Protein 1XHN (pdb70)

B-factor: mean 21.0, std 9.59, range [2.0, 65.47]

Solvent-accessible surface area: 28595 Å² total

Secondary structure (DSSP, 8-state):
--PPPTT-HHHHHHHHHHH-SEEEEEEE---GGGTT-EEEEEEE-BS-STT---S--EEEE-TTSHHHHHHHH--EEEE--GGGTTHHHHHT--TTSTTS-B--EEEEEEPPTT--HHHHHHHHH-----S-GGG--EEEEEEEEE-EEB-SSSS-EE--HHHHHH--/-PPPTT-HHHHHHHHHHH-SEEEEEEE--SGGGTTSEEEEEEE-BS-STT---S--EEEE-TTSHHHHHHHH--EEEE--GGGSSHHHHHT--TTSTTS-B--EEEEEEPPTT--HHHHHHHHH-----S-GGG--EEEEEEEEEEEEB-SSSSPEEE-HHHHHH--/-PPPTT-HHHHHHHHHHH-SEEEEEEE---GGGTTSEEEEEEE-BSSSTT---S--EEEE-TTSHHHHHHHH--EEEE--GGGSSHHHHHT--TTSTTS-B--EEEEEE--TT--HHHHHHHHH-----S-GGG--EEEEEEEEEEEEB-SSSSPEEE-HHHHHH--/--PPPTT-HHHHHHHHHHH-SEEEEEEE---GGGTT-EEEEEEE-BSS-TT---SPPEEEE-TTSHHHHHHHH--EEEE--GGGSSHHHHHT--TTSTTS-B--EEEEEEPPTT--HHHH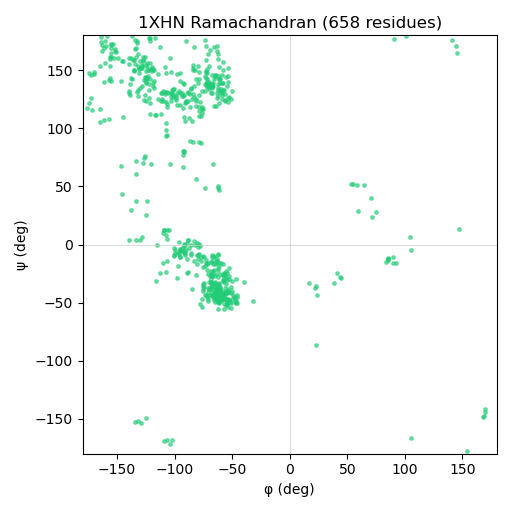HHHTT-----S-GGG--EEEEEEEEEEEEB-STTSPEEE-HHHHHS--

Radius of gyration: 28.52 Å; Cα contacts (8 Å, |Δi|>4): 1529; chains: 4; bounding box: 63×82×71 Å

GO terms:
  GO:0003714 transcription corepressor activity (F, TAS)
  GO:0006357 regulation of transcription by RNA polymerase II (P, TAS)
  GO:0005764 lysosome (C, IDA)
  GO:0005768 endosome (C, IDA)
  GO:0006897 endocytosis (P, IDA)
  GO:0006914 autophagy (P, IDA)
  GO:0007040 lysosome organization (P, IDA)
  GO:0007042 lysosomal lumen acidification (P, IDA)
  GO:0005159 insulin-like growth factor receptor binding (F, IPI)
  GO:0035578 azurophil granule lumen (C, TAS)
  GO:0005576 extracellular region (C, TAS)
  GO:0005576 extracellular region (C, IDA)
  GO:0070062 extracellular exosome (C, HDA)

Organism: Homo sapiens (NCBI:txid9606)

Foldseek 3Di:
DDADDVVLQLSNLLVVQAVAQKWKKWFAFPDPVRGRDIDIDIFGWFQADDPRRQSWTKGKDFCPDRRNVRCVVPQKMDIKFLVVPCVCVVVVHDGPQLQRKMKFIAGKAFDDPVCVRSCNRNCNSPVVVVDDCVRVITMIIGDGQWMWIRNHPDGTDTAGPVSNSVDD/DADDLVLQLSNLLVVQAVAQKWKKWFAFCPPVRHRHIDIDIFGWFQADDPDRQSWTKGKDFCPDRVVVRCVVPQKMDTKFCVVPCVCVVVVHDGPALQRKMKFIAGKAFDDPVCVRSCRRNCNSPVVVVPDVVRPITMMTGPGAWMFIRNHPDGTDTAGVVSNRVDD/DADPPVLQLVNLLVVQAVDQKWKKWFQFCDPVRHRHIDIDIFGWFQADPVDGQSWTKGKDFCVDRVNVRCVVPFKMDIKWLVVPCVCVVVVNDRPALQGKMKFIAGKAFDDPVCVRSCRRNCVSPVVVVPDCVRVITMIIGDGQWMWIRNHPDGTDTDGPCSNSPDD/DDAPDVVLQLSNLLVVQAPDQKWKKWFAFPDPVRHRDIDIDIFGWFQAANVDGQSWTKGKDFCVDRVNVRCVVPFKMDIKFLVVPCVCVVVVNDGPALQRKMKFIAGKDFDDDVPVRRCNRNCNSVVPVVPDVVRVITMMIGPGQWMWIRRHPPDTDTDGPVSNRVDD

Structure (mmCIF, N/CA/C/O backbone):
data_1XHN
#
_entry.id   1XHN
#
_cell.length_a   106.130
_cell.length_b   121.260
_cell.length_c   55.920
_cell.angle_alpha   90.00
_cell.angle_beta   90.00
_cell.angle_gamma   90.00
#
_symmetry.space_group_name_H-M   'P 21 21 2'
#
loop_
_entity.id
_entity.type
_entity.pdbx_description
1 polymer 'Cellular Repressor of E1A-stimulated Genes'
2 water water
#
loop_
_atom_site.group_PDB
_atom_site.id
_atom_site.type_symbol
_atom_site.label_atom_id
_atom_site.label_alt_id
_atom_site.label_comp_id
_atom_site.label_asym_id
_atom_site.label_entity_id
_atom_site.label_seq_id
_atom_site.pdbx_PDB_ins_code
_atom_site.Cartn_x
_atom_site.Cartn_y
_atom_site.Cartn_z
_atom_site.occupancy
_atom_site.B_iso_or_equiv
_atom_site.auth_seq_id
_atom_site.auth_comp_id
_atom_site.auth_asym_id
_atom_site.auth_atom_id
_atom_site.pdbx_PDB_model_num
ATOM 1 N N . GLY A 1 11 ? 54.659 70.314 -2.588 1.00 33.92 11 GLY A N 1
ATOM 2 C CA . GLY A 1 11 ? 54.029 71.524 -1.942 1.00 32.27 11 GLY A CA 1
ATOM 3 C C . GLY A 1 11 ? 52.661 71.846 -2.519 1.00 31.41 11 GLY A C 1
ATOM 4 O O . GLY A 1 11 ? 52.452 72.940 -3.080 1.00 32.68 11 GLY A O 1
ATOM 5 N N . SER A 1 12 ? 51.720 70.908 -2.419 1.00 29.73 12 SER A N 1
ATOM 6 C CA . SER A 1 12 ? 50.382 71.136 -3.003 1.00 27.90 12 SER A CA 1
ATOM 7 C C . SER A 1 12 ? 49.276 71.466 -1.978 1.00 24.80 12 SER A C 1
ATOM 8 O O . SER A 1 12 ? 49.407 71.192 -0.787 1.00 23.13 12 SER A O 1
ATOM 11 N N . LEU A 1 13 ? 48.191 72.065 -2.472 1.00 22.37 13 LEU A N 1
ATOM 12 C CA . LEU A 1 13 ? 47.109 72.532 -1.605 1.00 20.39 13 LEU A CA 1
ATOM 13 C C . LEU A 1 13 ? 46.460 71.359 -0.876 1.00 18.51 13 LEU A C 1
ATOM 14 O O . LEU A 1 13 ? 46.096 70.370 -1.510 1.00 18.09 13 LEU A O 1
ATOM 19 N N . PRO A 1 14 ? 46.307 71.460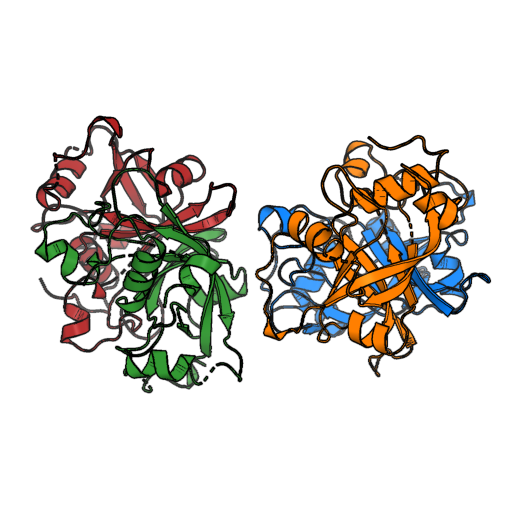 0.440 1.00 17.20 14 PRO A N 1
ATOM 20 C CA . PRO A 1 14 ? 45.607 70.404 1.183 1.00 17.11 14 PRO A CA 1
ATOM 21 C C . PRO A 1 14 ? 44.120 70.296 0.823 1.00 15.27 14 PRO A C 1
ATOM 22 O O . PRO A 1 14 ? 43.595 71.209 0.148 1.00 14.54 14 PRO A O 1
ATOM 26 N N . PRO A 1 15 ? 43.444 69.242 1.284 1.00 14.97 15 PRO A N 1
ATOM 27 C CA . PRO A 1 15 ? 41.986 69.101 1.050 1.00 14.88 15 PRO A CA 1
ATOM 28 C C . PRO A 1 15 ? 41.270 70.314 1.578 1.00 13.94 15 PRO A C 1
ATOM 29 O O . PRO A 1 15 ? 41.508 70.723 2.718 1.00 13.45 15 PRO A O 1
ATOM 33 N N . ARG A 1 16 ? 40.416 70.901 0.745 1.00 13.91 16 ARG A N 1
ATOM 34 C CA . ARG A 1 16 ? 39.750 72.138 1.080 1.00 13.21 16 ARG A CA 1
ATOM 35 C C . ARG A 1 16 ? 38.840 72.013 2.310 1.00 13.50 16 ARG A C 1
ATOM 36 O O . ARG A 1 16 ? 38.684 72.997 3.069 1.00 13.25 16 ARG A O 1
ATOM 44 N N . GLU A 1 17 ? 38.312 70.818 2.560 1.00 11.99 17 GLU A N 1
ATOM 45 C CA . GLU A 1 17 ? 37.504 70.596 3.788 1.00 14.18 17 GLU A CA 1
ATOM 46 C C . GLU A 1 17 ? 38.350 70.777 5.066 1.00 13.82 17 GLU A C 1
ATOM 47 O O . GLU A 1 17 ? 37.814 71.097 6.133 1.00 14.36 17 GLU A O 1
ATOM 58 N N . ASP A 1 18 ? 39.661 70.573 4.958 1.00 13.52 18 ASP A N 1
ATOM 59 C CA . ASP A 1 18 ? 40.517 70.705 6.132 1.00 15.18 18 ASP A CA 1
ATOM 60 C C . ASP A 1 18 ? 40.990 72.141 6.142 1.00 14.29 18 ASP A C 1
ATOM 61 O O . ASP A 1 18 ? 42.081 72.462 5.664 1.00 13.71 18 ASP A O 1
ATOM 66 N N . ALA A 1 19 ? 40.106 73.010 6.622 1.00 13.82 19 ALA A N 1
ATOM 67 C CA . ALA A 1 19 ? 40.374 74.441 6.583 1.00 13.96 19 ALA A CA 1
ATOM 68 C C . ALA A 1 19 ? 41.599 74.767 7.484 1.00 12.84 19 ALA A C 1
ATOM 69 O O . ALA A 1 19 ? 42.348 75.656 7.156 1.00 13.70 19 ALA A O 1
ATOM 71 N N . ALA A 1 20 ? 41.796 74.039 8.590 1.00 12.09 20 ALA A N 1
ATOM 72 C CA . ALA A 1 20 ? 42.985 74.264 9.428 1.00 11.48 20 ALA A CA 1
ATOM 73 C C . ALA A 1 20 ? 44.292 74.017 8.637 1.00 10.79 20 ALA A C 1
ATOM 74 O O . ALA A 1 20 ? 45.228 74.852 8.654 1.00 8.72 20 ALA A O 1
ATOM 76 N N . ARG A 1 21 ? 44.348 72.881 7.947 1.00 11.81 21 ARG A N 1
ATOM 77 C CA . ARG A 1 21 ? 45.532 72.578 7.119 1.00 12.77 21 ARG A CA 1
ATOM 78 C C . ARG A 1 21 ? 45.751 73.603 6.000 1.00 11.61 21 ARG A C 1
ATOM 79 O O . ARG A 1 21 ? 46.897 74.002 5.718 1.00 12.01 21 ARG A O 1
ATOM 87 N N . VAL A 1 22 ? 44.661 73.957 5.310 1.00 10.20 22 VAL A N 1
ATOM 88 C CA . VAL A 1 22 ? 44.703 74.972 4.264 1.00 9.24 22 VAL A CA 1
ATOM 89 C C . VAL A 1 22 ? 45.194 76.312 4.796 1.00 9.79 22 VAL A C 1
ATOM 90 O O . VAL A 1 22 ? 46.042 76.965 4.201 1.00 9.07 22 VAL A O 1
ATOM 94 N N . ALA A 1 23 ? 44.717 76.706 5.977 1.00 9.16 23 ALA A N 1
ATOM 95 C CA . ALA A 1 23 ? 45.168 77.963 6.526 1.00 9.44 23 ALA A CA 1
ATOM 96 C C . ALA A 1 23 ? 46.677 77.920 6.785 1.00 9.68 23 ALA A C 1
ATOM 97 O O . ALA A 1 23 ? 47.403 78.870 6.479 1.00 9.67 23 ALA A O 1
ATOM 99 N N . ARG A 1 24 ? 47.158 76.821 7.356 1.00 10.03 24 ARG A N 1
ATOM 100 C CA . ARG A 1 24 ? 48.572 76.703 7.605 1.00 9.87 24 ARG A CA 1
ATOM 101 C C . ARG A 1 24 ? 49.366 76.687 6.284 1.00 9.93 24 ARG A C 1
ATOM 102 O O . ARG A 1 24 ? 50.471 77.244 6.190 1.00 10.17 24 ARG A O 1
ATOM 110 N N . PHE A 1 25 ? 48.842 75.989 5.282 1.00 7.49 25 PHE A N 1
ATOM 111 C CA . PHE A 1 25 ? 49.485 76.061 3.928 1.00 8.49 25 PHE A CA 1
ATOM 112 C C . PHE A 1 25 ? 49.680 77.495 3.358 1.00 8.74 25 PHE A C 1
ATOM 113 O O . PHE A 1 25 ? 50.798 77.895 2.919 1.00 9.28 25 PHE A O 1
ATOM 121 N N . VAL A 1 26 ? 48.597 78.249 3.309 1.00 9.89 26 VAL A N 1
ATOM 122 C CA . VAL A 1 26 ? 48.632 79.666 2.941 1.00 9.70 26 VAL A CA 1
ATOM 123 C C . VAL A 1 26 ? 49.598 80.498 3.785 1.00 10.97 26 VAL A C 1
ATOM 124 O O . VAL A 1 26 ? 50.378 81.245 3.223 1.00 11.27 26 VAL A O 1
ATOM 128 N N . THR A 1 27 ? 49.515 80.406 5.119 1.00 10.95 27 THR A N 1
ATOM 129 C CA . THR A 1 27 ? 50.459 81.172 5.943 1.00 12.03 27 THR A CA 1
ATOM 130 C C . THR A 1 27 ? 51.915 80.882 5.564 1.00 11.23 27 THR A C 1
ATOM 131 O O . THR A 1 27 ? 52.734 81.805 5.394 1.00 12.20 27 THR A O 1
ATOM 135 N N . HIS A 1 28 ? 52.245 79.613 5.474 1.00 12.07 28 HIS A N 1
ATOM 136 C CA . HIS A 1 28 ? 53.609 79.209 5.130 1.00 12.89 28 HIS A CA 1
ATOM 137 C C . HIS A 1 28 ? 54.054 79.620 3.716 1.00 13.09 28 HIS A C 1
ATOM 138 O O . HIS A 1 28 ? 55.196 80.054 3.554 1.00 13.87 28 HIS A O 1
ATOM 145 N N . VAL A 1 29 ? 53.197 79.514 2.683 1.00 13.47 29 VAL A N 1
ATOM 146 C CA . VAL A 1 29 ? 53.637 79.939 1.318 1.00 13.93 29 VAL A CA 1
ATOM 147 C C . VAL A 1 29 ? 53.695 81.442 1.102 1.00 12.73 29 VAL A C 1
ATOM 148 O O . VAL A 1 29 ? 54.192 81.903 0.074 1.00 13.83 29 VAL A O 1
ATOM 152 N N . SER A 1 30 ? 53.177 82.211 2.042 1.00 11.41 30 SER A N 1
ATOM 153 C CA . SER A 1 30 ? 53.110 83.677 1.916 1.00 11.04 30 SER A CA 1
ATOM 154 C C . SER A 1 30 ? 54.399 84.323 2.409 1.00 11.77 30 SER A C 1
ATOM 155 O O . SER A 1 30 ? 54.842 84.002 3.505 1.00 11.88 30 SER A O 1
ATOM 158 N N . ASP A 1 31 ? 55.004 85.203 1.613 1.00 10.77 31 ASP A N 1
ATOM 159 C CA . ASP A 1 31 ? 56.165 85.984 2.085 1.00 11.50 31 ASP A CA 1
ATOM 160 C C . ASP A 1 31 ? 55.784 87.354 2.621 1.00 11.81 31 ASP A C 1
ATOM 161 O O . ASP A 1 31 ? 56.626 88.057 3.201 1.00 12.13 31 ASP A O 1
ATOM 166 N N . TRP A 1 32 ? 54.523 87.744 2.394 1.00 9.29 32 TRP A N 1
ATOM 167 C CA . TRP A 1 32 ? 54.010 89.017 2.810 1.00 9.07 32 TRP A CA 1
ATOM 168 C C . TRP A 1 32 ? 52.483 88.880 2.951 1.00 9.30 32 TRP A C 1
ATOM 169 O O . TRP A 1 32 ? 51.871 87.854 2.534 1.00 9.24 32 TRP A O 1
ATOM 180 N N . GLY A 1 33 ? 51.886 89.906 3.551 1.00 9.95 33 GLY A N 1
ATOM 181 C CA . GLY A 1 33 ? 50.440 90.013 3.684 1.00 9.62 33 GLY A CA 1
ATOM 182 C C . GLY A 1 33 ? 50.012 91.442 3.912 1.00 9.38 33 GLY A C 1
ATOM 183 O O . GLY A 1 33 ? 50.851 92.365 3.932 1.00 9.15 33 GLY A O 1
ATOM 184 N N . ALA A 1 34 ? 48.694 91.637 4.038 1.00 8.93 34 ALA A N 1
ATOM 185 C CA . ALA A 1 34 ? 48.145 92.939 4.281 1.00 8.94 34 ALA A CA 1
ATOM 186 C C . ALA A 1 34 ? 47.662 92.940 5.738 1.00 9.85 34 ALA A C 1
ATOM 187 O O . ALA A 1 34 ? 46.853 92.095 6.134 1.00 10.56 34 ALA A O 1
ATOM 189 N N . LEU A 1 35 ? 48.177 93.878 6.535 1.00 10.11 35 LEU A N 1
ATOM 190 C CA . LEU A 1 35 ? 47.710 94.024 7.918 1.00 9.75 35 LEU A CA 1
ATOM 191 C C . LEU A 1 35 ? 46.770 95.199 8.064 1.00 9.68 35 LEU A C 1
ATOM 192 O O . LEU A 1 35 ? 47.078 96.291 7.614 1.00 9.70 35 LEU A O 1
ATOM 197 N N . ALA A 1 36 ? 45.623 94.961 8.702 1.00 12.22 36 ALA A N 1
ATOM 198 C CA . ALA A 1 36 ? 44.620 96.010 8.962 1.00 11.33 36 ALA A CA 1
ATOM 199 C C . ALA A 1 36 ? 44.750 96.425 10.431 1.00 11.93 36 ALA A C 1
ATOM 200 O O . ALA A 1 36 ? 44.811 95.555 11.304 1.00 11.99 36 ALA A O 1
ATOM 202 N N . THR A 1 37 ? 44.842 97.740 10.658 1.00 11.43 37 THR A N 1
ATOM 203 C CA . THR A 1 37 ? 44.985 98.361 11.970 1.00 13.04 37 THR A CA 1
ATOM 204 C C . THR A 1 37 ? 43.974 99.511 12.041 1.00 13.61 37 THR A C 1
ATOM 205 O O . THR A 1 37 ? 43.275 99.804 11.044 1.00 13.36 37 THR A O 1
ATOM 209 N N . ILE A 1 38 ? 43.852 100.116 13.218 1.00 14.60 38 ILE A N 1
ATOM 210 C CA . ILE A 1 38 ? 43.052 101.311 13.343 1.00 14.09 38 ILE A CA 1
ATOM 211 C C . ILE A 1 38 ? 43.976 102.508 13.299 1.00 14.45 38 ILE A C 1
ATOM 212 O O . ILE A 1 38 ? 44.942 102.573 14.044 1.00 14.05 38 ILE A O 1
ATOM 217 N N . SER A 1 39 ? 43.686 103.464 12.432 1.00 16.15 39 SER A N 1
ATOM 218 C CA . SER A 1 39 ? 44.592 104.584 12.227 1.00 16.83 39 SER A CA 1
ATOM 219 C C . SER A 1 39 ? 44.582 105.535 13.411 1.00 17.73 39 SER A C 1
ATOM 220 O O . SER A 1 39 ? 43.503 105.895 13.927 1.00 16.36 39 SER A O 1
ATOM 223 N N . THR A 1 40 ? 45.796 105.946 13.797 1.00 18.70 40 THR A N 1
ATOM 224 C CA . THR A 1 40 ? 46.001 106.986 14.808 1.00 19.89 40 THR A CA 1
ATOM 225 C C . THR A 1 40 ? 46.498 108.285 14.168 1.00 20.40 40 THR A C 1
ATOM 226 O O . THR A 1 40 ? 46.886 109.195 14.883 1.00 21.43 40 THR A O 1
ATOM 230 N N . LEU A 1 41 ? 46.517 108.359 12.839 1.00 20.37 41 LEU A N 1
ATOM 231 C CA . LEU A 1 41 ? 46.817 109.615 12.148 1.00 21.38 41 LEU A CA 1
ATOM 232 C C . LEU A 1 41 ? 45.681 110.635 12.370 1.00 21.45 41 LEU A C 1
ATOM 233 O O . LEU A 1 41 ? 44.518 110.319 12.150 1.00 20.28 41 LEU A O 1
ATOM 238 N N . GLU A 1 42 ? 46.037 111.862 12.763 1.00 21.91 42 GLU A N 1
ATOM 239 C CA . GLU A 1 42 ? 45.049 112.930 12.966 1.00 21.32 42 GLU A CA 1
ATOM 240 C C . GLU A 1 42 ? 44.069 113.029 11.802 1.00 20.36 42 GLU A C 1
ATOM 241 O O . GLU A 1 42 ? 42.854 113.106 12.016 1.00 19.58 42 GLU A O 1
ATOM 247 N N . ALA A 1 43 ? 44.593 113.016 10.576 1.00 20.00 43 ALA A N 1
ATOM 248 C CA . ALA A 1 43 ? 43.752 113.202 9.370 1.00 20.39 43 ALA A CA 1
ATOM 249 C C . ALA A 1 43 ? 42.634 112.189 9.232 1.00 19.62 43 ALA A C 1
ATOM 250 O O . ALA A 1 43 ? 41.574 112.490 8.618 1.00 20.22 43 ALA A O 1
ATOM 252 N N . VAL A 1 44 ? 42.885 110.970 9.732 1.00 18.72 44 VAL A N 1
ATOM 253 C CA . VAL A 1 44 ? 41.976 109.839 9.534 1.00 16.60 44 VAL A CA 1
ATOM 254 C C . VAL A 1 44 ? 41.781 108.996 10.789 1.00 17.01 44 VAL A C 1
ATOM 255 O O . VAL A 1 44 ? 41.519 107.807 10.694 1.00 16.45 44 VAL A O 1
ATOM 259 N N . ARG A 1 45 ? 41.888 109.620 11.965 1.00 14.94 45 ARG A N 1
ATOM 260 C CA . ARG A 1 45 ? 41.884 108.861 13.206 1.00 15.99 45 ARG A CA 1
ATOM 261 C C . ARG A 1 45 ? 40.632 108.041 13.360 1.00 14.37 45 ARG A C 1
ATOM 262 O O . ARG A 1 45 ? 39.560 108.532 13.118 1.00 14.50 45 ARG A O 1
ATOM 270 N N . GLY A 1 46 ? 40.803 106.776 13.727 1.00 13.68 46 GLY A N 1
ATOM 271 C CA . GLY A 1 46 ? 39.704 105.849 13.902 1.00 13.13 46 GLY A CA 1
ATOM 272 C C . GLY A 1 46 ? 39.359 105.035 12.657 1.00 13.33 46 GLY A C 1
ATOM 273 O O . GLY A 1 46 ? 38.672 104.025 12.783 1.00 12.89 46 GLY A O 1
ATOM 274 N N . ARG A 1 47 ? 39.843 105.457 11.484 1.00 13.00 47 ARG A N 1
ATOM 275 C CA . ARG A 1 47 ? 39.582 104.719 10.230 1.00 14.62 47 ARG A CA 1
ATOM 276 C C . ARG A 1 47 ? 40.395 103.397 10.130 1.00 13.75 47 ARG A C 1
ATOM 277 O O . ARG A 1 47 ? 41.526 103.314 10.665 1.00 14.03 47 ARG A O 1
ATOM 285 N N . PRO A 1 48 ? 39.806 102.363 9.524 1.00 12.70 48 PRO A N 1
ATOM 286 C CA . PRO A 1 48 ? 40.544 101.112 9.293 1.00 14.06 48 PRO A CA 1
ATOM 287 C C . PRO A 1 48 ? 41.612 101.426 8.279 1.00 13.97 48 PRO A C 1
ATOM 288 O O . PRO A 1 48 ? 41.379 102.240 7.384 1.00 14.86 48 PRO A O 1
ATOM 292 N N . PHE A 1 49 ? 42.811 100.925 8.525 1.00 13.24 49 PHE A N 1
ATOM 293 C CA . PHE A 1 49 ? 43.979 101.229 7.706 1.00 12.87 49 PHE A CA 1
ATOM 294 C C . PHE A 1 49 ? 44.520 99.884 7.267 1.00 13.10 49 PHE A C 1
ATOM 295 O O . PHE A 1 49 ? 44.408 98.929 8.042 1.00 12.06 49 PHE A O 1
ATOM 303 N N . ALA A 1 50 ? 45.048 99.807 6.030 1.00 13.21 50 ALA A N 1
ATOM 304 C CA . ALA A 1 50 ? 45.672 98.598 5.490 1.00 13.25 50 ALA A CA 1
ATOM 305 C C . ALA A 1 50 ? 47.079 98.931 5.053 1.00 13.33 50 ALA A C 1
ATOM 306 O O . ALA A 1 50 ? 47.376 100.039 4.689 1.00 14.97 50 ALA A O 1
ATOM 308 N N . ASP A 1 51 ? 47.950 97.940 5.061 1.00 14.24 51 ASP A N 1
ATOM 309 C CA . ASP A 1 51 ? 49.373 98.145 4.778 1.00 14.83 51 ASP A CA 1
ATOM 310 C C . ASP A 1 51 ? 50.042 96.785 4.494 1.00 13.50 51 ASP A C 1
ATOM 311 O O . ASP A 1 51 ? 49.574 95.736 4.976 1.00 13.72 51 ASP A O 1
ATOM 316 N N . VAL A 1 52 ? 51.126 96.809 3.725 1.00 12.37 52 VAL A N 1
ATOM 317 C CA . VAL A 1 52 ? 51.817 95.624 3.220 1.00 11.82 52 VAL A CA 1
ATOM 318 C C . VAL A 1 52 ? 53.015 95.331 4.121 1.00 13.13 52 VAL A C 1
ATOM 319 O O . VAL A 1 52 ? 53.861 96.211 4.318 1.00 12.90 52 VAL A O 1
ATOM 323 N N . LEU A 1 53 ? 53.043 94.147 4.748 1.00 11.65 53 LEU A N 1
ATOM 324 C CA . LEU A 1 53 ? 54.191 93.730 5.551 1.00 11.45 53 LEU A CA 1
ATOM 325 C C . LEU A 1 53 ? 54.797 92.435 5.046 1.00 11.13 53 LEU A C 1
ATOM 326 O O . LEU A 1 53 ? 54.084 91.520 4.697 1.00 12.21 53 LEU A O 1
ATOM 331 N N . SER A 1 54 ? 56.122 92.329 5.092 1.00 11.39 54 SER A N 1
ATOM 332 C CA . SER A 1 54 ? 56.789 91.037 4.903 1.00 11.15 54 SER A CA 1
ATOM 333 C C . SER A 1 54 ? 56.542 90.167 6.178 1.00 10.52 54 SER A C 1
ATOM 334 O O . SER A 1 54 ? 56.301 90.670 7.249 1.00 10.81 54 SER A O 1
ATOM 337 N N . LEU A 1 55 ? 56.513 88.863 6.014 1.00 9.89 55 LEU A N 1
ATOM 338 C CA . LEU A 1 55 ? 56.311 87.933 7.113 1.00 10.08 55 LEU A CA 1
ATOM 339 C C . LEU A 1 55 ? 56.977 86.601 6.829 1.00 9.31 55 LEU A C 1
ATOM 340 O O . LEU A 1 55 ? 57.364 86.331 5.691 1.00 10.97 55 LEU A O 1
ATOM 345 N N . SER A 1 56 ? 57.090 85.780 7.881 1.00 10.79 56 SER A N 1
ATOM 346 C CA . SER A 1 56 ? 57.536 84.419 7.776 1.00 12.44 56 SER A CA 1
ATOM 347 C C . SER A 1 56 ? 57.046 83.633 8.957 1.00 13.14 56 SER A C 1
ATOM 348 O O . SER A 1 56 ? 57.069 84.125 10.113 1.00 12.14 56 SER A O 1
ATOM 351 N N . ASP A 1 57 ? 56.654 82.390 8.705 1.00 12.63 57 ASP A N 1
ATOM 352 C CA . ASP A 1 57 ? 56.389 81.495 9.829 1.00 12.20 57 ASP A CA 1
ATOM 353 C C . ASP A 1 57 ? 57.464 80.431 10.020 1.00 14.49 57 ASP A C 1
ATOM 354 O O . ASP A 1 57 ? 57.237 79.485 10.743 1.00 15.51 57 ASP A O 1
ATOM 359 N N . GLY A 1 58 ? 58.615 80.557 9.371 1.00 14.81 58 GLY A N 1
ATOM 360 C CA . GLY A 1 58 ? 59.593 79.514 9.481 1.00 18.46 58 GLY A CA 1
ATOM 361 C C . GLY A 1 58 ? 60.363 79.318 8.203 1.00 21.46 58 GLY A C 1
ATOM 362 O O . GLY A 1 58 ? 59.949 79.790 7.127 1.00 20.55 58 GLY A O 1
ATOM 363 N N . PRO A 1 59 ? 61.485 78.603 8.315 1.00 23.77 59 PRO A N 1
ATOM 364 C CA . PRO A 1 59 ? 62.258 78.206 7.137 1.00 26.38 59 PRO A CA 1
ATOM 365 C C . PRO A 1 59 ? 61.561 77.081 6.375 1.00 28.47 59 PRO A C 1
ATOM 366 O O . PRO A 1 59 ? 60.532 76.567 6.840 1.00 28.04 59 PRO A O 1
ATOM 370 N N . PRO A 1 60 ? 62.132 76.681 5.234 1.00 30.73 60 PRO A N 1
ATOM 371 C CA . PRO A 1 60 ? 61.529 75.656 4.347 1.00 31.58 60 PRO A CA 1
ATOM 372 C C . PRO A 1 60 ? 61.415 74.192 4.848 1.00 33.04 60 PRO A C 1
ATOM 373 O O . PRO A 1 60 ? 62.081 73.272 4.305 1.00 35.16 60 PRO A O 1
ATOM 377 N N . GLY A 1 61 ? 60.540 73.964 5.829 1.00 32.45 61 GLY A N 1
ATOM 378 C CA . GLY A 1 61 ? 60.210 72.634 6.305 1.00 30.21 61 GLY A CA 1
ATOM 379 C C . GLY A 1 61 ? 59.914 72.740 7.784 1.00 29.52 61 GLY A C 1
ATOM 380 O O . GLY A 1 61 ? 59.846 71.736 8.520 1.00 29.41 61 GLY A O 1
ATOM 381 N N . ALA A 1 62 ? 59.740 73.982 8.224 1.00 27.10 62 ALA A N 1
ATOM 382 C CA . ALA A 1 62 ? 59.485 74.265 9.617 1.00 24.90 62 ALA A CA 1
ATOM 383 C C . ALA A 1 62 ? 58.543 75.472 9.780 1.00 22.98 62 ALA A C 1
ATOM 384 O O . ALA A 1 62 ? 58.750 76.351 10.659 1.00 20.61 62 ALA A O 1
ATOM 386 N N . GLY A 1 63 ? 57.487 75.507 8.948 1.00 21.35 63 GLY A N 1
ATOM 387 C CA . GLY A 1 63 ? 56.494 76.566 9.089 1.00 17.92 63 GLY A CA 1
ATOM 388 C C . GLY A 1 63 ? 55.612 76.280 10.263 1.00 17.46 63 GLY A C 1
ATOM 389 O O . GLY A 1 63 ? 54.869 75.286 10.256 1.00 17.94 63 GLY A O 1
ATOM 390 N N . SER A 1 64 ? 55.651 77.151 11.259 1.00 16.09 64 SER A N 1
ATOM 391 C CA . SER A 1 64 ? 54.942 76.916 12.503 1.00 15.08 64 SER A CA 1
ATOM 392 C C . SER A 1 64 ? 53.561 77.507 12.446 1.00 13.31 64 SER A C 1
ATOM 393 O O . SER A 1 64 ? 52.800 77.307 13.351 1.00 12.19 64 SER A O 1
ATOM 396 N N . GLY A 1 65 ? 53.234 78.258 11.395 1.00 12.46 65 GLY A N 1
ATOM 397 C CA . GLY A 1 65 ? 51.966 78.957 11.385 1.00 12.00 65 GLY A CA 1
ATOM 398 C C . GLY A 1 65 ? 51.991 80.311 12.079 1.00 11.96 65 GLY A C 1
ATOM 399 O O . GLY A 1 65 ? 51.066 81.077 11.931 1.00 11.28 65 GLY A O 1
ATOM 400 N N . VAL A 1 66 ? 53.051 80.631 12.831 1.00 11.63 66 VAL A N 1
ATOM 401 C CA . VAL A 1 66 ? 53.045 81.876 13.620 1.00 11.86 66 VAL A CA 1
ATOM 402 C C . VAL A 1 66 ? 53.542 82.995 12.716 1.00 11.39 66 VAL A C 1
ATOM 403 O O . VAL A 1 66 ? 54.651 82.871 12.236 1.00 10.68 66 VAL A O 1
ATOM 407 N N . PRO A 1 67 ? 52.752 84.041 12.428 1.00 11.97 67 PRO A N 1
ATOM 408 C CA . PRO A 1 67 ? 53.250 85.082 11.535 1.00 12.23 67 PRO A CA 1
ATOM 409 C C . PRO A 1 67 ? 54.256 85.971 12.304 1.00 11.68 67 PRO A C 1
ATOM 410 O O . PRO A 1 67 ? 53.811 86.668 13.185 1.00 13.16 67 PRO A O 1
ATOM 414 N N . TYR A 1 68 ? 55.539 85.956 11.940 1.00 11.59 68 TYR A N 1
ATOM 415 C CA . TYR A 1 68 ? 56.512 86.877 12.535 1.00 12.06 68 TYR A CA 1
ATOM 416 C C . TYR A 1 68 ? 56.680 88.050 11.596 1.00 11.51 68 TYR A C 1
ATOM 417 O O . TYR A 1 68 ? 56.606 87.865 10.393 1.00 12.32 68 TYR A O 1
ATOM 426 N N . PHE A 1 69 ? 56.921 89.229 12.163 1.00 11.64 69 PHE A N 1
ATOM 427 C CA . PHE A 1 69 ? 57.144 90.447 11.388 1.00 11.88 69 PHE A CA 1
ATOM 428 C C . PHE A 1 69 ? 58.452 91.091 11.880 1.00 12.91 69 PHE A C 1
ATOM 429 O O . PHE A 1 69 ? 58.801 90.954 13.077 1.00 10.73 69 PHE A O 1
ATOM 437 N N . TYR A 1 70 ? 59.099 91.865 11.000 1.00 11.77 70 TYR A N 1
ATOM 438 C CA . TYR A 1 70 ? 60.190 92.743 11.423 1.00 12.53 70 TYR A CA 1
ATOM 439 C C . TYR A 1 70 ? 59.795 94.201 11.181 1.00 12.43 70 TYR A C 1
ATOM 440 O O . TYR A 1 70 ? 59.702 94.645 10.014 1.00 12.93 70 TYR A O 1
ATOM 449 N N . LEU A 1 71 ? 59.596 94.927 12.270 1.00 12.20 71 LEU A N 1
ATOM 450 C CA . LEU A 1 71 ? 58.899 96.196 12.273 1.00 12.92 71 LEU A CA 1
ATOM 451 C C . LEU A 1 71 ? 59.723 97.330 12.863 1.00 14.90 71 LEU A C 1
ATOM 452 O O . LEU A 1 71 ? 60.569 97.095 13.743 1.00 15.75 71 LEU A O 1
ATOM 457 N N . SER A 1 72 ? 59.397 98.565 12.471 1.00 15.45 72 SER A N 1
ATOM 458 C CA . SER A 1 72 ? 60.073 99.749 13.008 1.00 15.62 72 SER A CA 1
ATOM 459 C C . SER A 1 72 ? 59.033 100.702 13.586 1.00 16.26 72 SER A C 1
ATOM 460 O O . SER A 1 72 ? 57.930 100.776 13.032 1.00 14.97 72 SER A O 1
ATOM 463 N N . PRO A 1 73 ? 59.331 101.372 14.714 1.00 17.88 73 PRO A N 1
ATOM 464 C CA . PRO A 1 73 ? 58.442 102.420 15.248 1.00 19.24 73 PRO A CA 1
ATOM 465 C C . PRO A 1 73 ? 58.118 103.522 14.227 1.00 19.84 73 PRO A C 1
ATOM 466 O O . PRO A 1 73 ? 57.091 104.176 14.379 1.00 21.41 73 PRO A O 1
ATOM 470 N N . LEU A 1 74 ? 58.968 103.733 13.222 1.00 19.63 74 LEU A N 1
ATOM 471 C CA . LEU A 1 74 ? 58.674 104.687 12.151 1.00 19.85 74 LEU A CA 1
ATOM 472 C C . LEU A 1 74 ? 57.482 104.293 11.231 1.00 19.85 74 LEU A C 1
ATOM 473 O O . LEU A 1 74 ? 56.940 105.141 10.498 1.00 20.00 74 LEU A O 1
ATOM 478 N N . GLN A 1 75 ? 57.070 103.031 11.252 1.00 17.90 75 GLN A N 1
ATOM 479 C CA . GLN A 1 75 ? 56.003 102.615 10.324 1.00 16.84 75 GLN A CA 1
ATOM 480 C C . GLN A 1 75 ? 54.618 103.034 10.795 1.00 16.57 75 GLN A C 1
ATOM 481 O O . GLN A 1 75 ? 54.317 103.006 12.006 1.00 15.27 75 GLN A O 1
ATOM 487 N N . LEU A 1 76 ? 53.774 103.424 9.837 1.00 15.05 76 LEU A N 1
ATOM 488 C CA . LEU A 1 76 ? 52.367 103.775 10.131 1.00 15.38 76 LEU A CA 1
ATOM 489 C C . LEU A 1 76 ? 51.665 102.630 10.867 1.00 14.75 76 LEU A C 1
ATOM 490 O O . LEU A 1 76 ? 50.898 102.873 11.812 1.00 13.00 76 LEU A O 1
ATOM 495 N N . SER A 1 77 ? 51.911 101.370 10.465 1.00 13.54 77 SER A N 1
ATOM 496 C CA . SER A 1 77 ? 51.202 100.278 11.147 1.00 14.67 77 SER A CA 1
ATOM 497 C C . SER A 1 77 ? 51.579 100.187 12.622 1.00 13.75 77 SER A C 1
ATOM 498 O O . SER A 1 77 ? 50.716 99.893 13.459 1.00 14.19 77 SER A O 1
ATOM 501 N N . VAL A 1 78 ? 52.855 100.437 12.918 1.00 13.76 78 VAL A N 1
ATOM 502 C CA . VAL A 1 78 ? 53.413 100.285 14.280 1.00 14.75 78 VAL A CA 1
ATOM 503 C C . VAL A 1 78 ? 52.908 101.433 15.179 1.00 15.36 78 VAL A C 1
ATOM 504 O O . VAL A 1 78 ? 52.485 101.221 16.335 1.00 15.52 78 VAL A O 1
ATOM 508 N N . SER A 1 79 ? 52.915 102.661 14.655 1.00 16.33 79 SER A N 1
ATOM 509 C CA . SER A 1 79 ? 52.298 103.744 15.419 1.00 16.89 79 SER A CA 1
ATOM 510 C C . SER A 1 79 ? 50.807 103.424 15.761 1.00 16.93 79 SER A C 1
ATOM 511 O O . SER A 1 79 ? 50.359 103.653 16.887 1.00 17.21 79 SER A O 1
ATOM 515 N N . ASN A 1 80 ? 50.087 102.798 14.841 1.00 16.84 80 ASN A N 1
ATOM 516 C CA . ASN A 1 80 ? 48.711 102.343 15.146 1.00 16.53 80 ASN A CA 1
ATOM 517 C C . ASN A 1 80 ? 48.681 101.256 16.257 1.00 15.62 80 ASN A C 1
ATOM 518 O O . ASN A 1 80 ? 47.868 101.307 17.200 1.00 16.64 80 ASN A O 1
ATOM 523 N N . LEU A 1 81 ? 49.584 100.293 16.175 1.00 16.67 81 LEU A N 1
ATOM 524 C CA . LEU A 1 81 ? 49.592 99.167 17.147 1.00 17.65 81 LEU A CA 1
ATOM 525 C C . LEU A 1 81 ? 49.978 99.529 18.563 1.00 19.18 81 LEU A C 1
ATOM 526 O O . LEU A 1 81 ? 49.587 98.836 19.512 1.00 19.40 81 LEU A O 1
ATOM 531 N N . GLN A 1 82 ? 50.704 100.631 18.701 1.00 20.17 82 GLN A N 1
ATOM 532 C CA . GLN A 1 82 ? 51.103 101.152 20.006 1.00 22.07 82 GLN A CA 1
ATOM 533 C C . GLN A 1 82 ? 49.885 101.652 20.761 1.00 22.32 82 GLN A C 1
ATOM 534 O O . GLN A 1 82 ? 49.814 101.493 21.996 1.00 22.48 82 GLN A O 1
ATOM 540 N N . GLU A 1 83 ? 48.926 102.221 20.013 1.00 21.32 83 GLU A N 1
ATOM 541 C CA . GLU A 1 83 ? 47.639 102.666 20.537 1.00 22.45 83 GLU A CA 1
ATOM 542 C C . GLU A 1 83 ? 46.543 101.614 20.636 1.00 21.71 83 GLU A C 1
ATOM 543 O O . GLU A 1 83 ? 45.751 101.676 21.586 1.00 22.32 83 GLU A O 1
ATOM 549 N N . ASN A 1 84 ? 46.458 100.712 19.656 1.00 19.68 84 ASN A N 1
ATOM 550 C CA . ASN A 1 84 ? 45.512 99.587 19.654 1.00 19.08 84 ASN A CA 1
ATOM 551 C C . ASN A 1 84 ? 46.199 98.367 18.974 1.00 18.14 84 ASN A C 1
ATOM 552 O O . ASN A 1 84 ? 46.448 98.406 17.777 1.00 17.40 84 ASN A O 1
ATOM 557 N N . PRO A 1 85 ? 46.531 97.321 19.745 1.00 17.26 85 PRO A N 1
ATOM 558 C CA . PRO A 1 85 ? 47.316 96.202 19.223 1.00 16.92 85 PRO A CA 1
ATOM 559 C C . PRO A 1 85 ? 46.473 95.223 18.424 1.00 16.31 85 PRO A C 1
ATOM 560 O O . PRO A 1 85 ? 47.067 94.299 17.880 1.00 15.33 85 PRO A O 1
ATOM 564 N N . TYR A 1 86 ? 45.161 95.443 18.321 1.00 16.05 86 TYR A N 1
ATOM 565 C CA . TYR A 1 86 ? 44.302 94.561 17.521 1.00 17.59 86 TYR A CA 1
ATOM 566 C C . TYR A 1 86 ? 44.576 94.740 16.034 1.00 16.45 86 TYR A C 1
ATOM 567 O O . TYR A 1 86 ? 44.701 95.848 15.517 1.00 16.25 86 TYR A O 1
ATOM 576 N N . ALA A 1 87 ? 44.651 93.611 15.352 1.00 16.03 87 ALA A N 1
ATOM 577 C CA . ALA A 1 87 ? 44.926 93.630 13.917 1.00 14.20 87 ALA A CA 1
ATOM 578 C C . ALA A 1 87 ? 44.371 92.377 13.272 1.00 13.43 87 ALA A C 1
ATOM 579 O O . ALA A 1 87 ? 44.156 91.374 13.961 1.00 12.33 87 ALA A O 1
ATOM 581 N N . THR A 1 88 ? 44.206 92.443 11.936 1.00 10.91 88 THR A N 1
ATOM 582 C CA . THR A 1 88 ? 43.835 91.289 11.107 1.00 10.64 88 THR A CA 1
ATOM 583 C C . THR A 1 88 ? 44.781 91.263 9.929 1.00 9.87 88 THR A C 1
ATOM 584 O O . THR A 1 88 ? 45.006 92.295 9.283 1.00 10.42 88 THR A O 1
ATOM 588 N N . LEU A 1 89 ? 45.393 90.111 9.716 1.00 9.19 89 LEU A N 1
ATOM 589 C CA . LEU A 1 89 ? 46.290 89.873 8.577 1.00 10.20 89 LEU A CA 1
ATOM 590 C C . LEU A 1 89 ? 45.527 89.059 7.492 1.00 10.12 89 LEU A C 1
ATOM 591 O O . LEU A 1 89 ? 44.870 88.055 7.826 1.00 10.20 89 LEU A O 1
ATOM 596 N N . THR A 1 90 ? 45.600 89.467 6.217 1.00 9.85 90 THR A N 1
ATOM 597 C CA . THR A 1 90 ? 45.059 88.608 5.165 1.00 8.52 90 THR A CA 1
ATOM 598 C C . THR A 1 90 ? 46.111 88.257 4.151 1.00 8.98 90 THR A C 1
ATOM 599 O O . THR A 1 90 ? 46.969 89.081 3.853 1.00 8.35 90 THR A O 1
ATOM 614 N N . THR A 1 92 ? 46.568 85.742 0.383 1.00 10.21 92 THR A N 1
ATOM 615 C CA . THR A 1 92 ? 45.842 85.053 -0.707 1.00 9.47 92 THR A CA 1
ATOM 616 C C . THR A 1 92 ? 46.817 84.252 -1.580 1.00 10.21 92 THR A C 1
ATOM 617 O O . THR A 1 92 ? 47.955 84.669 -1.798 1.00 9.47 92 THR A O 1
ATOM 621 N N . LEU A 1 93 ? 46.358 83.118 -2.120 1.00 9.24 93 LEU A N 1
ATOM 622 C CA . LEU A 1 93 ? 47.190 82.386 -3.047 1.00 9.22 93 LEU A CA 1
ATOM 623 C C . LEU A 1 93 ? 47.406 83.145 -4.381 1.00 9.53 93 LEU A C 1
ATOM 624 O O . LEU A 1 93 ? 48.234 82.720 -5.194 1.00 10.19 93 LEU A O 1
ATOM 629 N N . ALA A 1 94 ? 46.669 84.245 -4.574 1.00 10.31 94 ALA A N 1
ATOM 630 C CA . ALA A 1 94 ? 46.845 85.149 -5.711 1.00 10.39 94 ALA A CA 1
ATOM 631 C C . ALA A 1 94 ? 48.216 85.841 -5.618 1.00 11.35 94 ALA A C 1
ATOM 632 O O . ALA A 1 94 ? 48.692 86.440 -6.559 1.00 12.09 94 ALA A O 1
ATOM 634 N N . GLN A 1 95 ? 48.891 85.703 -4.470 1.00 11.38 95 GLN A N 1
ATOM 635 C CA . GLN A 1 95 ? 50.298 86.111 -4.333 1.00 10.49 95 GLN A CA 1
ATOM 636 C C . GLN A 1 95 ? 51.296 85.193 -5.068 1.00 12.93 95 GLN A C 1
ATOM 637 O O . GLN A 1 95 ? 52.457 85.582 -5.309 1.00 11.40 95 GLN A O 1
ATOM 643 N N . THR A 1 96 ? 50.870 83.955 -5.340 1.00 13.62 96 THR A N 1
ATOM 644 C CA . THR A 1 96 ? 51.601 83.024 -6.209 1.00 15.31 96 THR A CA 1
ATOM 645 C C . THR A 1 96 ? 50.936 82.934 -7.569 1.00 16.11 96 THR A C 1
ATOM 646 O O . THR A 1 96 ? 49.998 83.682 -7.866 1.00 15.40 96 THR A O 1
ATOM 650 N N . ASN A 1 97 ? 51.394 81.998 -8.402 1.00 16.18 97 ASN A N 1
ATOM 651 C CA . ASN A 1 97 ? 50.748 81.815 -9.712 1.00 18.87 97 ASN A CA 1
ATOM 652 C C . ASN A 1 97 ? 49.580 80.817 -9.617 1.00 17.98 97 ASN A C 1
ATOM 653 O O . ASN A 1 97 ? 48.953 80.477 -10.629 1.00 18.62 97 ASN A O 1
ATOM 658 N N . PHE A 1 98 ? 49.294 80.350 -8.404 1.00 16.08 98 PHE A N 1
ATOM 659 C CA . PHE A 1 98 ? 48.252 79.338 -8.237 1.00 16.48 98 PHE A CA 1
ATOM 660 C C . PHE A 1 98 ? 46.906 79.719 -8.879 1.00 14.92 98 PHE A C 1
ATOM 661 O O . PHE A 1 98 ? 46.291 78.891 -9.554 1.00 14.89 98 PHE A O 1
ATOM 669 N N . CYS A 1 99 ? 46.428 80.931 -8.629 1.00 14.35 99 CYS A N 1
ATOM 670 C CA . CYS A 1 99 ? 45.077 81.285 -9.057 1.00 14.61 99 CYS A CA 1
ATOM 671 C C . CYS A 1 99 ? 44.996 81.510 -10.575 1.00 17.41 99 CYS A C 1
ATOM 672 O O . CYS A 1 99 ? 43.986 81.137 -11.233 1.00 18.07 99 CYS A O 1
ATOM 675 N N . LYS A 1 100 ? 46.064 82.098 -11.119 1.00 17.48 100 LYS A N 1
ATOM 676 C CA . LYS A 1 100 ? 46.139 82.329 -12.553 1.00 20.23 100 LYS A CA 1
ATOM 677 C C . LYS A 1 100 ? 46.192 80.986 -13.288 1.00 20.02 100 LYS A C 1
ATOM 678 O O . LYS A 1 100 ? 45.434 80.778 -14.183 1.00 21.45 100 LYS A O 1
ATOM 684 N N . LYS A 1 101 ? 47.045 80.061 -12.858 1.00 20.58 101 LYS A N 1
ATOM 685 C CA . LYS A 1 101 ? 47.218 78.772 -13.538 1.00 20.97 101 LYS A CA 1
ATOM 686 C C . LYS A 1 101 ? 45.944 77.899 -13.569 1.00 21.30 101 LYS A C 1
ATOM 687 O O . LYS A 1 101 ? 45.662 77.195 -14.555 1.00 19.92 101 LYS A O 1
ATOM 698 N N . HIS A 1 102 ? 45.156 77.989 -12.500 1.00 20.03 102 HIS A N 1
ATOM 699 C CA . HIS A 1 102 ? 43.934 77.228 -12.358 1.00 19.62 102 HIS A CA 1
ATOM 700 C C . HIS A 1 102 ? 42.708 77.992 -12.829 1.00 19.08 102 HIS A C 1
ATOM 701 O O . HIS A 1 102 ? 41.616 77.446 -12.848 1.00 19.88 102 HIS A O 1
ATOM 708 N N . GLY A 1 103 ? 42.867 79.256 -13.190 1.00 18.27 103 GLY A N 1
ATOM 709 C CA . GLY A 1 103 ? 41.721 80.010 -13.669 1.00 17.63 103 GLY A CA 1
ATOM 710 C C . GLY A 1 103 ? 40.729 80.311 -12.543 1.00 17.24 103 GLY A C 1
ATOM 711 O O . GLY A 1 103 ? 39.495 80.280 -12.757 1.00 17.42 103 GLY A O 1
ATOM 712 N N . PHE A 1 104 ? 41.260 80.639 -11.359 1.00 14.11 104 PHE A N 1
ATOM 713 C CA . PHE A 1 104 ? 40.395 81.106 -10.275 1.00 13.66 104 PHE A CA 1
ATOM 714 C C . PHE A 1 104 ? 40.603 82.616 -10.120 1.00 13.81 104 PHE A C 1
ATOM 715 O O . PHE A 1 104 ? 41.722 83.068 -9.786 1.00 13.13 104 PHE A O 1
ATOM 723 N N . ASP A 1 105 ? 39.541 83.392 -10.329 1.00 12.99 105 ASP A N 1
ATOM 724 C CA . ASP A 1 105 ? 39.602 84.842 -10.066 1.00 12.94 105 ASP A CA 1
ATOM 725 C C . ASP A 1 105 ? 40.079 85.079 -8.641 1.00 11.97 105 ASP A C 1
ATOM 726 O O . ASP A 1 105 ? 39.739 84.283 -7.737 1.00 10.87 105 ASP A O 1
ATOM 731 N N . PRO A 1 106 ? 40.852 86.147 -8.395 1.00 11.13 106 PRO A N 1
ATOM 732 C CA . PRO A 1 106 ? 41.316 86.408 -7.023 1.00 10.96 106 PRO A CA 1
ATOM 733 C C . PRO A 1 106 ? 40.214 86.456 -5.962 1.00 10.31 106 PRO A C 1
ATOM 734 O O . PRO A 1 106 ? 40.531 86.196 -4.813 1.00 11.50 106 PRO A O 1
ATOM 738 N N . GLN A 1 107 ? 38.980 86.813 -6.316 1.00 9.86 107 GLN A N 1
ATOM 739 C CA . GLN A 1 107 ? 37.868 86.897 -5.359 1.00 8.79 107 GLN A CA 1
ATOM 740 C C . GLN A 1 107 ? 37.005 85.621 -5.322 1.00 9.64 107 GLN A C 1
ATOM 741 O O . GLN A 1 107 ? 36.100 85.474 -4.461 1.00 8.72 107 GLN A O 1
ATOM 747 N N . SER A 1 108 ? 37.275 84.663 -6.210 1.00 9.68 108 SER A N 1
ATOM 748 C CA . SER A 1 108 ? 36.681 83.329 -6.038 1.00 10.83 108 SER A CA 1
ATOM 749 C C . SER A 1 108 ? 37.269 82.643 -4.779 1.00 11.10 108 SER A C 1
ATOM 750 O O . SER A 1 108 ? 38.501 82.653 -4.616 1.00 11.76 108 SER A O 1
ATOM 753 N N . PRO A 1 109 ? 36.430 82.022 -3.940 1.00 10.95 109 PRO A N 1
ATOM 754 C CA . PRO A 1 109 ? 36.952 81.303 -2.752 1.00 10.95 109 PRO A CA 1
ATOM 755 C C . PRO A 1 109 ? 37.869 80.179 -3.180 1.00 10.89 109 PRO A C 1
ATOM 756 O O . PRO A 1 109 ? 38.675 79.711 -2.387 1.00 11.16 109 PRO A O 1
ATOM 760 N N . LEU A 1 110 ? 37.794 79.755 -4.449 1.00 11.04 110 LEU A N 1
ATOM 761 C CA . LEU A 1 110 ? 38.760 78.755 -4.910 1.00 11.01 110 LEU A CA 1
ATOM 762 C C . LEU A 1 110 ? 40.170 79.319 -4.957 1.00 10.91 110 LEU A C 1
ATOM 763 O O . LEU A 1 110 ? 41.131 78.572 -4.839 1.00 10.74 110 LEU A O 1
ATOM 768 N N . CYS A 1 111 ? 40.286 80.641 -5.138 1.00 10.81 111 CYS A N 1
ATOM 769 C CA . CYS A 1 111 ? 41.580 81.301 -4.988 1.00 10.59 111 CYS A CA 1
ATOM 770 C C . CYS A 1 111 ? 41.728 81.565 -3.489 1.00 9.48 111 CYS A C 1
ATOM 771 O O . CYS A 1 111 ? 41.299 82.628 -2.960 1.00 9.75 111 CYS A O 1
ATOM 774 N N . VAL A 1 112 ? 42.284 80.576 -2.797 1.00 8.75 112 VAL A N 1
ATOM 775 C CA . VAL A 1 112 ? 42.215 80.609 -1.337 1.00 8.19 112 VAL A CA 1
ATOM 776 C C . VAL A 1 112 ? 42.728 81.911 -0.725 1.00 8.17 112 VAL A C 1
ATOM 777 O O . VAL A 1 112 ? 43.822 82.400 -1.052 1.00 8.28 112 VAL A O 1
ATOM 781 N N . HIS A 1 113 ? 41.906 82.536 0.117 1.00 9.42 113 HIS A N 1
ATOM 782 C CA . HIS A 1 113 ? 42.439 83.526 0.996 1.00 9.99 113 HIS A CA 1
ATOM 783 C C . HIS A 1 113 ? 41.971 83.293 2.452 1.00 10.12 113 HIS A C 1
ATOM 784 O O . HIS A 1 113 ? 40.904 82.694 2.731 1.00 9.28 113 HIS A O 1
ATOM 797 N N . ILE A 1 114 ? 42.811 83.741 3.368 1.00 9.09 114 ILE A N 1
ATOM 798 C CA . ILE A 1 114 ? 42.519 83.564 4.798 1.00 7.92 114 ILE A CA 1
ATOM 799 C C . ILE A 1 114 ? 42.655 84.907 5.522 1.00 10.45 114 ILE A C 1
ATOM 800 O O . ILE A 1 114 ? 43.357 85.815 5.046 1.00 8.79 114 ILE A O 1
ATOM 813 N N . LEU A 1 116 ? 43.555 86.178 9.536 1.00 11.54 116 LEU A N 1
ATOM 814 C CA . LEU A 1 116 ? 43.982 85.810 10.893 1.00 12.23 116 LEU A CA 1
ATOM 815 C C . LEU A 1 116 ? 43.919 87.055 11.701 1.00 13.35 116 LEU A C 1
ATOM 816 O O . LEU A 1 116 ? 44.603 88.033 11.395 1.00 13.64 116 LEU A O 1
ATOM 821 N N . SER A 1 117 ? 43.058 87.022 12.719 1.00 13.87 117 SER A N 1
ATOM 822 C CA . SER A 1 117 ? 42.791 88.182 13.534 1.00 14.73 117 SER A CA 1
ATOM 823 C C . SER A 1 117 ? 43.282 87.935 14.967 1.00 15.12 117 SER A C 1
ATOM 824 O O . SER A 1 117 ? 43.235 86.794 15.459 1.00 14.37 117 SER A O 1
ATOM 827 N N . GLY A 1 118 ? 43.754 89.002 15.630 1.00 15.42 118 GLY A N 1
ATOM 828 C CA . GLY A 1 118 ? 44.338 88.885 16.959 1.00 15.87 118 GLY A CA 1
ATOM 829 C C . GLY A 1 118 ? 45.024 90.193 17.392 1.00 16.15 118 GLY A C 1
ATOM 830 O O . GLY A 1 118 ? 44.553 91.293 17.000 1.00 16.33 118 GLY A O 1
ATOM 831 N N . THR A 1 119 ? 46.146 90.074 18.114 1.00 14.23 119 THR A N 1
ATOM 832 C CA . THR A 1 119 ? 46.991 91.209 18.435 1.00 14.07 119 THR A CA 1
ATOM 833 C C . THR A 1 119 ? 48.405 91.040 17.931 1.00 14.64 119 THR A C 1
ATOM 834 O O . THR A 1 119 ? 48.946 89.937 17.866 1.00 16.14 119 THR A O 1
ATOM 838 N N . VAL A 1 120 ? 49.034 92.163 17.613 1.00 14.37 120 VAL A N 1
ATOM 839 C CA . VAL A 1 120 ? 50.444 92.118 17.283 1.00 14.58 120 VAL A CA 1
ATOM 840 C C . VAL A 1 120 ? 51.210 92.575 18.513 1.00 15.43 120 VAL A C 1
ATOM 841 O O . VAL A 1 120 ? 50.923 93.652 19.046 1.00 15.53 120 VAL A O 1
ATOM 845 N N . THR A 1 121 ? 52.176 91.774 18.941 1.00 16.71 121 THR A N 1
ATOM 846 C CA . THR A 1 121 ? 53.033 92.159 20.082 1.00 17.89 121 THR A CA 1
ATOM 847 C C . THR A 1 121 ? 54.497 91.953 19.743 1.00 18.22 121 THR A C 1
ATOM 848 O O . THR A 1 121 ? 54.857 91.246 18.773 1.00 18.83 121 THR A O 1
ATOM 852 N N . LYS A 1 122 ? 55.353 92.569 20.556 1.00 19.26 122 LYS A N 1
ATOM 853 C CA . LYS A 1 122 ? 56.793 92.344 20.492 1.00 20.69 122 LYS A CA 1
ATOM 854 C C . LYS A 1 122 ? 57.073 90.927 20.969 1.00 21.22 122 LYS A C 1
ATOM 855 O O . LYS A 1 122 ? 56.453 90.457 21.900 1.00 21.32 122 LYS A O 1
ATOM 861 N N . VAL A 1 123 ? 57.975 90.247 20.282 1.00 21.97 123 VAL A N 1
ATOM 862 C CA . VAL A 1 123 ? 58.336 88.884 20.613 1.00 23.58 123 VAL A CA 1
ATOM 863 C C . VAL A 1 123 ? 59.174 88.860 21.920 1.00 25.89 123 VAL A C 1
ATOM 864 O O . VAL A 1 123 ? 60.016 89.746 22.146 1.00 25.87 123 VAL A O 1
ATOM 868 N N . ASN A 1 124 ? 58.894 87.865 22.769 1.00 27.97 124 ASN A N 1
ATOM 869 C CA . ASN A 1 124 ? 59.723 87.502 23.935 1.00 30.15 124 ASN A CA 1
ATOM 870 C C . ASN A 1 124 ? 61.180 87.232 23.673 1.00 29.99 124 ASN A C 1
ATOM 871 O O . ASN A 1 124 ? 61.533 86.734 22.605 1.00 29.63 124 ASN A O 1
ATOM 876 N N . GLU A 1 125 ? 62.016 87.477 24.697 1.00 30.92 125 GLU A N 1
ATOM 877 C CA . GLU A 1 125 ? 63.428 87.085 24.671 1.00 30.62 125 GLU A CA 1
ATOM 878 C C . GLU A 1 125 ? 63.618 85.652 24.207 1.00 29.63 125 GLU A C 1
ATOM 879 O O . GLU A 1 125 ? 64.420 85.410 23.303 1.00 28.98 125 GLU A O 1
ATOM 885 N N . THR A 1 126 ? 62.873 84.708 24.795 1.00 28.39 126 THR A N 1
ATOM 886 C CA . THR A 1 126 ? 63.045 83.283 24.444 1.00 28.36 126 THR A CA 1
ATOM 887 C C . THR A 1 126 ? 62.641 82.927 22.997 1.00 27.43 126 THR A C 1
ATOM 888 O O . THR A 1 126 ? 63.106 81.920 22.443 1.00 27.17 126 THR A O 1
ATOM 892 N N . GLU A 1 127 ? 61.797 83.760 22.382 1.00 26.86 127 GLU A N 1
ATOM 893 C CA . GLU A 1 127 ? 61.300 83.514 21.017 1.00 24.99 127 GLU A CA 1
ATOM 894 C C . GLU A 1 127 ? 61.954 84.397 19.934 1.00 25.03 127 GLU A C 1
ATOM 895 O O . GLU A 1 127 ? 61.744 84.188 18.728 1.00 21.81 127 GLU A O 1
ATOM 913 N N . ASP A 1 129 ? 64.966 84.400 18.746 1.00 21.42 129 ASP A N 1
ATOM 914 C CA . ASP A 1 129 ? 65.853 83.727 17.827 1.00 20.52 129 ASP A CA 1
ATOM 915 C C . ASP A 1 129 ? 65.078 82.990 16.746 1.00 19.12 129 ASP A C 1
ATOM 916 O O . ASP A 1 129 ? 65.454 83.044 15.582 1.00 18.89 129 ASP A O 1
ATOM 921 N N . ILE A 1 130 ? 64.014 82.294 17.148 1.00 18.76 130 ILE A N 1
ATOM 922 C CA . ILE A 1 130 ? 63.189 81.605 16.168 1.00 18.06 130 ILE A CA 1
ATOM 923 C C . ILE A 1 130 ? 62.537 82.626 15.185 1.00 16.43 130 ILE A C 1
ATOM 924 O O . ILE A 1 130 ? 62.571 82.401 13.988 1.00 16.57 130 ILE A O 1
ATOM 929 N N . ALA A 1 131 ? 62.064 83.766 15.691 1.00 16.36 131 ALA A N 1
ATOM 930 C CA . ALA A 1 131 ? 61.511 84.839 14.827 1.00 16.57 131 ALA A CA 1
ATOM 931 C C . ALA A 1 131 ? 62.558 85.342 13.842 1.00 15.53 131 ALA A C 1
ATOM 932 O O . ALA A 1 131 ? 62.309 85.498 12.622 1.00 15.73 131 ALA A O 1
ATOM 934 N N . LYS A 1 132 ? 63.766 85.560 14.366 1.00 15.26 132 LYS A N 1
ATOM 935 C CA . LYS A 1 132 ? 64.868 86.061 13.573 1.00 14.83 132 LYS A CA 1
ATOM 936 C C . LYS A 1 132 ? 65.262 85.085 12.522 1.00 15.71 132 LYS A C 1
ATOM 937 O O . LYS A 1 132 ? 65.434 85.441 11.333 1.00 14.17 132 LYS A O 1
ATOM 943 N N . HIS A 1 133 ? 65.444 83.838 12.934 1.00 15.01 133 HIS A N 1
ATOM 944 C CA . HIS A 1 133 ? 65.807 82.813 11.976 1.00 16.44 133 HIS A CA 1
ATOM 945 C C . HIS A 1 133 ? 64.686 82.671 10.889 1.00 16.09 133 HIS A C 1
ATOM 946 O O . HIS A 1 133 ? 64.975 82.629 9.692 1.00 17.23 133 HIS A O 1
ATOM 953 N N . SER A 1 134 ? 63.425 82.600 11.325 1.00 15.47 134 SER A N 1
ATOM 954 C CA . SER A 1 134 ? 62.279 82.492 10.407 1.00 15.40 134 SER A CA 1
ATOM 955 C C . SER A 1 134 ? 62.287 83.629 9.368 1.00 15.08 134 SER A C 1
ATOM 956 O O . SER A 1 134 ? 62.249 83.376 8.136 1.00 15.53 134 SER A O 1
ATOM 959 N N . LEU A 1 135 ? 62.414 84.864 9.857 1.00 13.70 135 LEU A N 1
ATOM 960 C CA . LEU A 1 135 ? 62.356 86.065 9.001 1.00 14.06 135 LEU A CA 1
ATOM 961 C C . LEU A 1 135 ? 63.596 86.227 8.092 1.00 14.31 135 LEU A C 1
ATOM 962 O O . LEU A 1 135 ? 63.483 86.377 6.881 1.00 13.52 135 LEU A O 1
ATOM 967 N N . PHE A 1 136 ? 64.791 86.101 8.676 1.00 13.55 136 PHE A N 1
ATOM 968 C CA . PHE A 1 136 ? 66.024 86.422 7.938 1.00 14.16 136 PHE A CA 1
ATOM 969 C C . PHE A 1 136 ? 66.335 85.399 6.838 1.00 13.75 136 PHE A C 1
ATOM 970 O O . PHE A 1 136 ? 66.865 85.717 5.796 1.00 14.54 136 PHE A O 1
ATOM 978 N N . ILE A 1 137 ? 65.972 84.150 7.063 1.00 15.02 137 ILE A N 1
ATOM 979 C CA . ILE A 1 137 ? 66.085 83.133 6.049 1.00 15.81 137 ILE A CA 1
ATOM 980 C C . ILE A 1 137 ? 65.087 83.389 4.884 1.00 15.69 137 ILE A C 1
ATOM 981 O O . ILE A 1 137 ? 65.446 83.278 3.698 1.00 15.14 137 ILE A O 1
ATOM 986 N N . ARG A 1 138 ? 63.856 83.750 5.221 1.00 14.40 138 ARG A N 1
ATOM 987 C CA . ARG A 1 138 ? 62.862 84.027 4.170 1.00 14.72 138 ARG A CA 1
ATOM 988 C C . ARG A 1 138 ? 63.151 85.375 3.511 1.00 14.64 138 ARG A C 1
ATOM 989 O O . ARG A 1 138 ? 62.871 85.541 2.335 1.00 14.80 138 ARG A O 1
ATOM 997 N N . HIS A 1 139 ? 63.670 86.343 4.283 1.00 12.85 139 HIS A N 1
ATOM 998 C CA . HIS A 1 139 ? 63.852 87.690 3.773 1.00 14.70 139 HIS A CA 1
ATOM 999 C C . HIS A 1 139 ? 65.289 88.176 3.965 1.00 15.39 139 HIS A C 1
ATOM 1000 O O . HIS A 1 139 ? 65.518 88.998 4.834 1.00 16.29 139 HIS A O 1
ATOM 1007 N N . PRO A 1 140 ? 66.250 87.681 3.160 1.00 16.33 140 PRO A N 1
ATOM 1008 C CA . PRO A 1 140 ? 67.677 88.044 3.357 1.00 16.63 140 PRO A CA 1
ATOM 1009 C C . PRO A 1 140 ? 68.004 89.548 3.308 1.00 15.72 140 PRO A C 1
ATOM 1010 O O . PRO A 1 140 ? 68.962 89.983 3.939 1.00 15.72 140 PRO A O 1
ATOM 1014 N N . GLU A 1 141 ? 67.183 90.346 2.644 1.00 16.08 141 GLU A N 1
ATOM 1015 C CA . GLU A 1 141 ? 67.412 91.797 2.586 1.00 15.54 141 GLU A CA 1
ATOM 1016 C C . GLU A 1 141 ? 67.345 92.473 3.970 1.00 15.02 141 GLU A C 1
ATOM 1017 O O . GLU A 1 141 ? 67.978 93.523 4.205 1.00 15.13 141 GLU A O 1
ATOM 1031 N N . LYS A 1 143 ? 68.694 91.776 6.769 1.00 17.42 143 LYS A N 1
ATOM 1032 C CA . LYS A 1 143 ? 70.074 91.881 7.326 1.00 19.40 143 LYS A CA 1
ATOM 1033 C C . LYS A 1 143 ? 70.731 93.226 6.974 1.00 18.97 143 LYS A C 1
ATOM 1034 O O . LYS A 1 143 ? 71.522 93.754 7.775 1.00 19.84 143 LYS A O 1
ATOM 1040 N N . THR A 1 144 ? 70.339 93.814 5.835 1.00 18.43 144 THR A N 1
ATOM 1041 C CA . THR A 1 144 ? 70.899 95.103 5.404 1.00 17.71 144 THR A CA 1
ATOM 1042 C C . THR A 1 144 ? 70.085 96.353 5.776 1.00 18.46 144 THR A C 1
ATOM 1043 O O . THR A 1 144 ? 70.522 97.465 5.501 1.00 17.69 144 THR A O 1
ATOM 1047 N N . TRP A 1 145 ? 68.900 96.183 6.366 1.00 18.92 145 TRP A N 1
ATOM 1048 C CA . TRP A 1 145 ? 68.056 97.319 6.726 1.00 18.43 145 TRP A CA 1
ATOM 1049 C C . TRP A 1 145 ? 68.723 98.201 7.785 1.00 18.53 145 TRP A C 1
ATOM 1050 O O . TRP A 1 145 ? 69.362 97.698 8.711 1.00 18.94 145 TRP A O 1
ATOM 1061 N N . PRO A 1 146 ? 68.491 99.511 7.721 1.00 19.02 146 PRO A N 1
ATOM 1062 C CA . PRO A 1 146 ? 69.172 100.469 8.629 1.00 18.29 146 PRO A CA 1
ATOM 1063 C C . PRO A 1 146 ? 68.933 100.319 10.153 1.00 18.62 146 PRO A C 1
ATOM 1064 O O . PRO A 1 146 ? 67.784 100.419 10.588 1.00 17.62 146 PRO A O 1
ATOM 1068 N N . SER A 1 147 ? 69.982 100.120 10.972 1.00 17.51 147 SER A N 1
ATOM 1069 C CA . SER A 1 147 ? 69.788 100.016 12.445 1.00 18.87 147 SER A CA 1
ATOM 1070 C C . SER A 1 147 ? 69.092 101.229 13.082 1.00 17.87 147 SER A C 1
ATOM 1071 O O . SER A 1 147 ? 68.455 101.129 14.147 1.00 19.39 147 SER A O 1
ATOM 1074 N N . SER A 1 148 ? 69.224 102.376 12.429 1.00 16.96 148 SER A N 1
ATOM 1075 C CA . SER A 1 148 ? 68.626 103.630 12.853 1.00 16.24 148 SER A CA 1
ATOM 1076 C C . SER A 1 148 ? 67.089 103.589 12.908 1.00 17.27 148 SER A C 1
ATOM 1077 O O . SER A 1 148 ? 66.483 104.422 13.569 1.00 17.40 148 SER A O 1
ATOM 1080 N N . HIS A 1 149 ? 66.482 102.587 12.269 1.00 16.66 149 HIS A N 1
ATOM 1081 C CA . HIS A 1 149 ? 65.025 102.421 12.272 1.00 18.08 149 HIS A CA 1
ATOM 1082 C C . HIS A 1 149 ? 64.549 101.598 13.476 1.00 17.74 149 HIS A C 1
ATOM 1083 O O . HIS A 1 149 ? 63.319 101.420 13.676 1.00 17.71 149 HIS A O 1
ATOM 1090 N N . ASN A 1 150 ? 65.505 101.117 14.283 1.00 16.65 150 ASN A N 1
ATOM 1091 C CA . ASN A 1 150 ? 65.167 100.425 15.536 1.00 17.29 150 ASN A CA 1
ATOM 1092 C C . ASN A 1 150 ? 64.198 99.234 15.321 1.00 17.25 150 ASN A C 1
ATOM 1093 O O . ASN A 1 150 ? 63.126 99.161 15.914 1.00 17.40 150 ASN A O 1
ATOM 1098 N N . TRP A 1 151 ? 64.563 98.353 14.398 1.00 17.48 151 TRP A N 1
ATOM 1099 C CA . TRP A 1 151 ? 63.754 97.163 14.053 1.00 16.96 151 TRP A CA 1
ATOM 1100 C C . TRP A 1 151 ? 63.523 96.290 15.277 1.00 17.96 151 TRP A C 1
ATOM 1101 O O . TRP A 1 151 ? 64.412 96.171 16.127 1.00 18.80 151 TRP A O 1
ATOM 1112 N N . PHE A 1 152 ? 62.312 95.755 15.428 1.00 15.90 152 PHE A N 1
ATOM 1113 C CA . PHE A 1 152 ? 62.067 94.722 16.423 1.00 15.62 152 PHE A CA 1
ATOM 1114 C C . PHE A 1 152 ? 61.251 93.584 15.815 1.00 15.33 152 PHE A C 1
ATOM 1115 O O . PHE A 1 152 ? 60.524 93.775 14.823 1.00 14.75 152 PHE A O 1
ATOM 1123 N N . PHE A 1 153 ? 61.394 92.408 16.420 1.00 15.66 153 PHE A N 1
ATOM 1124 C CA . PHE A 1 153 ? 60.628 91.205 16.055 1.00 16.59 153 PHE A CA 1
ATOM 1125 C C . PHE A 1 153 ? 59.291 91.205 16.720 1.00 16.74 153 PHE A C 1
ATOM 1126 O O . PHE A 1 153 ? 59.187 91.416 17.944 1.00 17.39 153 PHE A O 1
ATOM 1134 N N . ALA A 1 154 ? 58.250 91.038 15.900 1.00 15.71 154 ALA A N 1
ATOM 1135 C CA . ALA A 1 154 ? 56.884 91.074 16.367 1.00 14.88 154 ALA A CA 1
ATOM 1136 C C . ALA A 1 154 ? 56.168 89.768 15.929 1.00 14.71 154 ALA A C 1
ATOM 1137 O O . ALA A 1 154 ? 56.651 89.050 15.066 1.00 13.63 154 ALA A O 1
ATOM 1139 N N . LYS A 1 155 ? 55.054 89.441 16.567 1.00 14.37 155 LYS A N 1
ATOM 1140 C CA . LYS A 1 155 ? 54.243 88.343 16.064 1.00 15.00 155 LYS A CA 1
ATOM 1141 C C . LYS A 1 155 ? 52.759 88.663 16.144 1.00 14.27 155 LYS A C 1
ATOM 1142 O O . LYS A 1 155 ? 52.335 89.491 16.948 1.00 15.35 155 LYS A O 1
ATOM 1148 N N . LEU A 1 156 ? 51.969 87.928 15.360 1.00 14.11 156 LEU A N 1
ATOM 1149 C CA . LEU A 1 156 ? 50.525 87.957 15.465 1.00 13.81 156 LEU A CA 1
ATOM 1150 C C . LEU A 1 156 ? 50.124 86.777 16.361 1.00 14.09 156 LEU A C 1
ATOM 1151 O O . LEU A 1 156 ? 50.470 85.589 16.089 1.00 13.68 156 LEU A O 1
ATOM 1156 N N . ASN A 1 157 ? 49.473 87.144 17.441 1.00 12.01 157 ASN A N 1
ATOM 1157 C CA . ASN A 1 157 ? 48.802 86.221 18.374 1.00 15.31 157 ASN A CA 1
ATOM 1158 C C . ASN A 1 157 ? 47.387 85.979 17.873 1.00 14.77 157 ASN A C 1
ATOM 1159 O O . ASN A 1 157 ? 46.549 86.879 17.941 1.00 16.52 157 ASN A O 1
ATOM 1164 N N . ILE A 1 158 ? 47.098 84.782 17.369 1.00 14.19 158 ILE A N 1
ATOM 1165 C CA . ILE A 1 158 ? 45.843 84.594 16.642 1.00 14.43 158 ILE A CA 1
ATOM 1166 C C . ILE A 1 158 ? 44.713 84.158 17.580 1.00 15.85 158 ILE A C 1
ATOM 1167 O O . ILE A 1 158 ? 44.814 83.140 18.222 1.00 16.19 158 ILE A O 1
ATOM 1172 N N . THR A 1 159 ? 43.630 84.917 17.629 1.00 15.80 159 THR A N 1
ATOM 1173 C CA . THR A 1 159 ? 42.468 84.437 18.332 1.00 16.70 159 THR A CA 1
ATOM 1174 C C . THR A 1 159 ? 41.325 84.017 17.434 1.00 17.55 159 THR A C 1
ATOM 1175 O O . THR A 1 159 ? 40.478 83.234 17.877 1.00 16.75 159 THR A O 1
ATOM 1179 N N . ASN A 1 160 ? 41.269 84.547 16.205 1.00 17.43 160 ASN A N 1
ATOM 1180 C CA . ASN A 1 160 ? 40.187 84.207 15.263 1.00 18.54 160 ASN A CA 1
ATOM 1181 C C . ASN A 1 160 ? 40.747 83.983 13.855 1.00 17.86 160 ASN A C 1
ATOM 1182 O O . ASN A 1 160 ? 41.719 84.662 13.430 1.00 17.18 160 ASN A O 1
ATOM 1187 N N . ILE A 1 161 ? 40.168 82.999 13.172 1.00 15.93 161 ILE A N 1
ATOM 1188 C CA . ILE A 1 161 ? 40.598 82.601 11.842 1.00 14.23 161 ILE A CA 1
ATOM 1189 C C . ILE A 1 161 ? 39.380 82.319 10.940 1.00 14.41 161 ILE A C 1
ATOM 1190 O O . ILE A 1 161 ? 38.475 81.586 11.338 1.00 14.06 161 ILE A O 1
ATOM 1195 N N . TRP A 1 162 ? 39.371 82.939 9.748 1.00 12.83 162 TRP A N 1
ATOM 1196 C CA . TRP A 1 162 ? 38.391 82.656 8.687 1.00 12.46 162 TRP A CA 1
ATOM 1197 C C . TRP A 1 162 ? 39.130 82.150 7.451 1.00 11.54 162 TRP A C 1
ATOM 1198 O O . TRP A 1 162 ? 40.200 82.683 7.108 1.00 11.17 162 TRP A O 1
ATOM 1209 N N . VAL A 1 163 ? 38.566 81.124 6.792 1.00 10.71 163 VAL A N 1
ATOM 1210 C CA . VAL A 1 163 ? 39.186 80.522 5.625 1.00 9.79 163 VAL A CA 1
ATOM 1211 C C . VAL A 1 163 ? 38.161 80.570 4.508 1.00 10.29 163 VAL A C 1
ATOM 1212 O O . VAL A 1 163 ? 37.024 80.094 4.672 1.00 10.12 163 VAL A O 1
ATOM 1216 N N . LEU A 1 164 ? 38.557 81.185 3.398 1.00 9.46 164 LEU A N 1
ATOM 1217 C CA . LEU A 1 164 ? 37.723 81.159 2.202 1.00 9.61 164 LEU A CA 1
ATOM 1218 C C . LEU A 1 164 ? 38.405 80.240 1.223 1.00 10.35 164 LEU A C 1
ATOM 1219 O O . LEU A 1 164 ? 39.359 80.634 0.540 1.00 9.67 164 LEU A O 1
ATOM 1224 N N . ASP A 1 165 ? 37.945 78.994 1.161 1.00 9.74 165 ASP A N 1
ATOM 1225 C CA . ASP A 1 165 ? 38.617 78.048 0.255 1.00 9.77 165 ASP A CA 1
ATOM 1226 C C . ASP A 1 165 ? 37.632 77.242 -0.602 1.00 10.36 165 ASP A C 1
ATOM 1227 O O . ASP A 1 165 ? 38.021 76.397 -1.425 1.00 11.42 165 ASP A O 1
ATOM 1232 N N . TYR A 1 166 ? 36.354 77.565 -0.470 1.00 10.92 166 TYR A N 1
ATOM 1233 C CA . TYR A 1 166 ? 35.306 76.890 -1.275 1.00 11.35 166 TYR A CA 1
ATOM 1234 C C . TYR A 1 166 ? 34.031 77.701 -1.303 1.00 12.23 166 TYR A C 1
ATOM 1235 O O . TYR A 1 166 ? 33.895 78.694 -0.575 1.00 12.60 166 TYR A O 1
ATOM 1244 N N . PHE A 1 167 ? 33.100 77.301 -2.184 1.00 13.37 167 PHE A N 1
ATOM 1245 C CA . PHE A 1 167 ? 31.746 77.797 -2.089 1.00 14.68 167 PHE A CA 1
ATOM 1246 C C . PHE A 1 167 ? 31.123 77.466 -0.706 1.00 15.60 167 PHE A C 1
ATOM 1247 O O . PHE A 1 167 ? 31.551 76.553 0.015 1.00 13.35 167 PHE A O 1
ATOM 1255 N N . GLY A 1 168 ? 30.117 78.250 -0.341 1.00 16.66 168 GLY A N 1
ATOM 1256 C CA . GLY A 1 168 ? 29.347 77.997 0.863 1.00 19.11 168 GLY A CA 1
ATOM 1257 C C . GLY A 1 168 ? 29.713 78.949 1.995 1.00 20.35 168 GLY A C 1
ATOM 1258 O O . GLY A 1 168 ? 29.218 78.791 3.123 1.00 21.90 168 GLY A O 1
ATOM 1259 N N . GLY A 1 169 ? 30.556 79.940 1.724 1.00 20.20 169 GLY A N 1
ATOM 1260 C CA . GLY A 1 169 ? 30.948 80.868 2.783 1.00 19.40 169 GLY A CA 1
ATOM 1261 C C . GLY A 1 169 ? 32.216 80.510 3.605 1.00 18.06 169 GLY A C 1
ATOM 1262 O O . GLY A 1 169 ? 32.820 79.463 3.401 1.00 17.63 169 GLY A O 1
ATOM 1263 N N . PRO A 1 170 ? 32.592 81.408 4.534 1.00 18.52 170 PRO A N 1
ATOM 1264 C CA . PRO A 1 170 ? 33.807 81.264 5.344 1.00 18.16 170 PRO A CA 1
ATOM 1265 C C . PRO A 1 170 ? 33.759 80.060 6.266 1.00 18.51 170 PRO A C 1
ATOM 1266 O O . PRO A 1 170 ? 32.695 79.679 6.774 1.00 18.34 170 PRO A O 1
ATOM 1270 N N . LYS A 1 171 ? 34.912 79.432 6.449 1.00 17.96 171 LYS A N 1
ATOM 1271 C CA . LYS A 1 171 ? 35.034 78.323 7.391 1.00 17.08 171 LYS A CA 1
ATOM 1272 C C . LYS A 1 171 ? 35.833 78.873 8.547 1.00 17.92 171 LYS A C 1
ATOM 1273 O O . LYS A 1 171 ? 36.853 79.528 8.343 1.00 16.94 171 LYS A O 1
ATOM 1279 N N . ILE A 1 172 ? 35.318 78.645 9.752 1.00 15.90 172 ILE A N 1
ATOM 1280 C CA . ILE A 1 172 ? 35.897 79.190 10.985 1.00 16.99 172 ILE A CA 1
ATOM 1281 C C . ILE A 1 172 ? 36.845 78.120 11.454 1.00 17.23 172 ILE A C 1
ATOM 1282 O O . ILE A 1 172 ? 36.480 76.943 11.422 1.00 15.12 172 ILE A O 1
ATOM 1287 N N . VAL A 1 173 ? 38.038 78.523 11.915 1.00 15.96 173 VAL A N 1
ATOM 1288 C CA . VAL A 1 173 ? 39.045 77.580 12.378 1.00 16.20 173 VAL A CA 1
ATOM 1289 C C . VAL A 1 173 ? 39.511 78.143 13.711 1.00 16.50 173 VAL A C 1
ATOM 1290 O O . VAL A 1 173 ? 39.870 79.308 13.801 1.00 17.50 173 VAL A O 1
ATOM 1294 N N . THR A 1 174 ? 39.567 77.317 14.741 1.00 16.67 174 THR A N 1
ATOM 1295 C CA . THR A 1 174 ? 40.068 77.799 16.013 1.00 16.93 174 THR A CA 1
ATOM 1296 C C . THR A 1 174 ? 41.590 77.819 15.990 1.00 16.25 174 THR A C 1
ATOM 1297 O O . THR A 1 174 ? 42.208 77.024 15.307 1.00 16.87 174 THR A O 1
ATOM 1301 N N . PRO A 1 175 ? 42.205 78.692 16.783 1.00 16.92 175 PRO A N 1
ATOM 1302 C CA . PRO A 1 175 ? 43.658 78.701 16.937 1.00 16.74 175 PRO A CA 1
ATOM 1303 C C . PRO A 1 175 ? 44.179 77.313 17.269 1.00 16.98 175 PRO A C 1
ATOM 1304 O O . PRO A 1 175 ? 45.275 76.968 16.861 1.00 15.70 175 PRO A O 1
ATOM 1308 N N . GLU A 1 176 ? 43.432 76.530 18.059 1.00 17.24 176 GLU A N 1
ATOM 1309 C CA . GLU A 1 176 ? 44.008 75.262 18.478 1.00 18.57 176 GLU A CA 1
ATOM 1310 C C . GLU A 1 176 ? 43.986 74.263 17.338 1.00 16.51 176 GLU A C 1
ATOM 1311 O O . GLU A 1 176 ? 44.927 73.501 17.166 1.00 15.11 176 GLU A O 1
ATOM 1317 N N . GLU A 1 177 ? 42.944 74.298 16.508 1.00 16.22 177 GLU A N 1
ATOM 1318 C CA . GLU A 1 177 ? 42.968 73.511 15.269 1.00 15.69 177 GLU A CA 1
ATOM 1319 C C . GLU A 1 177 ? 44.120 73.942 14.380 1.00 15.51 177 GLU A C 1
ATOM 1320 O O . GLU A 1 177 ? 44.835 73.110 13.759 1.00 15.72 177 GLU A O 1
ATOM 1326 N N . TYR A 1 178 ? 44.249 75.247 14.205 1.00 14.82 178 TYR A N 1
ATOM 1327 C CA . TYR A 1 178 ? 45.307 75.745 13.284 1.00 13.29 178 TYR A CA 1
ATOM 1328 C C . TYR A 1 178 ? 46.701 75.272 13.754 1.00 14.65 178 TYR A C 1
ATOM 1329 O O . TYR A 1 178 ? 47.482 74.734 12.964 1.00 13.16 178 TYR A O 1
ATOM 1338 N N . TYR A 1 179 ? 46.987 75.434 15.057 1.00 14.09 179 TYR A N 1
ATOM 1339 C CA . TYR A 1 179 ? 48.306 75.045 15.592 1.00 17.05 179 TYR A CA 1
ATOM 1340 C C . TYR A 1 179 ? 48.508 73.544 15.868 1.00 18.38 179 TYR A C 1
ATOM 1341 O O . TYR A 1 179 ? 49.634 73.069 16.056 1.00 18.35 179 TYR A O 1
ATOM 1350 N N . ASN A 1 180 ? 47.420 72.772 15.844 1.00 19.50 180 ASN A N 1
ATOM 1351 C CA . ASN A 1 180 ? 47.577 71.312 15.928 1.00 20.82 180 ASN A CA 1
ATOM 1352 C C . ASN A 1 180 ? 47.838 70.629 14.568 1.00 20.65 180 ASN A C 1
ATOM 1353 O O . ASN A 1 180 ? 48.196 69.444 14.501 1.00 21.73 180 ASN A O 1
ATOM 1358 N N . VAL A 1 181 ? 47.743 71.381 13.474 1.00 19.97 181 VAL A N 1
ATOM 1359 C CA . VAL A 1 181 ? 48.168 70.843 12.182 1.00 19.46 181 VAL A CA 1
ATOM 1360 C C . VAL A 1 181 ? 49.637 70.414 12.189 1.00 20.70 181 VAL A C 1
ATOM 1361 O O . VAL A 1 181 ? 50.499 71.172 12.614 1.00 20.60 181 VAL A O 1
ATOM 1365 N N . THR A 1 182 ? 49.914 69.199 11.729 1.00 22.33 182 THR A N 1
ATOM 1366 C CA . THR A 1 182 ? 51.285 68.762 11.530 1.00 25.40 182 THR A CA 1
ATOM 1367 C C . THR A 1 182 ? 51.609 68.732 10.023 1.00 26.61 182 THR A C 1
ATOM 1368 O O . THR A 1 182 ? 50.944 68.018 9.270 1.00 27.85 182 THR A O 1
ATOM 1372 N N . SER B 1 12 ? 55.557 101.007 -18.150 1.00 31.43 12 SER B N 1
ATOM 1373 C CA . SER B 1 12 ? 56.694 100.941 -17.170 1.00 31.37 12 SER B CA 1
ATOM 1374 C C . SER B 1 12 ? 56.518 101.917 -15.977 1.00 30.62 12 SER B C 1
ATOM 1375 O O . SER B 1 12 ? 55.803 102.924 -16.082 1.00 31.28 12 SER B O 1
ATOM 1378 N N . LEU B 1 13 ? 57.169 101.627 -14.851 1.00 29.54 13 LEU B N 1
ATOM 1379 C CA . LEU B 1 13 ? 56.988 102.434 -13.639 1.00 28.46 13 LEU B CA 1
ATOM 1380 C C . LEU B 1 13 ? 57.432 103.889 -13.834 1.00 27.36 13 LEU B C 1
ATOM 1381 O O . LEU B 1 13 ? 58.558 104.132 -14.283 1.00 27.17 13 LEU B O 1
ATOM 1386 N N . PRO B 1 14 ? 56.550 104.835 -13.502 1.00 26.29 14 PRO B N 1
ATOM 1387 C CA . PRO B 1 14 ? 56.882 106.266 -13.547 1.00 25.74 14 PRO B CA 1
ATOM 1388 C C . PRO B 1 14 ? 58.028 106.640 -12.578 1.00 25.53 14 PRO B C 1
ATOM 1389 O O . PRO B 1 14 ? 58.330 105.916 -11.619 1.00 24.84 14 PRO B O 1
ATOM 1393 N N . PRO B 1 15 ? 58.669 107.777 -12.832 1.00 24.91 15 PRO B N 1
ATOM 1394 C CA . PRO B 1 15 ? 59.753 108.236 -11.969 1.00 24.90 15 PRO B CA 1
ATOM 1395 C C . PRO B 1 15 ? 59.219 108.290 -10.549 1.00 23.52 15 PRO B C 1
ATOM 1396 O O . PRO B 1 15 ? 58.104 108.750 -10.305 1.00 22.62 15 PRO B O 1
ATOM 1400 N N . ARG B 1 16 ? 60.005 107.805 -9.614 1.00 24.20 16 ARG B N 1
ATOM 1401 C CA . ARG B 1 16 ? 59.544 107.708 -8.235 1.00 24.55 16 ARG B CA 1
ATOM 1402 C C . ARG B 1 16 ? 59.199 109.050 -7.564 1.00 25.07 16 ARG B C 1
ATOM 1403 O O . ARG B 1 16 ? 58.415 109.091 -6.581 1.00 24.20 16 ARG B O 1
ATOM 1411 N N . GLU B 1 17 ? 59.755 110.152 -8.095 1.00 25.08 17 GLU B N 1
ATOM 1412 C CA . GLU B 1 17 ? 59.489 111.470 -7.512 1.00 25.70 17 GLU B CA 1
ATOM 1413 C C . GLU B 1 17 ? 58.074 111.951 -7.879 1.00 25.39 17 GLU B C 1
ATOM 1414 O O . GLU B 1 17 ? 57.524 112.858 -7.243 1.00 25.83 17 GLU B O 1
ATOM 1420 N N . ASP B 1 18 ? 57.500 111.362 -8.927 1.00 25.06 18 ASP B N 1
ATOM 1421 C CA . ASP B 1 18 ? 56.143 111.720 -9.356 1.00 24.28 18 ASP B CA 1
ATOM 1422 C C . ASP B 1 18 ? 55.112 110.783 -8.694 1.00 22.61 18 ASP B C 1
ATOM 1423 O O . ASP B 1 18 ? 54.652 109.832 -9.319 1.00 20.57 18 ASP B O 1
ATOM 1428 N N . ALA B 1 19 ? 54.774 111.073 -7.433 1.00 19.95 19 ALA B N 1
ATOM 1429 C CA . ALA B 1 19 ? 53.964 110.198 -6.612 1.00 18.35 19 ALA B CA 1
ATOM 1430 C C . ALA B 1 19 ? 52.543 110.016 -7.135 1.00 17.57 19 ALA B C 1
ATOM 1431 O O . ALA B 1 19 ? 51.981 108.925 -6.986 1.00 16.63 19 ALA B O 1
ATOM 1433 N N . ALA B 1 20 ? 51.933 111.082 -7.674 1.00 15.60 20 ALA B N 1
ATOM 1434 C CA . ALA B 1 20 ? 50.589 110.946 -8.230 1.00 15.71 20 ALA B CA 1
ATOM 1435 C C . ALA B 1 20 ? 50.570 109.964 -9.404 1.00 15.44 20 ALA B C 1
ATOM 1436 O O . ALA B 1 20 ? 49.699 109.077 -9.489 1.00 14.69 20 ALA B O 1
ATOM 1438 N N . ARG B 1 21 ? 51.546 110.098 -10.298 1.00 15.74 21 ARG B N 1
ATOM 1439 C CA . ARG B 1 21 ? 51.672 109.184 -11.424 1.00 16.51 21 ARG B CA 1
ATOM 1440 C C . ARG B 1 21 ? 51.952 107.752 -10.974 1.00 15.59 21 ARG B C 1
ATOM 1441 O O . ARG B 1 21 ? 51.415 106.793 -11.521 1.00 14.75 21 ARG B O 1
ATOM 1449 N N . VAL B 1 22 ? 52.786 107.616 -9.967 1.00 15.38 22 VAL B N 1
ATOM 1450 C CA . VAL B 1 22 ? 53.091 106.289 -9.443 1.00 15.70 22 VAL B CA 1
ATOM 1451 C C . VAL B 1 22 ? 51.852 105.598 -8.887 1.00 15.59 22 VAL B C 1
ATOM 1452 O O . VAL B 1 22 ? 51.615 104.418 -9.190 1.00 16.67 22 VAL B O 1
ATOM 1456 N N . ALA B 1 23 ? 51.092 106.304 -8.041 1.00 15.97 23 ALA B N 1
ATOM 1457 C CA . ALA B 1 23 ? 49.803 105.805 -7.544 1.00 15.64 23 ALA B CA 1
ATOM 1458 C C . ALA B 1 23 ? 48.824 105.339 -8.648 1.00 16.28 23 ALA B C 1
ATOM 1459 O O . ALA B 1 23 ? 48.237 104.232 -8.581 1.00 14.79 23 ALA B O 1
ATOM 1461 N N . ARG B 1 24 ? 48.625 106.179 -9.660 1.00 14.54 24 ARG B N 1
ATOM 1462 C CA . ARG B 1 24 ? 47.778 105.790 -10.807 1.00 15.07 24 ARG B CA 1
ATOM 1463 C C . ARG B 1 24 ? 48.293 104.556 -11.554 1.00 14.98 24 ARG B C 1
ATOM 1464 O O . ARG B 1 24 ? 47.504 103.720 -11.967 1.00 16.12 24 ARG B O 1
ATOM 1472 N N . PHE B 1 25 ? 49.613 104.432 -11.684 1.00 14.93 25 PHE B N 1
ATOM 1473 C CA . PHE B 1 25 ? 50.223 103.254 -12.288 1.00 14.39 25 PHE B CA 1
ATOM 1474 C C . PHE B 1 25 ? 49.925 101.985 -11.479 1.00 14.90 25 PHE B C 1
ATOM 1475 O O . PHE B 1 25 ? 49.498 100.960 -12.036 1.00 14.12 25 PHE B O 1
ATOM 1483 N N . VAL B 1 26 ? 50.162 102.054 -10.156 1.00 12.98 26 VAL B N 1
ATOM 1484 C CA . VAL B 1 26 ? 49.903 100.896 -9.285 1.00 12.78 26 VAL B CA 1
ATOM 1485 C C . VAL B 1 26 ? 48.409 100.504 -9.195 1.00 11.27 26 VAL B C 1
ATOM 1486 O O . VAL B 1 26 ? 48.075 99.329 -9.299 1.00 11.46 26 VAL B O 1
ATOM 1490 N N . THR B 1 27 ? 47.518 101.474 -9.010 1.00 11.54 27 THR B N 1
ATOM 1491 C CA . THR B 1 27 ? 46.080 101.160 -9.065 1.00 12.43 27 THR B CA 1
ATOM 1492 C C . THR B 1 27 ? 45.712 100.420 -10.395 1.00 13.05 27 THR B C 1
ATOM 1493 O O . THR B 1 27 ? 45.021 99.372 -10.414 1.00 10.17 27 THR B O 1
ATOM 1497 N N . HIS B 1 28 ? 46.203 100.952 -11.502 1.00 12.97 28 HIS B N 1
ATOM 1498 C CA . HIS B 1 28 ? 45.796 100.387 -12.786 1.00 13.41 28 HIS B CA 1
ATOM 1499 C C . HIS B 1 28 ? 46.340 98.991 -13.039 1.00 14.13 28 HIS B C 1
ATOM 1500 O O . HIS B 1 28 ? 45.659 98.137 -13.656 1.00 15.52 28 HIS B O 1
ATOM 1507 N N . VAL B 1 29 ? 47.587 98.733 -12.631 1.00 15.15 29 VAL B N 1
ATOM 1508 C CA . VAL B 1 29 ? 48.141 97.391 -12.901 1.00 14.46 29 VAL B CA 1
ATOM 1509 C C . VAL B 1 29 ? 47.648 96.325 -11.907 1.00 13.46 29 VAL B C 1
ATOM 1510 O O . VAL B 1 29 ? 47.912 95.157 -12.121 1.00 12.98 29 VAL B O 1
ATOM 1514 N N . SER B 1 30 ? 46.938 96.718 -10.840 1.00 12.18 30 SER B N 1
ATOM 1515 C CA . SER B 1 30 ? 46.451 95.720 -9.839 1.00 10.56 30 SER B CA 1
ATOM 1516 C C . SER B 1 30 ? 45.090 95.142 -10.212 1.00 10.48 30 SER B C 1
ATOM 1517 O O . SER B 1 30 ? 44.181 95.917 -10.533 1.00 11.61 30 SER B O 1
ATOM 1520 N N . ASP B 1 31 ? 44.947 93.799 -10.182 1.00 10.95 31 ASP B N 1
ATOM 1521 C CA . ASP B 1 31 ? 43.668 93.124 -10.469 1.00 12.08 31 ASP B CA 1
ATOM 1522 C C . ASP B 1 31 ? 42.944 92.836 -9.151 1.00 12.48 31 ASP B C 1
ATOM 1523 O O . ASP B 1 31 ? 41.744 92.436 -9.133 1.00 12.13 31 ASP B O 1
ATOM 1528 N N . TRP B 1 32 ? 43.671 93.019 -8.043 1.00 10.93 32 TRP B N 1
ATOM 1529 C CA . TRP B 1 32 ? 43.061 92.801 -6.747 1.00 10.74 32 TRP B CA 1
ATOM 1530 C C . TRP B 1 32 ? 43.774 93.661 -5.709 1.00 11.71 32 TRP B C 1
ATOM 1531 O O . TRP B 1 32 ? 44.781 94.284 -6.016 1.00 11.67 32 TRP B O 1
ATOM 1542 N N . GLY B 1 33 ? 43.244 93.713 -4.481 1.00 10.43 33 GLY B N 1
ATOM 1543 C CA . GLY B 1 33 ? 43.975 94.375 -3.419 1.00 9.81 33 GLY B CA 1
ATOM 1544 C C . GLY B 1 33 ? 43.359 93.950 -2.106 1.00 10.24 33 GLY B C 1
ATOM 1545 O O . GLY B 1 33 ? 42.388 93.225 -2.124 1.00 9.96 33 GLY B O 1
ATOM 1546 N N . ALA B 1 34 ? 43.914 94.429 -0.996 1.00 9.47 34 ALA B N 1
ATOM 1547 C CA . ALA B 1 34 ? 43.408 94.105 0.328 1.00 10.20 34 ALA B CA 1
ATOM 1548 C C . ALA B 1 34 ? 42.684 95.300 0.882 1.00 9.92 34 ALA B C 1
ATOM 1549 O O . ALA B 1 34 ? 43.246 96.407 0.900 1.00 10.63 34 ALA B O 1
ATOM 1551 N N . LEU B 1 35 ? 41.462 95.070 1.387 1.00 11.79 35 LEU B N 1
ATOM 1552 C CA . LEU B 1 35 ? 40.598 96.143 1.934 1.00 11.00 35 LEU B CA 1
ATOM 1553 C C . LEU B 1 35 ? 40.424 95.995 3.455 1.00 11.20 35 LEU B C 1
ATOM 1554 O O . LEU B 1 35 ? 40.012 94.921 3.924 1.00 10.87 35 LEU B O 1
ATOM 1559 N N . ALA B 1 36 ? 40.780 97.054 4.187 1.00 10.36 36 ALA B N 1
ATOM 1560 C CA . ALA B 1 36 ? 40.662 97.096 5.629 1.00 11.93 36 ALA B CA 1
ATOM 1561 C C . ALA B 1 36 ? 39.321 97.740 5.958 1.00 12.30 36 ALA B C 1
ATOM 1562 O O . ALA B 1 36 ? 39.010 98.807 5.456 1.00 12.60 36 ALA B O 1
ATOM 1564 N N . THR B 1 37 ? 38.559 97.081 6.834 1.00 13.65 37 THR B N 1
ATOM 1565 C CA . THR B 1 37 ? 37.283 97.598 7.340 1.00 14.24 37 THR B CA 1
ATOM 1566 C C . THR B 1 37 ? 37.196 97.419 8.864 1.00 14.38 37 THR B C 1
ATOM 1567 O O . THR B 1 37 ? 38.082 96.840 9.476 1.00 15.20 37 THR B O 1
ATOM 1571 N N . ILE B 1 38 ? 36.135 97.917 9.487 1.00 14.68 38 ILE B N 1
ATOM 1572 C CA . ILE B 1 38 ? 35.935 97.662 10.921 1.00 15.35 38 ILE B CA 1
ATOM 1573 C C . ILE B 1 38 ? 34.950 96.499 11.017 1.00 16.86 38 ILE B C 1
ATOM 1574 O O . ILE B 1 38 ? 33.878 96.541 10.392 1.00 15.60 38 ILE B O 1
ATOM 1579 N N . SER B 1 39 ? 35.300 95.490 11.813 1.00 17.54 39 SER B N 1
ATOM 1580 C CA . SER B 1 39 ? 34.446 94.327 11.913 1.00 19.37 39 SER B CA 1
ATOM 1581 C C . SER B 1 39 ? 33.120 94.643 12.623 1.00 20.28 39 SER B C 1
ATOM 1582 O O . SER B 1 39 ? 33.093 95.350 13.628 1.00 20.67 39 SER B O 1
ATOM 1587 N N . THR B 1 40 ? 32.035 94.102 12.088 1.00 23.24 40 THR B N 1
ATOM 1588 C CA . THR B 1 40 ? 30.754 94.148 12.802 1.00 25.49 40 THR B CA 1
ATOM 1589 C C . THR B 1 40 ? 30.427 92.832 13.511 1.00 26.95 40 THR B C 1
ATOM 1590 O O . THR B 1 40 ? 29.477 92.783 14.302 1.00 28.69 40 THR B O 1
ATOM 1597 N N . LEU B 1 41 ? 31.206 91.779 13.255 1.00 27.63 41 LEU B N 1
ATOM 1598 C CA . LEU B 1 41 ? 31.002 90.479 13.938 1.00 28.69 41 LEU B CA 1
ATOM 1599 C C . LEU B 1 41 ? 31.133 90.639 15.465 1.00 29.14 41 LEU B C 1
ATOM 1600 O O . LEU B 1 41 ? 32.129 91.169 15.949 1.00 27.93 41 LEU B O 1
ATOM 1605 N N . GLU B 1 42 ? 30.144 90.163 16.232 1.00 30.22 42 GLU B N 1
ATOM 1606 C CA . GLU B 1 42 ? 30.090 90.501 17.677 1.00 30.46 42 GLU B CA 1
ATOM 1607 C C . GLU B 1 42 ? 31.366 90.106 18.462 1.00 30.21 42 GLU B C 1
ATOM 1608 O O . GLU B 1 42 ? 31.863 90.886 19.301 1.00 30.57 42 GLU B O 1
ATOM 1619 N N . ALA B 1 43 ? 31.886 88.919 18.160 1.00 29.70 43 ALA B N 1
ATOM 1620 C CA . ALA B 1 43 ? 33.143 88.395 18.731 1.00 28.67 43 ALA B CA 1
ATOM 1621 C C . ALA B 1 43 ? 34.387 89.275 18.506 1.00 27.80 43 ALA B C 1
ATOM 1622 O O . ALA B 1 43 ? 35.309 89.282 19.327 1.00 27.58 43 ALA B O 1
ATOM 1624 N N . VAL B 1 44 ? 34.435 89.990 17.377 1.00 26.07 44 VAL B N 1
ATOM 1625 C CA . VAL B 1 44 ? 35.556 90.893 17.118 1.00 24.06 44 VAL B CA 1
ATOM 1626 C C . VAL B 1 44 ? 35.055 92.303 16.835 1.00 23.14 44 VAL B C 1
ATOM 1627 O O . VAL B 1 44 ? 35.734 93.067 16.153 1.00 21.16 44 VAL B O 1
ATOM 1631 N N . ARG B 1 45 ? 33.865 92.636 17.358 1.00 21.68 45 ARG B N 1
ATOM 1632 C CA . ARG B 1 45 ? 33.234 93.926 17.089 1.00 22.48 45 ARG B CA 1
ATOM 1633 C C . ARG B 1 45 ? 34.171 95.102 17.343 1.00 21.18 45 ARG B C 1
ATOM 1634 O O . ARG B 1 45 ? 34.752 95.244 18.425 1.00 21.63 45 ARG B O 1
ATOM 1642 N N . GLY B 1 46 ? 34.332 95.948 16.323 1.00 20.38 46 GLY B N 1
ATOM 1643 C CA . GLY B 1 46 ? 35.161 97.134 16.456 1.00 19.38 46 GLY B CA 1
ATOM 1644 C C . GLY B 1 46 ? 36.626 96.969 16.101 1.00 19.27 46 GLY B C 1
ATOM 1645 O O . GLY B 1 46 ? 37.349 97.946 15.978 1.00 19.54 46 GLY B O 1
ATOM 1646 N N . ARG B 1 47 ? 37.064 95.731 15.915 1.00 19.39 47 ARG B N 1
ATOM 1647 C CA . ARG B 1 47 ? 38.461 95.439 15.597 1.00 19.29 47 ARG B CA 1
ATOM 1648 C C . ARG B 1 47 ? 38.684 95.582 14.071 1.00 17.17 47 ARG B C 1
ATOM 1649 O O . ARG B 1 47 ? 37.778 95.368 13.299 1.00 16.72 47 ARG B O 1
ATOM 1657 N N . PRO B 1 48 ? 39.875 95.946 13.644 1.00 16.16 48 PRO B N 1
ATOM 1658 C CA . PRO B 1 48 ? 40.130 96.052 12.205 1.00 14.96 48 PRO B CA 1
ATOM 1659 C C . PRO B 1 48 ? 40.095 94.685 11.555 1.00 13.70 48 PRO B C 1
ATOM 1660 O O . PRO B 1 48 ? 40.451 93.657 12.150 1.00 15.62 48 PRO B O 1
ATOM 1664 N N . PHE B 1 49 ? 39.606 94.679 10.328 1.00 13.66 49 PHE B N 1
ATOM 1665 C CA . PHE B 1 49 ? 39.425 93.457 9.583 1.00 11.92 49 PHE B CA 1
ATOM 1666 C C . PHE B 1 49 ? 40.095 93.661 8.222 1.00 12.65 49 PHE B C 1
ATOM 1667 O O . PHE B 1 49 ? 40.198 94.796 7.735 1.00 12.63 49 PHE B O 1
ATOM 1675 N N . ALA B 1 50 ? 40.571 92.583 7.603 1.00 12.53 50 ALA B N 1
ATOM 1676 C CA . ALA B 1 50 ? 41.170 92.715 6.257 1.00 12.09 50 ALA B CA 1
ATOM 1677 C C . ALA B 1 50 ? 40.661 91.624 5.378 1.00 13.01 50 ALA B C 1
ATOM 1678 O O . ALA B 1 50 ? 40.329 90.533 5.871 1.00 13.44 50 ALA B O 1
ATOM 1680 N N . ASP B 1 51 ? 40.574 91.913 4.070 1.00 12.54 51 ASP B N 1
ATOM 1681 C CA . ASP B 1 51 ? 39.888 91.032 3.164 1.00 12.63 51 ASP B CA 1
ATOM 1682 C C . ASP B 1 51 ? 40.522 91.241 1.780 1.00 11.97 51 ASP B C 1
ATOM 1683 O O . ASP B 1 51 ? 41.193 92.245 1.543 1.00 12.69 51 ASP B O 1
ATOM 1688 N N . VAL B 1 52 ? 40.346 90.278 0.888 1.00 10.86 52 VAL B N 1
ATOM 1689 C CA . VAL B 1 52 ? 40.934 90.325 -0.445 1.00 9.74 52 VAL B CA 1
ATOM 1690 C C . VAL B 1 52 ? 39.769 90.547 -1.461 1.00 10.55 52 VAL B C 1
ATOM 1691 O O . VAL B 1 52 ? 38.772 89.802 -1.462 1.00 9.47 52 VAL B O 1
ATOM 1695 N N . LEU B 1 53 ? 39.866 91.615 -2.256 1.00 9.22 53 LEU B N 1
ATOM 1696 C CA . LEU B 1 53 ? 38.842 91.893 -3.277 1.00 9.39 53 LEU B CA 1
ATOM 1697 C C . LEU B 1 53 ? 39.441 92.014 -4.670 1.00 10.21 53 LEU B C 1
ATOM 1698 O O . LEU B 1 53 ? 40.513 92.572 -4.842 1.00 9.61 53 LEU B O 1
ATOM 1703 N N . SER B 1 54 ? 38.713 91.521 -5.667 1.00 10.81 54 SER B N 1
ATOM 1704 C CA . SER B 1 54 ? 39.072 91.822 -7.066 1.00 10.59 54 SER B CA 1
ATOM 1705 C C . SER B 1 54 ? 38.705 93.302 -7.377 1.00 10.13 54 SER B C 1
ATOM 1706 O O . SER B 1 54 ? 37.793 93.887 -6.771 1.00 9.75 54 SER B O 1
ATOM 1709 N N . LEU B 1 55 ? 39.467 93.941 -8.253 1.00 10.09 55 LEU B N 1
ATOM 1710 C CA . LEU B 1 55 ? 39.170 95.349 -8.601 1.00 12.88 55 LEU B CA 1
ATOM 1711 C C . LEU B 1 55 ? 39.628 95.695 -10.034 1.00 13.16 55 LEU B C 1
ATOM 1712 O O . LEU B 1 55 ? 40.330 94.916 -10.680 1.00 13.40 55 LEU B O 1
ATOM 1717 N N . SER B 1 56 ? 39.190 96.858 -10.529 1.00 15.10 56 SER B N 1
ATOM 1718 C CA . SER B 1 56 ? 39.628 97.363 -11.833 1.00 15.70 56 SER B CA 1
ATOM 1719 C C . SER B 1 56 ? 39.336 98.839 -11.873 1.00 15.55 56 SER B C 1
ATOM 1720 O O . SER B 1 56 ? 38.316 99.291 -11.362 1.00 15.99 56 SER B O 1
ATOM 1723 N N . ASP B 1 57 ? 40.248 99.592 -12.442 1.00 15.86 57 ASP B N 1
ATOM 1724 C CA . ASP B 1 57 ? 39.997 101.014 -12.710 1.00 17.66 57 ASP B CA 1
ATOM 1725 C C . ASP B 1 57 ? 39.783 101.261 -14.203 1.00 19.79 57 ASP B C 1
ATOM 1726 O O . ASP B 1 57 ? 39.729 102.401 -14.659 1.00 20.53 57 ASP B O 1
ATOM 1731 N N . GLY B 1 58 ? 39.753 100.198 -14.981 1.00 21.36 58 GLY B N 1
ATOM 1732 C CA . GLY B 1 58 ? 39.452 100.365 -16.392 1.00 22.61 58 GLY B CA 1
ATOM 1733 C C . GLY B 1 58 ? 40.213 99.418 -17.261 1.00 24.87 58 GLY B C 1
ATOM 1734 O O . GLY B 1 58 ? 41.108 98.703 -16.760 1.00 22.96 58 GLY B O 1
ATOM 1735 N N . PRO B 1 59 ? 39.838 99.401 -18.552 1.00 27.01 59 PRO B N 1
ATOM 1736 C CA . PRO B 1 59 ? 40.419 98.487 -19.543 1.00 29.17 59 PRO B CA 1
ATOM 1737 C C . PRO B 1 59 ? 41.837 98.833 -19.955 1.00 31.46 59 PRO B C 1
ATOM 1738 O O . PRO B 1 59 ? 42.319 99.907 -19.610 1.00 31.55 59 PRO B O 1
ATOM 1742 N N . PRO B 1 60 ? 42.477 97.934 -20.709 1.00 34.02 60 PRO B N 1
ATOM 1743 C CA . PRO B 1 60 ? 43.902 98.021 -21.045 1.00 35.01 60 PRO B CA 1
ATOM 1744 C C . PRO B 1 60 ? 44.482 99.399 -21.371 1.00 35.48 60 PRO B C 1
ATOM 1745 O O . PRO B 1 60 ? 45.659 99.626 -21.043 1.00 37.11 60 PRO B O 1
ATOM 1749 N N . GLY B 1 61 ? 43.727 100.311 -21.969 1.00 34.51 61 GLY B N 1
ATOM 1750 C CA . GLY B 1 61 ? 44.333 101.590 -22.244 1.00 33.00 61 GLY B CA 1
ATOM 1751 C C . GLY B 1 61 ? 43.744 102.768 -21.502 1.00 31.70 61 GLY B C 1
ATOM 1752 O O . GLY B 1 61 ? 44.200 103.873 -21.694 1.00 32.15 61 GLY B O 1
ATOM 1753 N N . ALA B 1 62 ? 42.728 102.529 -20.673 1.00 29.95 62 ALA B N 1
ATOM 1754 C CA . ALA B 1 62 ? 41.939 103.585 -20.070 1.00 27.57 62 ALA B CA 1
ATOM 1755 C C . ALA B 1 62 ? 41.721 103.355 -18.558 1.00 25.78 62 ALA B C 1
ATOM 1756 O O . ALA B 1 62 ? 40.564 103.245 -18.080 1.00 25.36 62 ALA B O 1
ATOM 1758 N N . GLY B 1 63 ? 42.817 103.301 -17.804 1.00 23.90 63 GLY B N 1
ATOM 1759 C CA . GLY B 1 63 ? 42.699 103.293 -16.351 1.00 21.87 63 GLY B CA 1
ATOM 1760 C C . GLY B 1 63 ? 42.414 104.676 -15.790 1.00 20.73 63 GLY B C 1
ATOM 1761 O O . GLY B 1 63 ? 43.210 105.569 -16.006 1.00 20.41 63 GLY B O 1
ATOM 1762 N N . SER B 1 64 ? 41.320 104.849 -15.041 1.00 19.62 64 SER B N 1
ATOM 1763 C CA . SER B 1 64 ? 40.913 106.162 -14.528 1.00 18.31 64 SER B CA 1
ATOM 1764 C C . SER B 1 64 ? 41.345 106.422 -13.093 1.00 17.76 64 SER B C 1
ATOM 1765 O O . SER B 1 64 ? 41.115 107.533 -12.570 1.00 16.24 64 SER B O 1
ATOM 1768 N N . GLY B 1 65 ? 41.895 105.397 -12.431 1.00 15.65 65 GLY B N 1
ATOM 1769 C CA . GLY B 1 65 ? 42.302 105.547 -11.041 1.00 16.66 65 GLY B CA 1
ATOM 1770 C C . GLY B 1 65 ? 41.159 105.196 -10.088 1.00 15.19 65 GLY B C 1
ATOM 1771 O O . GLY B 1 65 ? 41.400 104.980 -8.916 1.00 17.37 65 GLY B O 1
ATOM 1772 N N . VAL B 1 66 ? 39.918 105.132 -10.589 1.00 15.15 66 VAL B N 1
ATOM 1773 C CA . VAL B 1 66 ? 38.766 104.773 -9.750 1.00 13.76 66 VAL B CA 1
ATOM 1774 C C . VAL B 1 66 ? 38.756 103.227 -9.454 1.00 14.63 66 VAL B C 1
ATOM 1775 O O . VAL B 1 66 ? 38.713 102.390 -10.397 1.00 15.05 66 VAL B O 1
ATOM 1779 N N . PRO B 1 67 ? 38.897 102.826 -8.198 1.00 14.63 67 PRO B N 1
ATOM 1780 C CA . PRO B 1 67 ? 38.829 101.384 -7.887 1.00 13.87 67 PRO B CA 1
ATOM 1781 C C . PRO B 1 67 ? 37.387 100.932 -7.856 1.00 14.51 67 PRO B C 1
ATOM 1782 O O . PRO B 1 67 ? 36.708 101.362 -6.927 1.00 13.06 67 PRO B O 1
ATOM 1786 N N . TYR B 1 68 ? 36.956 100.118 -8.832 1.00 13.92 68 TYR B N 1
ATOM 1787 C CA . TYR B 1 68 ? 35.621 99.525 -8.835 1.00 14.62 68 TYR B CA 1
ATOM 1788 C C . TYR B 1 68 ? 35.664 98.127 -8.242 1.00 14.22 68 TYR B C 1
ATOM 1789 O O . TYR B 1 68 ? 36.642 97.430 -8.487 1.00 13.02 68 TYR B O 1
ATOM 1798 N N . PHE B 1 69 ? 34.629 97.784 -7.440 1.00 13.68 69 PHE B N 1
ATOM 1799 C CA . PHE B 1 69 ? 34.422 96.433 -6.947 1.00 14.15 69 PHE B CA 1
ATOM 1800 C C . PHE B 1 69 ? 33.075 95.844 -7.360 1.00 14.29 69 PHE B C 1
ATOM 1801 O O . PHE B 1 69 ? 32.128 96.570 -7.637 1.00 15.44 69 PHE B O 1
ATOM 1809 N N . TYR B 1 70 ? 33.017 94.526 -7.377 1.00 13.81 70 TYR B N 1
ATOM 1810 C CA . TYR B 1 70 ? 31.790 93.734 -7.539 1.00 13.61 70 TYR B CA 1
ATOM 1811 C C . TYR B 1 70 ? 31.588 92.910 -6.265 1.00 13.63 70 TYR B C 1
ATOM 1812 O O . TYR B 1 70 ? 32.376 91.990 -5.959 1.00 11.79 70 TYR B O 1
ATOM 1821 N N . LEU B 1 71 ? 30.539 93.272 -5.517 1.00 13.31 71 LEU B N 1
ATOM 1822 C CA . LEU B 1 71 ? 30.324 92.808 -4.137 1.00 14.29 71 LEU B CA 1
ATOM 1823 C C . LEU B 1 71 ? 28.947 92.191 -3.883 1.00 15.43 71 LEU B C 1
ATOM 1824 O O . LEU B 1 71 ? 27.972 92.483 -4.579 1.00 15.51 71 LEU B O 1
ATOM 1829 N N . SER B 1 72 ? 28.866 91.385 -2.831 1.00 16.43 72 SER B N 1
ATOM 1830 C CA . SER B 1 72 ? 27.625 90.734 -2.471 1.00 17.85 72 SER B CA 1
ATOM 1831 C C . SER B 1 72 ? 27.322 91.101 -1.039 1.00 18.79 72 SER B C 1
ATOM 1832 O O . SER B 1 72 ? 28.231 91.181 -0.198 1.00 18.70 72 SER B O 1
ATOM 1835 N N . PRO B 1 73 ? 26.029 91.311 -0.743 1.00 20.13 73 PRO B N 1
ATOM 1836 C CA . PRO B 1 73 ? 25.569 91.471 0.631 1.00 20.40 73 PRO B CA 1
ATOM 1837 C C . PRO B 1 73 ? 25.979 90.289 1.538 1.00 20.62 73 PRO B C 1
ATOM 1838 O O . PRO B 1 73 ? 26.005 90.454 2.727 1.00 22.11 73 PRO B O 1
ATOM 1842 N N . LEU B 1 74 ? 26.246 89.117 0.972 1.00 20.92 74 LEU B N 1
ATOM 1843 C CA . LEU B 1 74 ? 26.693 87.949 1.743 1.00 20.96 74 LEU B CA 1
ATOM 1844 C C . LEU B 1 74 ? 28.097 88.138 2.325 1.00 19.71 74 LEU B C 1
ATOM 1845 O O . LEU B 1 74 ? 28.451 87.504 3.323 1.00 19.94 74 LEU B O 1
ATOM 1850 N N . GLN B 1 75 ? 28.907 88.981 1.691 1.00 17.57 75 GLN B N 1
ATOM 1851 C CA . GLN B 1 75 ? 30.319 89.100 2.097 1.00 16.49 75 GLN B CA 1
ATOM 1852 C C . GLN B 1 75 ? 30.521 89.770 3.431 1.00 15.06 75 GLN B C 1
ATOM 1853 O O . GLN B 1 75 ? 29.888 90.799 3.725 1.00 13.88 75 GLN B O 1
ATOM 1859 N N . LEU B 1 76 ? 31.457 89.236 4.201 1.00 14.59 76 LEU B N 1
ATOM 1860 C CA . LEU B 1 76 ? 31.874 89.850 5.469 1.00 14.11 76 LEU B CA 1
ATOM 1861 C C . LEU B 1 76 ? 32.209 91.363 5.352 1.00 13.12 76 LEU B C 1
ATOM 1862 O O . LEU B 1 76 ? 31.745 92.184 6.157 1.00 11.85 76 LEU B O 1
ATOM 1867 N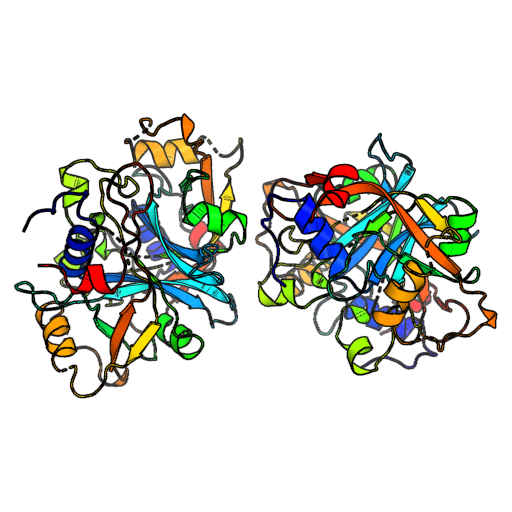 N . SER B 1 77 ? 32.996 91.727 4.334 1.00 10.31 77 SER B N 1
ATOM 1868 C CA . SER B 1 77 ? 33.404 93.133 4.161 1.00 11.94 77 SER B CA 1
ATOM 1869 C C . SER B 1 77 ? 32.189 94.015 3.903 1.00 12.70 77 SER B C 1
ATOM 1870 O O . SER B 1 77 ? 32.157 95.163 4.342 1.00 12.17 77 SER B O 1
ATOM 1873 N N . VAL B 1 78 ? 31.203 93.491 3.172 1.00 12.30 78 VAL B N 1
ATOM 1874 C CA . VAL B 1 78 ? 29.978 94.264 2.917 1.00 14.61 78 VAL B CA 1
ATOM 1875 C C . VAL B 1 78 ? 29.153 94.481 4.183 1.00 16.20 78 VAL B C 1
ATOM 1876 O O . VAL B 1 78 ? 28.695 95.600 4.433 1.00 16.35 78 VAL B O 1
ATOM 1880 N N . SER B 1 79 ? 29.041 93.446 5.020 1.00 17.22 79 SER B N 1
ATOM 1881 C CA . SER B 1 79 ? 28.414 93.594 6.365 1.00 17.87 79 SER B CA 1
ATOM 1882 C C . SER B 1 79 ? 29.098 94.679 7.159 1.00 17.72 79 SER B C 1
ATOM 1883 O O . SER B 1 79 ? 28.449 95.517 7.862 1.00 17.34 79 SER B O 1
ATOM 1887 N N . ASN B 1 80 ? 30.424 94.705 7.042 1.00 16.62 80 ASN B N 1
ATOM 1888 C CA . ASN B 1 80 ? 31.175 95.718 7.742 1.00 15.54 80 ASN B CA 1
ATOM 1889 C C . ASN B 1 80 ? 30.879 97.107 7.197 1.00 15.30 80 ASN B C 1
ATOM 1890 O O . ASN B 1 80 ? 30.652 98.027 7.989 1.00 15.14 80 ASN B O 1
ATOM 1895 N N . LEU B 1 81 ? 30.850 97.250 5.866 1.00 14.18 81 LEU B N 1
ATOM 1896 C CA . LEU B 1 81 ? 30.665 98.565 5.245 1.00 14.26 81 LEU B CA 1
ATOM 1897 C C . LEU B 1 81 ? 29.265 99.149 5.492 1.00 14.61 81 LEU B C 1
ATOM 1898 O O . LEU B 1 81 ? 29.078 100.370 5.539 1.00 14.18 81 LEU B O 1
ATOM 1903 N N . GLN B 1 82 ? 28.295 98.261 5.692 1.00 14.67 82 GLN B N 1
ATOM 1904 C CA . GLN B 1 82 ? 26.936 98.676 6.062 1.00 15.57 82 GLN B CA 1
ATOM 1905 C C . GLN B 1 82 ? 26.900 99.418 7.410 1.00 15.76 82 GLN B C 1
ATOM 1906 O O . GLN B 1 82 ? 26.084 100.325 7.607 1.00 17.16 82 GLN B O 1
ATOM 1917 N N . GLU B 1 83 ? 27.778 99.043 8.329 1.00 15.37 83 GLU B N 1
ATOM 1918 C CA . GLU B 1 83 ? 27.859 99.711 9.641 1.00 15.29 83 GLU B CA 1
ATOM 1919 C C . GLU B 1 83 ? 28.936 100.800 9.742 1.00 14.98 83 GLU B C 1
ATOM 1920 O O . GLU B 1 83 ? 28.871 101.659 10.657 1.00 14.78 83 GLU B O 1
ATOM 1926 N N . ASN B 1 84 ? 29.916 100.780 8.827 1.00 14.17 84 ASN B N 1
ATOM 1927 C CA . ASN B 1 84 ? 30.991 101.820 8.770 1.00 13.49 84 ASN B CA 1
ATOM 1928 C C . ASN B 1 84 ? 31.564 101.712 7.376 1.00 14.52 84 ASN B C 1
ATOM 1929 O O . ASN B 1 84 ? 32.238 100.727 7.066 1.00 13.82 84 ASN B O 1
ATOM 1934 N N . PRO B 1 85 ? 31.261 102.691 6.517 1.00 15.28 85 PRO B N 1
ATOM 1935 C CA . PRO B 1 85 ? 31.643 102.625 5.109 1.00 15.23 85 PRO B CA 1
ATOM 1936 C C . PRO B 1 85 ? 33.075 103.082 4.876 1.00 14.60 85 PRO B C 1
ATOM 1937 O O . PRO B 1 85 ? 33.467 103.107 3.711 1.00 16.39 85 PRO B O 1
ATOM 1941 N N . TYR B 1 86 ? 33.834 103.427 5.917 1.00 15.15 86 TYR B N 1
ATOM 1942 C CA . TYR B 1 86 ? 35.244 103.741 5.718 1.00 14.85 86 TYR B CA 1
ATOM 1943 C C . TYR B 1 86 ? 36.048 102.484 5.442 1.00 13.51 86 TYR B C 1
ATOM 1944 O O . TYR B 1 86 ? 35.817 101.450 6.046 1.00 12.15 86 TYR B O 1
ATOM 1953 N N . ALA B 1 87 ? 37.035 102.627 4.560 1.00 11.62 87 ALA B N 1
ATOM 1954 C CA . ALA B 1 87 ? 37.871 101.532 4.163 1.00 11.92 87 ALA B CA 1
ATOM 1955 C C . ALA B 1 87 ? 39.200 102.097 3.658 1.00 11.65 87 ALA B C 1
ATOM 1956 O O . ALA B 1 87 ? 39.264 103.258 3.159 1.00 10.29 87 ALA B O 1
ATOM 1958 N N . THR B 1 88 ? 40.238 101.262 3.771 1.00 11.26 88 THR B N 1
ATOM 1959 C CA . THR B 1 88 ? 41.548 101.556 3.204 1.00 10.20 88 THR B CA 1
ATOM 1960 C C . THR B 1 88 ? 41.956 100.363 2.338 1.00 10.53 88 THR B C 1
ATOM 1961 O O . THR B 1 88 ? 41.963 99.222 2.791 1.00 12.38 88 THR B O 1
ATOM 1965 N N . LEU B 1 89 ? 42.257 100.638 1.074 1.00 10.11 89 LEU B N 1
ATOM 1966 C CA . LEU B 1 89 ? 42.681 99.614 0.128 1.00 9.91 89 LEU B CA 1
ATOM 1967 C C . LEU B 1 89 ? 44.180 99.722 -0.011 1.00 9.81 89 LEU B C 1
ATOM 1968 O O . LEU B 1 89 ? 44.689 100.812 -0.219 1.00 10.20 89 LEU B O 1
ATOM 1973 N N . THR B 1 90 ? 44.880 98.597 0.106 1.00 9.94 90 THR B N 1
ATOM 1974 C CA . THR B 1 90 ? 46.305 98.582 -0.192 1.00 10.35 90 THR B CA 1
ATOM 1975 C C . THR B 1 90 ? 46.679 97.671 -1.356 1.00 10.21 90 THR B C 1
ATOM 1976 O O . THR B 1 90 ? 46.128 96.582 -1.499 1.00 9.91 90 THR B O 1
ATOM 1988 N N . THR B 1 92 ? 50.251 96.356 -3.820 1.00 10.33 92 THR B N 1
ATOM 1989 C CA . THR B 1 92 ? 51.702 96.379 -3.963 1.00 10.60 92 THR B CA 1
ATOM 1990 C C . THR B 1 92 ? 52.131 95.829 -5.323 1.00 10.27 92 THR B C 1
ATOM 1991 O O . THR B 1 92 ? 51.479 94.940 -5.841 1.00 9.09 92 THR B O 1
ATOM 1995 N N . LEU B 1 93 ? 53.226 96.360 -5.898 1.00 10.38 93 LEU B N 1
ATOM 1996 C CA . LEU B 1 93 ? 53.847 95.758 -7.081 1.00 10.31 93 LEU B CA 1
ATOM 1997 C C . LEU B 1 93 ? 54.383 94.347 -6.837 1.00 11.59 93 LEU B C 1
ATOM 1998 O O . LEU B 1 93 ? 54.745 93.612 -7.774 1.00 12.52 93 LEU B O 1
ATOM 2003 N N . ALA B 1 94 ? 54.386 93.909 -5.586 1.00 12.45 94 ALA B N 1
ATOM 2004 C CA . ALA B 1 94 ? 54.716 92.495 -5.315 1.00 12.63 94 ALA B CA 1
ATOM 2005 C C . ALA B 1 94 ? 53.649 91.579 -5.854 1.00 13.66 94 ALA B C 1
ATOM 2006 O O . ALA B 1 94 ? 53.863 90.373 -5.980 1.00 13.22 94 ALA B O 1
ATOM 2008 N N . GLN B 1 95 ? 52.518 92.161 -6.268 1.00 14.22 95 GLN B N 1
ATOM 2009 C CA . GLN B 1 95 ? 51.452 91.379 -6.879 1.00 14.72 95 GLN B CA 1
ATOM 2010 C C . GLN B 1 95 ? 51.795 91.017 -8.345 1.00 15.82 95 GLN B C 1
ATOM 2011 O O . GLN B 1 95 ? 51.138 90.170 -8.933 1.00 14.17 95 GLN B O 1
ATOM 2017 N N . THR B 1 96 ? 52.808 91.683 -8.890 1.00 17.40 96 THR B N 1
ATOM 2018 C CA . THR B 1 96 ? 53.386 91.390 -10.197 1.00 19.14 96 THR B CA 1
ATOM 2019 C C . THR B 1 96 ? 54.780 90.793 -9.967 1.00 19.90 96 THR B C 1
ATOM 2020 O O . THR B 1 96 ? 55.162 90.413 -8.826 1.00 18.94 96 THR B O 1
ATOM 2024 N N . ASN B 1 97 ? 55.546 90.665 -11.046 1.00 21.24 97 ASN B N 1
ATOM 2025 C CA . ASN B 1 97 ? 56.886 90.110 -10.913 1.00 22.09 97 ASN B CA 1
ATOM 2026 C C . ASN B 1 97 ? 57.928 91.192 -10.685 1.00 21.61 97 ASN B C 1
ATOM 2027 O O . ASN B 1 97 ? 59.107 90.874 -10.470 1.00 22.63 97 ASN B O 1
ATOM 2032 N N . PHE B 1 98 ? 57.480 92.447 -10.676 1.00 20.31 98 PHE B N 1
ATOM 2033 C CA . PHE B 1 98 ? 58.343 93.609 -10.490 1.00 19.98 98 PHE B CA 1
ATOM 2034 C C . PHE B 1 98 ? 59.339 93.465 -9.343 1.00 20.51 98 PHE B C 1
ATOM 2035 O O . PHE B 1 98 ? 60.533 93.753 -9.506 1.00 20.40 98 PHE B O 1
ATOM 2043 N N . CYS B 1 99 ? 58.857 93.076 -8.159 1.00 20.04 99 CYS B N 1
ATOM 2044 C CA . CYS B 1 99 ? 59.746 93.067 -7.006 1.00 19.41 99 CYS B CA 1
ATOM 2045 C C . CYS B 1 99 ? 60.710 91.881 -7.040 1.00 20.94 99 CYS B C 1
ATOM 2046 O O . CYS B 1 99 ? 61.887 92.013 -6.674 1.00 20.67 99 CYS B O 1
ATOM 2049 N N . LYS B 1 100 ? 60.212 90.735 -7.488 1.00 22.68 100 LYS B N 1
ATOM 2050 C CA . LYS B 1 100 ? 61.028 89.515 -7.575 1.00 24.88 100 LYS B CA 1
ATOM 2051 C C . LYS B 1 100 ? 62.181 89.751 -8.540 1.00 25.66 100 LYS B C 1
ATOM 2052 O O . LYS B 1 100 ? 63.357 89.474 -8.221 1.00 25.99 100 LYS B O 1
ATOM 2058 N N . LYS B 1 101 ? 61.825 90.333 -9.683 1.00 25.70 101 LYS B N 1
ATOM 2059 C CA . LYS B 1 101 ? 62.742 90.618 -10.793 1.00 26.56 101 LYS B CA 1
ATOM 2060 C C . LYS B 1 101 ? 63.873 91.594 -10.413 1.00 26.11 101 LYS B C 1
ATOM 2061 O O . LYS B 1 101 ? 65.010 91.381 -10.842 1.00 25.71 101 LYS B O 1
ATOM 2067 N N . HIS B 1 102 ? 63.572 92.604 -9.565 1.00 24.88 102 HIS B N 1
ATOM 2068 C CA . HIS B 1 102 ? 64.565 93.556 -9.038 1.00 24.33 102 HIS B CA 1
ATOM 2069 C C . HIS B 1 102 ? 65.226 93.197 -7.720 1.00 24.14 102 HIS B C 1
ATOM 2070 O O . HIS B 1 102 ? 66.145 93.902 -7.271 1.00 24.50 102 HIS B O 1
ATOM 2077 N N . GLY B 1 103 ? 64.749 92.136 -7.076 1.00 23.01 103 GLY B N 1
ATOM 2078 C CA . GLY B 1 103 ? 65.325 91.671 -5.840 1.00 22.74 103 GLY B CA 1
ATOM 2079 C C . GLY B 1 103 ? 64.933 92.584 -4.683 1.00 22.59 103 GLY B C 1
ATOM 2080 O O . GLY B 1 103 ? 65.683 92.668 -3.697 1.00 22.82 103 GLY B O 1
ATOM 2081 N N . PHE B 1 104 ? 63.764 93.244 -4.800 1.00 20.49 104 PHE B N 1
ATOM 2082 C CA . PHE B 1 104 ? 63.256 94.148 -3.772 1.00 19.37 104 PHE B CA 1
ATOM 2083 C C . PHE B 1 104 ? 62.367 93.317 -2.816 1.00 17.76 104 PHE B C 1
ATOM 2084 O O . PHE B 1 104 ? 61.346 92.703 -3.231 1.00 17.73 104 PHE B O 1
ATOM 2092 N N . ASP B 1 105 ? 62.735 93.319 -1.549 1.00 15.75 105 ASP B N 1
ATOM 2093 C CA . ASP B 1 105 ? 61.844 92.791 -0.516 1.00 14.33 105 ASP B CA 1
ATOM 2094 C C . ASP B 1 105 ? 60.432 93.434 -0.557 1.00 12.96 105 ASP B C 1
ATOM 2095 O O . ASP B 1 105 ? 60.319 94.617 -0.767 1.00 12.48 105 ASP B O 1
ATOM 2100 N N . PRO B 1 106 ? 59.361 92.665 -0.361 1.00 14.19 106 PRO B N 1
ATOM 2101 C CA . PRO B 1 106 ? 57.982 93.245 -0.379 1.00 13.73 106 PRO B CA 1
ATOM 2102 C C . PRO B 1 106 ? 57.783 94.395 0.566 1.00 13.01 106 PRO B C 1
ATOM 2103 O O . PRO B 1 106 ? 56.933 95.246 0.301 1.00 12.91 106 PRO B O 1
ATOM 2107 N N . GLN B 1 107 ? 58.506 94.400 1.686 1.00 12.87 107 GLN B N 1
ATOM 2108 C CA . GLN B 1 107 ? 58.420 95.507 2.633 1.00 12.91 107 GLN B CA 1
ATOM 2109 C C . GLN B 1 107 ? 59.351 96.701 2.303 1.00 13.69 107 GLN B C 1
ATOM 2110 O O . GLN B 1 107 ? 59.231 97.751 2.935 1.00 14.61 107 GLN B O 1
ATOM 2116 N N . SER B 1 108 ? 60.261 96.546 1.325 1.00 12.95 108 SER B N 1
ATOM 2117 C CA . SER B 1 108 ? 61.133 97.665 0.913 1.00 13.79 108 SER B CA 1
ATOM 2118 C C . SER B 1 108 ? 60.273 98.635 0.173 1.00 14.00 108 SER B C 1
ATOM 2119 O O . SER B 1 108 ? 59.436 98.227 -0.653 1.00 14.85 108 SER B O 1
ATOM 2122 N N . PRO B 1 109 ? 60.483 99.917 0.427 1.00 14.52 109 PRO B N 1
ATOM 2123 C CA . PRO B 1 109 ? 59.713 100.933 -0.265 1.00 15.41 109 PRO B CA 1
ATOM 2124 C C . PRO B 1 109 ? 60.079 100.978 -1.755 1.00 15.24 109 PRO B C 1
ATOM 2125 O O . PRO B 1 109 ? 59.279 101.556 -2.489 1.00 16.51 109 PRO B O 1
ATOM 2129 N N . LEU B 1 110 ? 61.195 100.363 -2.179 1.00 14.65 110 LEU B N 1
ATOM 2130 C CA . LEU B 1 110 ? 61.486 100.158 -3.618 1.00 14.36 110 LEU B CA 1
ATOM 2131 C C . LEU B 1 110 ? 60.466 99.232 -4.258 1.00 13.57 110 LEU B C 1
ATOM 2132 O O . LEU B 1 110 ? 60.127 99.401 -5.435 1.00 12.94 110 LEU B O 1
ATOM 2137 N N . CYS B 1 111 ? 59.978 98.253 -3.486 1.00 13.62 111 CYS B N 1
ATOM 2138 C CA . CYS B 1 111 ? 58.800 97.476 -3.913 1.00 13.58 111 CYS B CA 1
ATOM 2139 C C . CYS B 1 111 ? 57.521 98.312 -3.686 1.00 14.30 111 CYS B C 1
ATOM 2140 O O . CYS B 1 111 ? 56.831 98.192 -2.621 1.00 13.98 111 CYS B O 1
ATOM 2143 N N . VAL B 1 112 ? 57.180 99.109 -4.695 1.00 13.87 112 VAL B N 1
ATOM 2144 C CA . VAL B 1 112 ? 56.270 100.212 -4.482 1.00 13.53 112 VAL B CA 1
ATOM 2145 C C . VAL B 1 112 ? 54.971 99.655 -3.914 1.00 13.08 112 VAL B C 1
ATOM 2146 O O . VAL B 1 112 ? 54.477 98.659 -4.418 1.00 13.48 112 VAL B O 1
ATOM 2150 N N . HIS B 1 113 ? 54.442 100.274 -2.857 1.00 11.55 113 HIS B N 1
ATOM 2151 C CA . HIS B 1 113 ? 53.043 100.009 -2.509 1.00 11.71 113 HIS B CA 1
ATOM 2152 C C . HIS B 1 113 ? 52.334 101.308 -2.190 1.00 10.84 113 HIS B C 1
ATOM 2153 O O . HIS B 1 113 ? 52.999 102.290 -1.956 1.00 8.85 113 HIS B O 1
ATOM 2160 N N . ILE B 1 114 ? 50.988 101.324 -2.281 1.00 11.46 114 ILE B N 1
ATOM 2161 C CA . ILE B 1 114 ? 50.191 102.491 -1.968 1.00 10.94 114 ILE B CA 1
ATOM 2162 C C . ILE B 1 114 ? 48.981 102.105 -1.092 1.00 11.96 114 ILE B C 1
ATOM 2163 O O . ILE B 1 114 ? 48.548 100.924 -1.068 1.00 9.26 114 ILE B O 1
ATOM 2176 N N . LEU B 1 116 ? 45.047 103.660 -0.408 1.00 11.66 116 LEU B N 1
ATOM 2177 C CA . LEU B 1 116 ? 43.959 104.572 -0.733 1.00 11.39 116 LEU B CA 1
ATOM 2178 C C . LEU B 1 116 ? 42.858 104.409 0.319 1.00 11.49 116 LEU B C 1
ATOM 2179 O O . LEU B 1 116 ? 42.341 103.340 0.529 1.00 11.85 116 LEU B O 1
ATOM 2184 N N . SER B 1 117 ? 42.519 105.499 0.994 1.00 11.84 117 SER B N 1
ATOM 2185 C CA . SER B 1 117 ? 41.486 105.427 1.999 1.00 13.21 117 SER B CA 1
ATOM 2186 C C . SER B 1 117 ? 40.323 106.361 1.640 1.00 12.79 117 SER B C 1
ATOM 2187 O O . SER B 1 117 ? 40.518 107.378 0.998 1.00 13.50 117 SER B O 1
ATOM 2190 N N . GLY B 1 118 ? 39.119 106.015 2.101 1.00 13.59 118 GLY B N 1
ATOM 2191 C CA . GLY B 1 118 ? 37.904 106.770 1.773 1.00 12.41 118 GLY B CA 1
ATOM 2192 C C . GLY B 1 118 ? 36.712 105.964 2.218 1.00 12.58 118 GLY B C 1
ATOM 2193 O O . GLY B 1 118 ? 36.779 105.233 3.240 1.00 13.82 118 GLY B O 1
ATOM 2194 N N . THR B 1 119 ? 35.625 106.107 1.471 1.00 13.67 119 THR B N 1
ATOM 2195 C CA . THR B 1 119 ? 34.420 105.328 1.714 1.00 14.52 119 THR B CA 1
ATOM 2196 C C . THR B 1 119 ? 34.063 104.470 0.544 1.00 14.04 119 THR B C 1
ATOM 2197 O O . THR B 1 119 ? 34.334 104.815 -0.618 1.00 15.61 119 THR B O 1
ATOM 2201 N N . VAL B 1 120 ? 33.415 103.351 0.836 1.00 15.06 120 VAL B N 1
ATOM 2202 C CA . VAL B 1 120 ? 32.983 102.456 -0.226 1.00 14.20 120 VAL B CA 1
ATOM 2203 C C . VAL B 1 120 ? 31.460 102.638 -0.447 1.00 15.90 120 VAL B C 1
ATOM 2204 O O . VAL B 1 120 ? 30.683 102.488 0.471 1.00 16.12 120 VAL B O 1
ATOM 2208 N N . THR B 1 121 ? 31.055 102.967 -1.666 1.00 16.34 121 THR B N 1
ATOM 2209 C CA . THR B 1 121 ? 29.612 103.089 -1.963 1.00 17.58 121 THR B CA 1
ATOM 2210 C C . THR B 1 121 ? 29.196 102.280 -3.169 1.00 18.41 121 THR B C 1
ATOM 2211 O O . THR B 1 121 ? 30.005 102.049 -4.072 1.00 16.64 121 THR B O 1
ATOM 2215 N N . LYS B 1 122 ? 27.912 101.895 -3.191 1.00 20.48 122 LYS B N 1
ATOM 2216 C CA . LYS B 1 122 ? 27.305 101.364 -4.391 1.00 23.45 122 LYS B CA 1
ATOM 2217 C C . LYS B 1 122 ? 27.367 102.411 -5.486 1.00 22.84 122 LYS B C 1
ATOM 2218 O O . LYS B 1 122 ? 27.005 103.575 -5.274 1.00 22.62 122 LYS B O 1
ATOM 2224 N N . VAL B 1 123 ? 27.822 102.007 -6.664 1.00 25.15 123 VAL B N 1
ATOM 2225 C CA . VAL B 1 123 ? 27.908 102.906 -7.812 1.00 26.88 123 VAL B CA 1
ATOM 2226 C C . VAL B 1 123 ? 26.473 103.340 -8.237 1.00 30.42 123 VAL B C 1
ATOM 2227 O O . VAL B 1 123 ? 25.513 102.554 -8.098 1.00 30.77 123 VAL B O 1
ATOM 2231 N N . ASN B 1 124 ? 26.336 104.586 -8.720 1.00 32.79 124 ASN B N 1
ATOM 2232 C CA . ASN B 1 124 ? 25.049 105.085 -9.254 1.00 35.02 124 ASN B CA 1
ATOM 2233 C C . ASN B 1 124 ? 24.793 104.696 -10.692 1.00 35.62 124 ASN B C 1
ATOM 2234 O O . ASN B 1 124 ? 25.680 104.203 -11.421 1.00 35.18 124 ASN B O 1
ATOM 2239 N N . GLU B 1 125 ? 23.565 104.951 -11.105 1.00 36.90 125 GLU B N 1
ATOM 2240 C CA . GLU B 1 125 ? 23.087 104.569 -12.424 1.00 38.33 125 GLU B CA 1
ATOM 2241 C C . GLU B 1 125 ? 23.972 105.076 -13.569 1.00 38.54 125 GLU B C 1
ATOM 2242 O O . GLU B 1 125 ? 24.200 104.329 -14.533 1.00 38.79 125 GLU B O 1
ATOM 2248 N N . THR B 1 126 ? 24.467 106.322 -13.464 1.00 39.71 126 THR B N 1
ATOM 2249 C CA . THR B 1 126 ? 25.299 106.931 -14.534 1.00 40.86 126 THR B CA 1
ATOM 2250 C C . THR B 1 126 ? 26.623 106.176 -14.752 1.00 40.87 126 THR B C 1
ATOM 2251 O O . THR B 1 126 ? 27.071 105.955 -15.895 1.00 40.65 126 THR B O 1
ATOM 2255 N N . GLU B 1 127 ? 27.218 105.777 -13.633 1.00 40.45 127 GLU B N 1
ATOM 2256 C CA . GLU B 1 127 ? 28.543 105.180 -13.609 1.00 39.57 127 GLU B CA 1
ATOM 2257 C C . GLU B 1 127 ? 28.496 103.645 -13.693 1.00 39.34 127 GLU B C 1
ATOM 2258 O O . GLU B 1 127 ? 29.529 102.989 -13.849 1.00 38.79 127 GLU B O 1
ATOM 2275 N N . ASP B 1 129 ? 27.580 101.569 -16.042 1.00 34.59 129 ASP B N 1
ATOM 2276 C CA . ASP B 1 129 ? 28.123 100.994 -17.294 1.00 32.98 129 ASP B CA 1
ATOM 2277 C C . ASP B 1 129 ? 29.662 101.002 -17.425 1.00 30.52 129 ASP B C 1
ATOM 2278 O O . ASP B 1 129 ? 30.276 100.066 -17.981 1.00 28.68 129 ASP B O 1
ATOM 2283 N N . ILE B 1 130 ? 30.273 102.077 -16.935 1.00 27.62 130 ILE B N 1
ATOM 2284 C CA . ILE B 1 130 ? 31.713 102.115 -16.885 1.00 26.68 130 ILE B CA 1
ATOM 2285 C C . ILE B 1 130 ? 32.260 101.149 -15.821 1.00 24.42 130 ILE B C 1
ATOM 2286 O O . ILE B 1 130 ? 33.242 100.493 -16.081 1.00 23.47 130 ILE B O 1
ATOM 2291 N N . ALA B 1 131 ? 31.616 101.072 -14.657 1.00 23.45 131 ALA B N 1
ATOM 2292 C CA . ALA B 1 131 ? 32.013 100.110 -13.612 1.00 23.89 131 ALA B CA 1
ATOM 2293 C C . ALA B 1 131 ? 31.941 98.667 -14.088 1.00 23.97 131 ALA B C 1
ATOM 2294 O O . ALA B 1 131 ? 32.861 97.857 -13.853 1.00 23.69 131 ALA B O 1
ATOM 2296 N N . LYS B 1 132 ? 30.828 98.346 -14.735 1.00 23.08 132 LYS B N 1
ATOM 2297 C CA . LYS B 1 132 ? 30.609 97.015 -15.255 1.00 22.76 132 LYS B CA 1
ATOM 2298 C C . LYS B 1 132 ? 31.655 96.647 -16.278 1.00 22.52 132 LYS B C 1
ATOM 2299 O O . LYS B 1 132 ? 32.259 95.568 -16.199 1.00 21.46 132 LYS B O 1
ATOM 2305 N N . HIS B 1 133 ? 31.863 97.538 -17.249 1.00 22.36 133 HIS B N 1
ATOM 2306 C CA . HIS B 1 133 ? 32.827 97.318 -18.324 1.00 22.46 133 HIS B CA 1
ATOM 2307 C C . HIS B 1 133 ? 34.285 97.251 -17.825 1.00 21.49 133 HIS B C 1
ATOM 2308 O O . HIS B 1 133 ? 35.050 96.384 -18.220 1.00 21.19 133 HIS B O 1
ATOM 2315 N N . SER B 1 134 ? 34.664 98.189 -16.963 1.00 20.97 134 SER B N 1
ATOM 2316 C CA . SER B 1 134 ? 35.962 98.138 -16.299 1.00 20.19 134 SER B CA 1
ATOM 2317 C C . SER B 1 134 ? 36.128 96.800 -15.598 1.00 18.67 134 SER B C 1
ATOM 2318 O O . SER B 1 134 ? 37.128 96.141 -15.797 1.00 20.13 134 SER B O 1
ATOM 2321 N N . LEU B 1 135 ? 35.131 96.350 -14.854 1.00 17.56 135 LEU B N 1
ATOM 2322 C CA . LEU B 1 135 ? 35.317 95.129 -14.049 1.00 18.19 135 LEU B CA 1
ATOM 2323 C C . LEU B 1 135 ? 35.262 93.856 -14.874 1.00 18.89 135 LEU B C 1
ATOM 2324 O O . LEU B 1 135 ? 36.116 92.990 -14.725 1.00 19.68 135 LEU B O 1
ATOM 2329 N N . PHE B 1 136 ? 34.253 93.747 -15.745 1.00 18.88 136 PHE B N 1
ATOM 2330 C CA . PHE B 1 136 ? 34.029 92.507 -16.511 1.00 18.63 136 PHE B CA 1
ATOM 2331 C C . PHE B 1 136 ? 35.096 92.182 -17.554 1.00 18.42 136 PHE B C 1
ATOM 2332 O O . PHE B 1 136 ? 35.421 91.003 -17.779 1.00 19.03 136 PHE B O 1
ATOM 2340 N N . ILE B 1 137 ? 35.700 93.212 -18.142 1.00 18.62 137 ILE B N 1
ATOM 2341 C CA . ILE B 1 137 ? 36.841 93.015 -19.040 1.00 19.64 137 ILE B CA 1
ATOM 2342 C C . ILE B 1 137 ? 38.080 92.481 -18.310 1.00 20.21 137 ILE B C 1
ATOM 2343 O O . ILE B 1 137 ? 38.757 91.542 -18.776 1.00 20.10 137 ILE B O 1
ATOM 2348 N N . ARG B 1 138 ? 38.348 93.062 -17.151 1.00 20.15 138 ARG B N 1
ATOM 2349 C CA . ARG B 1 138 ? 39.496 92.667 -16.335 1.00 20.07 138 ARG B CA 1
ATOM 2350 C C . ARG B 1 138 ? 39.245 91.326 -15.616 1.00 19.10 138 ARG B C 1
ATOM 2351 O O . ARG B 1 138 ? 40.169 90.554 -15.397 1.00 18.28 138 ARG B O 1
ATOM 2359 N N . HIS B 1 139 ? 37.992 91.088 -15.239 1.00 18.63 139 HIS B N 1
ATOM 2360 C CA . HIS B 1 139 ? 37.591 89.877 -14.495 1.00 18.78 139 HIS B CA 1
ATOM 2361 C C . HIS B 1 139 ? 36.425 89.113 -15.218 1.00 18.25 139 HIS B C 1
ATOM 2362 O O . HIS B 1 139 ? 35.279 89.214 -14.789 1.00 17.90 139 HIS B O 1
ATOM 2369 N N . PRO B 1 140 ? 36.727 88.385 -16.298 1.00 17.97 140 PRO B N 1
ATOM 2370 C CA . PRO B 1 140 ? 35.722 87.624 -17.091 1.00 18.83 140 PRO B CA 1
ATOM 2371 C C . PRO B 1 140 ? 34.899 86.573 -16.289 1.00 19.07 140 PRO B C 1
ATOM 2372 O O . PRO B 1 140 ? 33.753 86.245 -16.645 1.00 19.46 140 PRO B O 1
ATOM 2376 N N . GLU B 1 141 ? 35.456 86.071 -15.194 1.00 17.59 141 GLU B N 1
ATOM 2377 C CA . GLU B 1 141 ? 34.711 85.183 -14.310 1.00 16.77 141 GLU B CA 1
ATOM 2378 C C . GLU B 1 141 ? 33.472 85.803 -13.663 1.00 16.95 141 GLU B C 1
ATOM 2379 O O . GLU B 1 141 ? 32.526 85.098 -13.279 1.00 16.23 141 GLU B O 1
ATOM 2393 N N . LYS B 1 143 ? 31.069 87.398 -14.877 1.00 19.14 143 LYS B N 1
ATOM 2394 C CA . LYS B 1 143 ? 29.886 87.174 -15.721 1.00 22.11 143 LYS B CA 1
ATOM 2395 C C . LYS B 1 143 ? 29.179 85.905 -15.285 1.00 21.70 143 LYS B C 1
ATOM 2396 O O . LYS B 1 143 ? 27.963 85.777 -15.477 1.00 22.88 143 LYS B O 1
ATOM 2402 N N . THR B 1 144 ? 29.943 84.963 -14.713 1.00 21.61 144 THR B N 1
ATOM 2403 C CA . THR B 1 144 ? 29.467 83.635 -14.329 1.00 21.79 144 THR B CA 1
ATOM 2404 C C . THR B 1 144 ? 29.155 83.496 -12.816 1.00 21.98 144 THR B C 1
ATOM 2405 O O . THR B 1 144 ? 28.684 82.436 -12.330 1.00 21.25 144 THR B O 1
ATOM 2409 N N . TRP B 1 145 ? 29.407 84.549 -12.042 1.00 21.08 145 TRP B N 1
ATOM 2410 C CA . TRP B 1 145 ? 29.150 84.451 -10.614 1.00 20.40 145 TRP B CA 1
ATOM 2411 C C . TRP B 1 145 ? 27.656 84.178 -10.342 1.00 21.10 145 TRP B C 1
ATOM 2412 O O . TRP B 1 145 ? 26.822 84.560 -11.139 1.00 20.47 145 TRP B O 1
ATOM 2423 N N . PRO B 1 146 ? 27.324 83.539 -9.221 1.00 20.93 146 PRO B N 1
ATOM 2424 C CA . PRO B 1 146 ? 25.916 83.145 -8.944 1.00 22.00 146 PRO B CA 1
ATOM 2425 C C . PRO B 1 146 ? 24.922 84.321 -8.734 1.00 23.09 146 PRO B C 1
ATOM 2426 O O . PRO B 1 146 ? 25.083 85.124 -7.822 1.00 23.11 146 PRO B O 1
ATOM 2430 N N . SER B 1 147 ? 23.888 84.427 -9.591 1.00 24.66 147 SER B N 1
ATOM 2431 C CA . SER B 1 147 ? 22.971 85.580 -9.566 1.00 25.03 147 SER B CA 1
ATOM 2432 C C . SER B 1 147 ? 22.294 85.748 -8.207 1.00 25.31 147 SER B C 1
ATOM 2433 O O . SER B 1 147 ? 21.998 86.874 -7.774 1.00 25.05 147 SER B O 1
ATOM 2436 N N . SER B 1 148 ? 22.084 84.627 -7.517 1.00 24.64 148 SER B N 1
ATOM 2437 C CA . SER B 1 148 ? 21.404 84.644 -6.219 1.00 24.52 148 SER B CA 1
ATOM 2438 C C . SER B 1 148 ? 22.169 85.373 -5.110 1.00 24.00 148 SER B C 1
ATOM 2439 O O . SER B 1 148 ? 21.640 85.583 -4.008 1.00 23.41 148 SER B O 1
ATOM 2442 N N . HIS B 1 149 ? 23.426 85.734 -5.368 1.00 23.34 149 HIS B N 1
ATOM 2443 C CA . HIS B 1 149 ? 24.226 86.365 -4.307 1.00 22.01 149 HIS B CA 1
ATOM 2444 C C . HIS B 1 149 ? 24.053 87.872 -4.396 1.00 21.14 149 HIS B C 1
ATOM 2445 O O . HIS B 1 149 ? 24.628 88.618 -3.591 1.00 19.40 149 HIS B O 1
ATOM 2452 N N . ASN B 1 150 ? 23.252 88.319 -5.382 1.00 19.84 150 ASN B N 1
ATOM 2453 C CA . ASN B 1 150 ? 22.782 89.713 -5.384 1.00 19.16 150 ASN B CA 1
ATOM 2454 C C . ASN B 1 150 ? 23.953 90.714 -5.550 1.00 18.88 150 ASN B C 1
ATOM 2455 O O . ASN B 1 150 ? 24.052 91.692 -4.807 1.00 19.05 150 ASN B O 1
ATOM 2460 N N . TRP B 1 151 ? 24.788 90.481 -6.577 1.00 18.71 151 TRP B N 1
ATOM 2461 C CA . TRP B 1 151 ? 25.983 91.288 -6.869 1.00 18.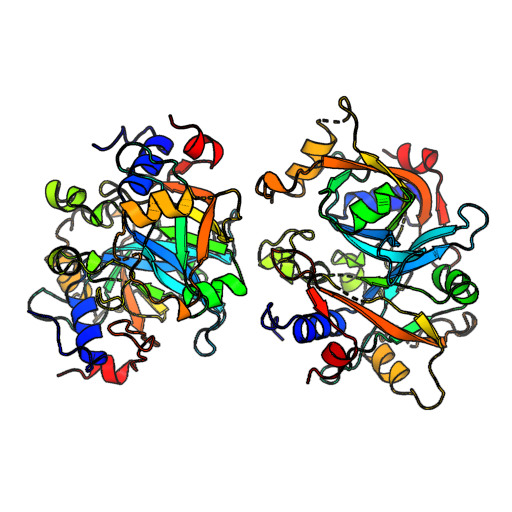75 151 TRP B CA 1
ATOM 2462 C C . TRP B 1 151 ? 25.615 92.724 -7.194 1.00 19.73 151 TRP B C 1
ATOM 2463 O O . TRP B 1 151 ? 24.687 92.965 -8.007 1.00 19.70 151 TRP B O 1
ATOM 2474 N N . PHE B 1 152 ? 26.356 93.662 -6.591 1.00 19.17 152 PHE B N 1
ATOM 2475 C CA . PHE B 1 152 ? 26.255 95.089 -6.952 1.00 19.14 152 PHE B CA 1
ATOM 2476 C C . PHE B 1 152 ? 27.635 95.715 -7.253 1.00 19.33 152 PHE B C 1
ATOM 2477 O O . PHE B 1 152 ? 28.677 95.251 -6.763 1.00 15.70 152 PHE B O 1
ATOM 2485 N N . PHE B 1 153 ? 27.642 96.735 -8.113 1.00 18.71 153 PHE B N 1
ATOM 2486 C CA . PHE B 1 153 ? 28.887 97.463 -8.393 1.00 19.28 153 PHE B CA 1
ATOM 2487 C C . PHE B 1 153 ? 29.128 98.524 -7.332 1.00 19.14 153 PHE B C 1
ATOM 2488 O O . PHE B 1 153 ? 28.192 99.266 -6.929 1.00 19.08 153 PHE B O 1
ATOM 2496 N N . ALA B 1 154 ? 30.387 98.596 -6.885 1.00 17.17 154 ALA B N 1
ATOM 2497 C CA . ALA B 1 154 ? 30.742 99.521 -5.856 1.00 16.52 154 ALA B CA 1
ATOM 2498 C C . ALA B 1 154 ? 32.037 100.247 -6.211 1.00 15.51 154 ALA B C 1
ATOM 2499 O O . ALA B 1 154 ? 32.717 99.908 -7.181 1.00 15.50 154 ALA B O 1
ATOM 2501 N N . LYS B 1 155 ? 32.344 101.300 -5.465 1.00 15.89 155 LYS B N 1
ATOM 2502 C CA . LYS B 1 155 ? 33.616 101.974 -5.676 1.00 15.60 155 LYS B CA 1
ATOM 2503 C C . LYS B 1 155 ? 34.205 102.531 -4.398 1.00 14.78 155 LYS B C 1
ATOM 2504 O O . LYS B 1 155 ? 33.485 102.801 -3.436 1.00 14.07 155 LYS B O 1
ATOM 2510 N N . LEU B 1 156 ? 35.529 102.735 -4.412 1.00 13.03 156 LEU B N 1
ATOM 2511 C CA . LEU B 1 156 ? 36.144 103.492 -3.345 1.00 13.85 156 LEU B CA 1
ATOM 2512 C C . LEU B 1 156 ? 36.122 104.975 -3.703 1.00 13.42 156 LEU B C 1
ATOM 2513 O O . LEU B 1 156 ? 36.660 105.379 -4.748 1.00 13.08 156 LEU B O 1
ATOM 2518 N N . ASN B 1 157 ? 35.530 105.778 -2.830 1.00 13.85 157 ASN B N 1
ATOM 2519 C CA . ASN B 1 157 ? 35.632 107.240 -2.961 1.00 14.66 157 ASN B CA 1
ATOM 2520 C C . ASN B 1 157 ? 36.826 107.675 -2.175 1.00 14.36 157 ASN B C 1
ATOM 2521 O O . ASN B 1 157 ? 36.799 107.634 -0.957 1.00 15.09 157 ASN B O 1
ATOM 2526 N N . ILE B 1 158 ? 37.890 108.033 -2.880 1.00 13.79 158 ILE B N 1
ATOM 2527 C CA . ILE B 1 158 ? 39.201 108.242 -2.271 1.00 14.12 158 ILE B CA 1
ATOM 2528 C C . ILE B 1 158 ? 39.299 109.620 -1.651 1.00 14.39 158 ILE B C 1
ATOM 2529 O O . ILE B 1 158 ? 39.060 110.612 -2.333 1.00 13.56 158 ILE B O 1
ATOM 2534 N N . THR B 1 159 ? 39.648 109.687 -0.375 1.00 13.17 159 THR B N 1
ATOM 2535 C CA . THR B 1 159 ? 39.926 110.993 0.246 1.00 14.20 159 THR B CA 1
ATOM 2536 C C . THR B 1 159 ? 41.398 111.181 0.650 1.00 14.29 159 THR B C 1
ATOM 2537 O O . THR B 1 159 ? 41.852 112.312 0.820 1.00 13.99 159 THR B O 1
ATOM 2541 N N . ASN B 1 160 ? 42.122 110.078 0.877 1.00 14.09 160 ASN B N 1
ATOM 2542 C CA . ASN B 1 160 ? 43.510 110.136 1.303 1.00 14.38 160 ASN B CA 1
ATOM 2543 C C . ASN B 1 160 ? 44.385 109.097 0.577 1.00 14.73 160 ASN B C 1
ATOM 2544 O O . ASN B 1 160 ? 43.930 107.974 0.314 1.00 15.21 160 ASN B O 1
ATOM 2549 N N . ILE B 1 161 ? 45.628 109.468 0.266 1.00 14.64 161 ILE B N 1
ATOM 2550 C CA . ILE B 1 161 ? 46.538 108.594 -0.500 1.00 13.30 161 ILE B CA 1
ATOM 2551 C C . ILE B 1 161 ? 47.932 108.681 0.085 1.00 14.25 161 ILE B C 1
ATOM 2552 O O . ILE B 1 161 ? 48.426 109.805 0.331 1.00 15.50 161 ILE B O 1
ATOM 2557 N N . TRP B 1 162 ? 48.550 107.512 0.313 1.00 13.74 162 TRP B N 1
ATOM 2558 C CA . TRP B 1 162 ? 49.938 107.412 0.764 1.00 13.77 162 TRP B CA 1
ATOM 2559 C C . TRP B 1 162 ? 50.672 106.591 -0.252 1.00 13.37 162 TRP B C 1
ATOM 2560 O O . TRP B 1 162 ? 50.225 105.491 -0.604 1.00 13.46 162 TRP B O 1
ATOM 2571 N N . VAL B 1 163 ? 51.834 107.073 -0.660 1.00 11.96 163 VAL B N 1
ATOM 2572 C CA . VAL B 1 163 ? 52.633 106.350 -1.634 1.00 13.16 163 VAL B CA 1
ATOM 2573 C C . VAL B 1 163 ? 54.009 106.043 -1.033 1.00 13.33 163 VAL B C 1
ATOM 2574 O O . VAL B 1 163 ? 54.740 106.967 -0.689 1.00 11.98 163 VAL B O 1
ATOM 2578 N N . LEU B 1 164 ? 54.347 104.755 -0.966 1.00 14.78 164 LEU B N 1
ATOM 2579 C CA . LEU B 1 164 ? 55.640 104.279 -0.500 1.00 16.50 164 LEU B CA 1
ATOM 2580 C C . LEU B 1 164 ? 56.451 103.754 -1.684 1.00 15.53 164 LEU B C 1
ATOM 2581 O O . LEU B 1 164 ? 56.289 102.589 -2.115 1.00 15.32 164 LEU B O 1
ATOM 2586 N N . ASP B 1 165 ? 57.273 104.648 -2.261 1.00 14.23 165 ASP B N 1
ATOM 2587 C CA . ASP B 1 165 ? 58.067 104.310 -3.457 1.00 14.41 165 ASP B CA 1
ATOM 2588 C C . ASP B 1 165 ? 59.538 104.663 -3.353 1.00 14.84 165 ASP B C 1
ATOM 2589 O O . ASP B 1 165 ? 60.311 104.463 -4.313 1.00 13.65 165 ASP B O 1
ATOM 2594 N N . TYR B 1 166 ? 59.938 105.157 -2.189 1.00 15.32 166 TYR B N 1
ATOM 2595 C CA . TYR B 1 166 ? 61.351 105.404 -1.945 1.00 16.68 166 TYR B CA 1
ATOM 2596 C C . TYR B 1 166 ? 61.535 105.460 -0.458 1.00 16.74 166 TYR B C 1
ATOM 2597 O O . TYR B 1 166 ? 60.550 105.501 0.302 1.00 14.98 166 TYR B O 1
ATOM 2606 N N . PHE B 1 167 ? 62.803 105.491 -0.042 1.00 17.57 167 PHE B N 1
ATOM 2607 C CA . PHE B 1 167 ? 63.145 105.699 1.358 1.00 16.86 167 PHE B CA 1
ATOM 2608 C C . PHE B 1 167 ? 62.609 106.979 1.942 1.00 17.78 167 PHE B C 1
ATOM 2609 O O . PHE B 1 167 ? 62.459 107.967 1.246 1.00 16.29 167 PHE B O 1
ATOM 2617 N N . GLY B 1 168 ? 62.339 106.980 3.246 1.00 18.02 168 GLY B N 1
ATOM 2618 C CA . GLY B 1 168 ? 61.829 108.196 3.864 1.00 19.03 168 GLY B CA 1
ATOM 2619 C C . GLY B 1 168 ? 60.359 108.078 4.170 1.00 19.52 168 GLY B C 1
ATOM 2620 O O . GLY B 1 168 ? 59.818 106.974 4.133 1.00 20.53 168 GLY B O 1
ATOM 2621 N N . GLY B 1 169 ? 59.679 109.176 4.479 1.00 19.50 169 GLY B N 1
ATOM 2622 C CA . GLY B 1 169 ? 58.247 109.008 4.814 1.00 22.52 169 GLY B CA 1
ATOM 2623 C C . GLY B 1 169 ? 57.386 108.462 3.634 1.00 22.62 169 GLY B C 1
ATOM 2624 O O . GLY B 1 169 ? 57.886 108.320 2.520 1.00 23.21 169 GLY B O 1
ATOM 2625 N N . PRO B 1 170 ? 56.123 108.094 3.902 1.00 22.37 170 PRO B N 1
ATOM 2626 C CA . PRO B 1 170 ? 55.091 108.025 2.867 1.00 20.84 170 PRO B CA 1
ATOM 2627 C C . PRO B 1 170 ? 55.001 109.359 2.159 1.00 19.52 170 PRO B C 1
ATOM 2628 O O . PRO B 1 170 ? 55.226 110.400 2.785 1.00 18.38 170 PRO B O 1
ATOM 2632 N N . LYS B 1 171 ? 54.745 109.329 0.854 1.00 18.41 171 LYS B N 1
ATOM 2633 C CA . LYS B 1 171 ? 54.483 110.547 0.106 1.00 17.27 171 LYS B CA 1
ATOM 2634 C C . LYS B 1 171 ? 52.955 110.725 0.048 1.00 17.15 171 LYS B C 1
ATOM 2635 O O . LYS B 1 171 ? 52.222 109.776 -0.261 1.00 15.04 171 LYS B O 1
ATOM 2641 N N . ILE B 1 172 ? 52.478 111.917 0.388 1.00 17.09 172 ILE B N 1
ATOM 2642 C CA . ILE B 1 172 ? 51.028 112.152 0.487 1.00 16.62 172 ILE B CA 1
ATOM 2643 C C . ILE B 1 172 ? 50.579 112.749 -0.830 1.00 16.59 172 ILE B C 1
ATOM 2644 O O . ILE B 1 172 ? 51.242 113.651 -1.384 1.00 16.05 172 ILE B O 1
ATOM 2649 N N . VAL B 1 173 ? 49.507 112.208 -1.383 1.00 15.99 173 VAL B N 1
ATOM 2650 C CA . VAL B 1 173 ? 49.036 112.681 -2.675 1.00 16.37 173 VAL B CA 1
ATOM 2651 C C . VAL B 1 173 ? 47.577 113.064 -2.461 1.00 16.12 173 VAL B C 1
ATOM 2652 O O . VAL B 1 173 ? 46.883 112.374 -1.716 1.00 17.11 173 VAL B O 1
ATOM 2656 N N . THR B 1 174 ? 47.099 114.168 -3.055 1.00 16.41 174 THR B N 1
ATOM 2657 C CA . THR B 1 174 ? 45.681 114.548 -2.883 1.00 16.96 174 THR B CA 1
ATOM 2658 C C . THR B 1 174 ? 44.851 113.777 -3.906 1.00 17.36 174 THR B C 1
ATOM 2659 O O . THR B 1 174 ? 45.342 113.419 -4.977 1.00 16.52 174 THR B O 1
ATOM 2663 N N . PRO B 1 175 ? 43.592 113.504 -3.608 1.00 18.43 175 PRO B N 1
ATOM 2664 C CA . PRO B 1 175 ? 42.703 112.935 -4.632 1.00 18.86 175 PRO B CA 1
ATOM 2665 C C . PRO B 1 175 ? 42.702 113.792 -5.896 1.00 19.60 175 PRO B C 1
ATOM 2666 O O . PRO B 1 175 ? 42.655 113.249 -7.021 1.00 18.15 175 PRO B O 1
ATOM 2670 N N . GLU B 1 176 ? 42.739 115.122 -5.734 1.00 20.41 176 GLU B N 1
ATOM 2671 C CA . GLU B 1 176 ? 42.796 115.971 -6.929 1.00 22.00 176 GLU B CA 1
ATOM 2672 C C . GLU B 1 176 ? 44.053 115.740 -7.787 1.00 21.80 176 GLU B C 1
ATOM 2673 O O . GLU B 1 176 ? 43.962 115.598 -9.027 1.00 21.65 176 GLU B O 1
ATOM 2679 N N . GLU B 1 177 ? 45.215 115.663 -7.137 1.00 21.12 177 GLU B N 1
ATOM 2680 C CA .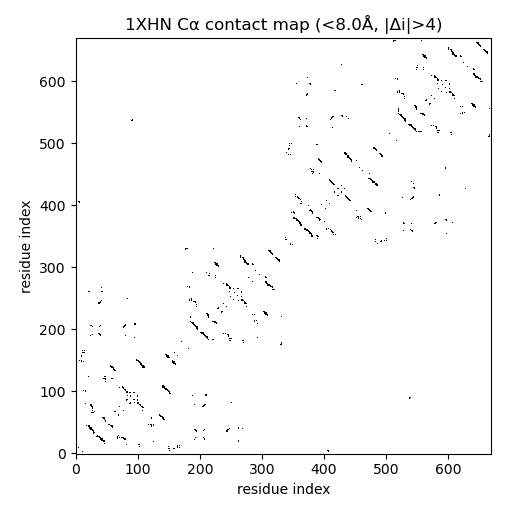 GLU B 1 177 ? 46.455 115.358 -7.831 1.00 20.89 177 GLU B CA 1
ATOM 2681 C C . GLU B 1 177 ? 46.370 113.965 -8.484 1.00 20.33 177 GLU B C 1
ATOM 2682 O O . GLU B 1 177 ? 46.718 113.799 -9.640 1.00 20.72 177 GLU B O 1
ATOM 2688 N N . TYR B 1 178 ? 45.880 112.967 -7.750 1.00 19.92 178 TYR B N 1
ATOM 2689 C CA . TYR B 1 178 ? 45.712 111.607 -8.295 1.00 19.55 178 TYR B CA 1
ATOM 2690 C C . TYR B 1 178 ? 44.830 111.584 -9.560 1.00 20.09 178 TYR B C 1
ATOM 2691 O O . TYR B 1 178 ? 45.167 110.959 -10.585 1.00 19.91 178 TYR B O 1
ATOM 2700 N N . TYR B 1 179 ? 43.708 112.271 -9.505 1.00 21.41 179 TYR B N 1
ATOM 2701 C CA . TYR B 1 179 ? 42.772 112.208 -10.632 1.00 24.37 179 TYR B CA 1
ATOM 2702 C C . TYR B 1 179 ? 43.134 113.116 -11.811 1.00 26.88 179 TYR B C 1
ATOM 2703 O O . TYR B 1 179 ? 42.541 113.015 -12.910 1.00 27.85 179 TYR B O 1
ATOM 2712 N N . ASN B 1 180 ? 44.119 113.974 -11.594 1.00 28.55 180 ASN B N 1
ATOM 2713 C CA . ASN B 1 180 ? 44.512 114.934 -12.604 1.00 31.88 180 ASN B CA 1
ATOM 2714 C C . ASN B 1 180 ? 45.570 114.361 -13.513 1.00 32.83 180 ASN B C 1
ATOM 2715 O O . ASN B 1 180 ? 45.871 114.938 -14.572 1.00 34.35 180 ASN B O 1
ATOM 2720 N N . VAL B 1 181 ? 46.145 113.227 -13.111 1.00 32.84 181 VAL B N 1
ATOM 2721 C CA . VAL B 1 181 ? 47.042 112.481 -13.990 1.00 33.72 181 VAL B CA 1
ATOM 2722 C C . VAL B 1 181 ? 46.277 112.028 -15.244 1.00 34.72 181 VAL B C 1
ATOM 2723 O O . VAL B 1 181 ? 45.082 111.683 -15.184 1.00 33.98 181 VAL B O 1
ATOM 2727 N N . THR B 1 182 ? 46.971 112.062 -16.381 1.00 36.43 182 THR B N 1
ATOM 2728 C CA . THR B 1 182 ? 46.511 111.397 -17.602 1.00 37.98 182 THR B CA 1
ATOM 2729 C C . THR B 1 182 ? 46.324 109.872 -17.387 1.00 38.52 182 THR B C 1
ATOM 2730 O O . THR B 1 182 ? 45.453 109.238 -18.015 1.00 39.32 182 THR B O 1
ATOM 2734 N N . SER C 1 12 ? 12.790 65.200 -33.111 1.00 39.52 12 SER C N 1
ATOM 2735 C CA . SER C 1 12 ? 13.967 64.923 -34.008 1.00 39.70 12 SER C CA 1
ATOM 2736 C C . SER C 1 12 ? 14.999 66.066 -34.097 1.00 38.31 12 SER C C 1
ATOM 2737 O O . SER C 1 12 ? 14.727 67.190 -33.681 1.00 37.61 12 SER C O 1
ATOM 2740 N N . LEU C 1 13 ? 16.172 65.760 -34.664 1.00 37.65 13 LEU C N 1
ATOM 2741 C CA . LEU C 1 13 ? 17.302 66.697 -34.700 1.00 36.57 13 LEU C CA 1
ATOM 2742 C C . LEU C 1 13 ? 16.997 68.061 -35.356 1.00 36.34 13 LEU C C 1
ATOM 2743 O O . LEU C 1 13 ? 16.572 68.126 -36.525 1.00 35.93 13 LEU C O 1
ATOM 2748 N N . PRO C 1 14 ? 17.242 69.152 -34.621 1.00 35.69 14 PRO C N 1
ATOM 2749 C CA . PRO C 1 14 ? 17.100 70.507 -35.179 1.00 35.83 14 PRO C CA 1
ATOM 2750 C C . PRO C 1 14 ? 18.090 70.748 -36.322 1.00 35.80 14 PRO C C 1
ATOM 2751 O O . PRO C 1 14 ? 19.022 69.928 -36.485 1.00 36.10 14 PRO C O 1
ATOM 2755 N N . PRO C 1 15 ? 17.908 71.819 -37.103 1.00 35.49 15 PRO C N 1
ATOM 2756 C CA . PRO C 1 15 ? 18.882 72.157 -38.146 1.00 35.02 15 PRO C CA 1
ATOM 2757 C C . PRO C 1 15 ? 20.297 72.323 -37.597 1.00 34.15 15 PRO C C 1
ATOM 2758 O O . PRO C 1 15 ? 20.561 73.159 -36.702 1.00 33.39 15 PRO C O 1
ATOM 2762 N N . ARG C 1 16 ? 21.203 71.535 -38.182 1.00 33.66 16 ARG C N 1
ATOM 2763 C CA . ARG C 1 16 ? 22.637 71.548 -37.840 1.00 33.06 16 ARG C CA 1
ATOM 2764 C C . ARG C 1 16 ? 23.264 72.954 -37.757 1.00 32.61 16 ARG C C 1
ATOM 2765 O O . ARG C 1 16 ? 24.192 73.197 -36.942 1.00 32.13 16 ARG C O 1
ATOM 2773 N N . GLU C 1 17 ? 22.727 73.898 -38.540 1.00 32.11 17 GLU C N 1
ATOM 2774 C CA . GLU C 1 17 ? 23.163 75.297 -38.476 1.00 32.06 17 GLU C CA 1
ATOM 2775 C C . GLU C 1 17 ? 22.756 76.008 -37.173 1.00 30.75 17 GLU C C 1
ATOM 2776 O O . GLU C 1 17 ? 23.377 76.994 -36.776 1.00 30.28 17 GLU C O 1
ATOM 2782 N N . ASP C 1 18 ? 21.674 75.566 -36.541 1.00 28.77 18 ASP C N 1
ATOM 2783 C CA . ASP C 1 18 ? 21.228 76.261 -35.347 1.00 28.12 18 ASP C CA 1
ATOM 2784 C C . ASP C 1 18 ? 21.918 75.541 -34.187 1.00 26.56 18 ASP C C 1
ATOM 2785 O O . ASP C 1 18 ? 21.318 74.666 -33.530 1.00 26.47 18 ASP C O 1
ATOM 2790 N N . ALA C 1 19 ? 23.188 75.885 -33.977 1.00 24.78 19 ALA C N 1
ATOM 2791 C CA . ALA C 1 19 ? 24.038 75.156 -33.011 1.00 23.88 19 ALA C CA 1
ATOM 2792 C C . ALA C 1 19 ? 23.515 75.188 -31.566 1.00 22.68 19 ALA C C 1
ATOM 2793 O O . ALA C 1 19 ? 23.625 74.203 -30.840 1.00 23.08 19 ALA C O 1
ATOM 2795 N N . ALA C 1 20 ? 22.939 76.306 -31.144 1.00 22.09 20 ALA C N 1
ATOM 2796 C CA . ALA C 1 20 ? 22.324 76.363 -29.799 1.00 20.60 20 ALA C CA 1
ATOM 2797 C C . ALA C 1 20 ? 21.159 75.424 -29.614 1.00 20.16 20 ALA 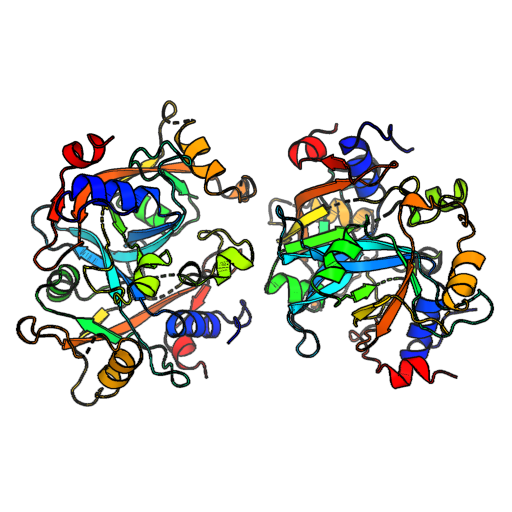C C 1
ATOM 2798 O O . ALA C 1 20 ? 21.005 74.804 -28.556 1.00 20.41 20 ALA C O 1
ATOM 2800 N N . ARG C 1 21 ? 20.287 75.363 -30.604 1.00 19.81 21 ARG C N 1
ATOM 2801 C CA . ARG C 1 21 ? 19.141 74.469 -30.525 1.00 19.90 21 ARG C CA 1
ATOM 2802 C C . ARG C 1 21 ? 19.580 73.032 -30.539 1.00 18.07 21 ARG C C 1
ATOM 2803 O O . ARG C 1 21 ? 19.042 72.215 -29.800 1.00 18.11 21 ARG C O 1
ATOM 2811 N N . VAL C 1 22 ? 20.581 72.734 -31.351 1.00 17.59 22 VAL C N 1
ATOM 2812 C CA . VAL C 1 22 ? 21.133 71.386 -31.410 1.00 17.66 22 VAL C CA 1
ATOM 2813 C C . VAL C 1 22 ? 21.710 70.999 -30.042 1.00 16.96 22 VAL C C 1
ATOM 2814 O O . VAL C 1 22 ? 21.446 69.896 -29.530 1.00 18.33 22 VAL C O 1
ATOM 2818 N N . ALA C 1 23 ? 22.494 71.906 -29.453 1.00 17.20 23 ALA C N 1
ATOM 2819 C CA . ALA C 1 23 ? 23.087 71.641 -28.115 1.00 15.51 23 ALA C CA 1
ATOM 2820 C C . ALA C 1 23 ? 21.961 71.345 -27.114 1.00 16.33 23 ALA C C 1
ATOM 2821 O O . ALA C 1 23 ? 22.047 70.408 -26.279 1.00 15.13 23 ALA C O 1
ATOM 2823 N N . ARG C 1 24 ? 20.896 72.140 -27.183 1.00 17.00 24 ARG C N 1
ATOM 2824 C CA . ARG C 1 24 ? 19.832 72.016 -26.182 1.00 16.81 24 ARG C CA 1
ATOM 2825 C C . ARG C 1 24 ? 19.118 70.690 -26.359 1.00 16.37 24 ARG C C 1
ATOM 2826 O O . ARG C 1 24 ? 18.687 70.080 -25.368 1.00 14.47 24 ARG C O 1
ATOM 2834 N N . PHE C 1 25 ? 18.962 70.280 -27.628 1.00 16.13 25 PHE C N 1
ATOM 2835 C CA . PHE C 1 25 ? 18.442 68.956 -27.984 1.00 16.60 25 PHE C CA 1
ATOM 2836 C C . PHE C 1 25 ? 19.258 67.794 -27.374 1.00 15.93 25 PHE C C 1
ATOM 2837 O O . PHE C 1 25 ? 18.685 66.915 -26.728 1.00 16.29 25 PHE C O 1
ATOM 2845 N N . VAL C 1 26 ? 20.584 67.801 -27.556 1.00 14.37 26 VAL C N 1
ATOM 2846 C CA . VAL C 1 26 ? 21.450 66.729 -27.028 1.00 14.22 26 VAL C CA 1
ATOM 2847 C C . VAL C 1 26 ? 21.365 66.649 -25.509 1.00 14.29 26 VAL C C 1
ATOM 2848 O O . VAL C 1 26 ? 21.166 65.557 -24.954 1.00 14.03 26 VAL C O 1
ATOM 2852 N N . THR C 1 27 ? 21.496 67.793 -24.841 1.00 13.13 27 THR C N 1
ATOM 2853 C CA . THR C 1 27 ? 21.317 67.826 -23.380 1.00 13.62 27 THR C CA 1
ATOM 2854 C C . THR C 1 27 ? 19.988 67.201 -22.921 1.00 14.01 27 THR C C 1
ATOM 2855 O O . THR C 1 27 ? 19.959 66.324 -22.037 1.00 13.50 27 THR C O 1
ATOM 2859 N N . HIS C 1 28 ? 18.908 67.599 -23.589 1.00 14.00 28 HIS C N 1
ATOM 2860 C CA . HIS C 1 28 ? 17.613 67.110 -23.223 1.00 14.54 28 HIS C CA 1
ATOM 2861 C C . HIS C 1 28 ? 17.412 65.592 -23.422 1.00 14.77 28 HIS C C 1
ATOM 2862 O O . HIS C 1 28 ? 16.817 64.938 -22.569 1.00 14.53 28 HIS C O 1
ATOM 2869 N N . VAL C 1 29 ? 17.889 65.027 -24.540 1.00 16.20 29 VAL C N 1
ATOM 2870 C CA . VAL C 1 29 ? 17.673 63.581 -24.773 1.00 15.74 29 VAL C CA 1
ATOM 2871 C C . VAL C 1 29 ? 18.636 62.664 -24.016 1.00 14.76 29 VAL C C 1
ATOM 2872 O O . VAL C 1 29 ? 18.465 61.436 -24.007 1.00 14.08 29 VAL C O 1
ATOM 2876 N N . SER C 1 30 ? 19.649 63.251 -23.392 1.00 13.26 30 SER C N 1
ATOM 2877 C CA . SER C 1 30 ? 20.636 62.454 -22.672 1.00 13.64 30 SER C CA 1
ATOM 2878 C C . SER C 1 30 ? 20.169 62.125 -21.244 1.00 13.40 30 SER C C 1
ATOM 2879 O O . SER C 1 30 ? 19.772 63.025 -20.476 1.00 14.50 30 SER C O 1
ATOM 2882 N N . ASP C 1 31 ? 20.222 60.853 -20.864 1.00 13.58 31 ASP C N 1
ATOM 2883 C CA . ASP C 1 31 ? 19.924 60.474 -19.466 1.00 13.01 31 ASP C CA 1
ATOM 2884 C C . ASP C 1 31 ? 21.167 60.330 -18.636 1.00 12.78 31 ASP C C 1
ATOM 2885 O O . ASP C 1 31 ? 21.070 60.213 -17.421 1.00 11.40 31 ASP C O 1
ATOM 2890 N N . TRP C 1 32 ? 22.330 60.395 -19.299 1.00 11.99 32 TRP C N 1
ATOM 2891 C CA . TRP C 1 32 ? 23.626 60.321 -18.608 1.00 11.05 32 TRP C CA 1
ATOM 2892 C C . TRP C 1 32 ? 24.677 61.009 -19.459 1.00 10.33 32 TRP C C 1
ATOM 2893 O O . TRP C 1 32 ? 24.384 61.374 -20.567 1.00 9.58 32 TRP C O 1
ATOM 2904 N N . GLY C 1 33 ? 25.884 61.202 -18.930 1.00 10.07 33 GLY C N 1
ATOM 2905 C CA . GLY C 1 33 ? 26.987 61.716 -19.727 1.00 9.85 33 GLY C CA 1
ATOM 2906 C C . GLY C 1 33 ? 28.308 61.404 -19.071 1.00 11.18 33 GLY C C 1
ATOM 2907 O O . GLY C 1 33 ? 28.339 60.856 -17.975 1.00 10.94 33 GLY C O 1
ATOM 2908 N N . ALA C 1 34 ? 29.403 61.732 -19.754 1.00 10.25 34 ALA C N 1
ATOM 2909 C CA . ALA C 1 34 ? 30.700 61.521 -19.127 1.00 10.79 34 ALA C CA 1
ATOM 2910 C C . ALA C 1 34 ? 31.245 62.852 -18.594 1.00 8.99 34 ALA C C 1
ATOM 2911 O O . ALA C 1 34 ? 31.262 63.862 -19.291 1.00 11.23 34 ALA C O 1
ATOM 2913 N N . LEU C 1 35 ? 31.739 62.814 -17.378 1.00 10.41 35 LEU C N 1
ATOM 2914 C CA . LEU C 1 35 ? 32.279 64.000 -16.777 1.00 10.82 35 LEU C CA 1
ATOM 2915 C C . LEU C 1 35 ? 33.774 63.865 -16.542 1.00 11.14 35 LEU C C 1
ATOM 2916 O O . LEU C 1 35 ? 34.222 62.914 -15.839 1.00 12.08 35 LEU C O 1
ATOM 2921 N N . ALA C 1 36 ? 34.515 64.842 -17.091 1.00 10.48 36 ALA C N 1
ATOM 2922 C CA . ALA C 1 36 ? 35.926 64.978 -16.864 1.00 10.38 36 ALA C CA 1
ATOM 2923 C C . ALA C 1 36 ? 36.199 65.909 -15.710 1.00 9.95 36 ALA C C 1
ATOM 2924 O O . ALA C 1 36 ? 35.758 67.072 -15.698 1.00 9.55 36 ALA C O 1
ATOM 2926 N N . THR C 1 37 ? 37.008 65.419 -14.769 1.00 11.06 37 THR C N 1
ATOM 2927 C CA . THR C 1 37 ? 37.476 66.227 -13.645 1.00 10.34 37 THR C CA 1
ATOM 2928 C C . THR C 1 37 ? 38.984 66.045 -13.492 1.00 11.79 37 THR C C 1
ATOM 2929 O O . THR C 1 37 ? 39.601 65.224 -14.193 1.00 12.42 37 THR C O 1
ATOM 2933 N N . ILE C 1 38 ? 39.563 66.801 -12.558 1.00 12.46 38 ILE C N 1
ATOM 2934 C CA . ILE C 1 38 ? 40.949 66.597 -12.134 1.00 13.11 38 ILE C CA 1
ATOM 2935 C C . ILE C 1 38 ? 41.040 65.631 -10.967 1.00 13.33 38 ILE C C 1
ATOM 2936 O O . ILE C 1 38 ? 40.499 65.900 -9.916 1.00 13.63 38 ILE C O 1
ATOM 2945 N N . SER C 1 39 ? 41.798 64.557 -11.132 1.00 13.50 39 SER C N 1
ATOM 2946 C CA . SER C 1 39 ? 41.845 63.519 -10.121 1.00 15.97 39 SER C CA 1
ATOM 2947 C C . SER C 1 39 ? 42.515 63.987 -8.816 1.00 16.85 39 SER C C 1
ATOM 2948 O O . SER C 1 39 ? 43.527 64.703 -8.832 1.00 17.55 39 SER C O 1
ATOM 2951 N N . THR C 1 40 ? 41.936 63.605 -7.688 1.00 19.78 40 THR C N 1
ATOM 2952 C CA . THR C 1 40 ? 42.604 63.792 -6.403 1.00 21.56 40 THR C CA 1
ATOM 2953 C C . THR C 1 40 ? 43.066 62.457 -5.797 1.00 23.33 40 THR C C 1
ATOM 2954 O O . THR C 1 40 ? 43.397 62.400 -4.602 1.00 23.75 40 THR C O 1
ATOM 2958 N N . LEU C 1 41 ? 43.050 61.381 -6.579 1.00 23.83 41 LEU C N 1
ATOM 2959 C CA . LEU C 1 41 ? 43.642 60.116 -6.112 1.00 25.62 41 LEU C CA 1
ATOM 2960 C C . LEU C 1 41 ? 45.168 60.212 -6.114 1.00 27.23 41 LEU C C 1
ATOM 2961 O O . LEU C 1 41 ? 45.757 60.681 -7.086 1.00 26.31 41 LEU C O 1
ATOM 2966 N N . GLU C 1 42 ? 45.805 59.700 -5.064 1.00 28.98 42 GLU C N 1
ATOM 2967 C CA . GLU C 1 42 ? 47.286 59.711 -4.947 1.00 30.95 42 GLU C CA 1
ATOM 2968 C C . GLU C 1 42 ? 48.001 59.148 -6.170 1.00 30.50 42 GLU C C 1
ATOM 2969 O O . GLU C 1 42 ? 48.847 59.829 -6.762 1.00 30.99 42 GLU C O 1
ATOM 2975 N N . ALA C 1 43 ? 47.644 57.922 -6.557 1.00 30.58 43 ALA C N 1
ATOM 2976 C CA . ALA C 1 43 ? 48.222 57.276 -7.752 1.00 30.44 43 ALA C CA 1
ATOM 2977 C C . ALA C 1 43 ? 48.193 58.142 -9.004 1.00 30.00 43 ALA C C 1
ATOM 2978 O O . ALA C 1 43 ? 49.168 58.139 -9.752 1.00 30.89 43 ALA C O 1
ATOM 2980 N N . VAL C 1 44 ? 47.098 58.894 -9.235 1.00 28.23 44 VAL C N 1
ATOM 2981 C CA . VAL C 1 44 ? 46.985 59.760 -10.416 1.00 26.70 44 VAL C CA 1
ATOM 2982 C C . VAL C 1 44 ? 46.693 61.253 -10.133 1.00 26.32 44 VAL C C 1
ATOM 2983 O O . VAL C 1 44 ? 45.964 61.883 -10.895 1.00 24.48 44 VAL C O 1
ATOM 2987 N N . ARG C 1 45 ? 47.266 61.825 -9.067 1.00 26.18 45 ARG C N 1
ATOM 2988 C CA . ARG C 1 45 ? 46.918 63.198 -8.665 1.00 26.33 45 ARG C CA 1
ATOM 2989 C C . ARG C 1 45 ? 47.214 64.211 -9.782 1.00 25.81 45 ARG C C 1
ATOM 2990 O O . ARG C 1 45 ? 48.271 64.138 -10.417 1.00 25.14 45 ARG C O 1
ATOM 2998 N N . GLY C 1 46 ? 46.254 65.109 -10.046 1.00 23.51 46 GLY C N 1
ATOM 2999 C CA . GLY C 1 46 ? 46.417 66.151 -11.048 1.00 21.67 46 GLY C CA 1
ATOM 3000 C C . GLY C 1 46 ? 46.076 65.717 -12.457 1.00 20.30 46 GLY C C 1
ATOM 3001 O O . GLY C 1 46 ? 45.924 66.550 -13.369 1.00 20.39 46 GLY C O 1
ATOM 3002 N N . ARG C 1 47 ? 45.918 64.407 -12.625 1.00 18.70 47 ARG C N 1
ATOM 3003 C CA . ARG C 1 47 ? 45.624 63.816 -13.918 1.00 18.32 47 ARG C CA 1
ATOM 3004 C C . ARG C 1 47 ? 44.130 63.986 -14.265 1.00 16.37 47 ARG C C 1
ATOM 3005 O O . ARG C 1 47 ? 43.288 64.011 -13.365 1.00 14.07 47 ARG C O 1
ATOM 3013 N N . PRO C 1 48 ? 43.830 64.104 -15.561 1.00 15.08 48 PRO C N 1
ATOM 3014 C CA . PRO C 1 48 ? 42.449 64.182 -16.033 1.00 14.86 48 PRO C CA 1
ATOM 3015 C C . PRO C 1 48 ? 41.750 62.836 -15.769 1.00 15.66 48 PRO C C 1
ATOM 3016 O O . PRO C 1 48 ? 42.334 61.748 -16.009 1.00 17.83 48 PRO C O 1
ATOM 3020 N N . PHE C 1 49 ? 40.521 62.901 -15.275 1.00 14.46 49 PHE C N 1
ATOM 3021 C CA . PHE C 1 49 ? 39.785 61.700 -14.882 1.00 12.98 49 PHE C CA 1
ATOM 3022 C C . PHE C 1 49 ? 38.457 61.740 -15.642 1.00 13.54 49 PHE C C 1
ATOM 3023 O O . PHE C 1 49 ? 37.898 62.839 -15.952 1.00 12.45 49 PHE C O 1
ATOM 3031 N N . ALA C 1 50 ? 37.972 60.562 -16.047 1.00 13.02 50 ALA C N 1
ATOM 3032 C CA . ALA C 1 50 ? 36.644 60.467 -16.625 1.00 13.11 50 ALA C CA 1
ATOM 3033 C C . ALA C 1 50 ? 35.707 59.535 -15.825 1.00 13.15 50 ALA C C 1
ATOM 3034 O O . ALA C 1 50 ? 36.148 58.557 -15.173 1.00 14.32 50 ALA C O 1
ATOM 3036 N N . ASP C 1 51 ? 34.410 59.843 -15.858 1.00 13.02 51 ASP C N 1
ATOM 3037 C CA . ASP C 1 51 ? 33.466 59.108 -15.039 1.00 12.32 51 ASP C CA 1
ATOM 3038 C C . ASP C 1 51 ? 32.066 59.212 -15.660 1.00 11.25 51 ASP C C 1
ATOM 3039 O O . ASP C 1 51 ? 31.806 60.078 -16.461 1.00 12.81 51 ASP C O 1
ATOM 3044 N N . VAL C 1 52 ? 31.173 58.325 -15.291 1.00 9.97 52 VAL C N 1
ATOM 3045 C CA . VAL C 1 52 ? 29.811 58.353 -15.842 1.00 10.84 52 VAL C CA 1
ATOM 3046 C C . VAL C 1 52 ? 28.809 58.817 -14.775 1.00 11.53 52 VAL C C 1
ATOM 3047 O O . VAL C 1 52 ? 28.765 58.245 -13.675 1.00 10.93 52 VAL C O 1
ATOM 3051 N N . LEU C 1 53 ? 27.983 59.805 -15.149 1.00 10.88 53 LEU C N 1
ATOM 3052 C CA . LEU C 1 53 ? 26.950 60.363 -14.300 1.00 11.66 53 LEU C CA 1
ATOM 3053 C C . LEU C 1 53 ? 25.568 60.330 -14.923 1.00 10.61 53 LEU C C 1
ATOM 3054 O O . LEU C 1 53 ? 25.402 60.578 -16.128 1.00 11.80 53 LEU C O 1
ATOM 3059 N N . SER C 1 54 ? 24.550 59.993 -14.117 1.00 9.29 54 SER C N 1
ATOM 3060 C CA . SER C 1 54 ? 23.183 60.253 -14.553 1.00 9.11 54 SER C CA 1
ATOM 3061 C C . SER C 1 54 ? 22.894 61.756 -14.516 1.00 10.08 54 SER C C 1
ATOM 3062 O O . SER C 1 54 ? 23.483 62.522 -13.722 1.00 9.00 54 SER C O 1
ATOM 3065 N N . LEU C 1 55 ? 22.047 62.185 -15.445 1.00 11.09 55 LEU C N 1
ATOM 3066 C CA . LEU C 1 55 ? 21.691 63.591 -15.497 1.00 12.62 55 LEU C CA 1
ATOM 3067 C C . LEU C 1 55 ? 20.287 63.771 -16.014 1.00 12.33 55 LEU C C 1
ATOM 3068 O O . LEU C 1 55 ? 19.749 62.894 -16.708 1.00 13.49 55 LEU C O 1
ATOM 3073 N N . SER C 1 56 ? 19.719 64.944 -15.728 1.00 12.71 56 SER C N 1
ATOM 3074 C CA . SER C 1 56 ? 18.472 65.371 -16.374 1.00 11.98 56 SER C CA 1
ATOM 3075 C C . SER C 1 56 ? 18.370 66.885 -16.355 1.00 12.48 56 SER C C 1
ATOM 3076 O O . SER C 1 56 ? 18.696 67.529 -15.358 1.00 9.77 56 SER C O 1
ATOM 3079 N N . ASP C 1 57 ? 17.877 67.460 -17.449 1.00 11.81 57 ASP C N 1
ATOM 3080 C CA . ASP C 1 57 ? 17.547 68.876 -17.476 1.00 13.13 57 ASP C CA 1
ATOM 3081 C C . ASP C 1 57 ? 16.034 69.162 -17.412 1.00 14.87 57 ASP C C 1
ATOM 3082 O O . ASP C 1 57 ? 15.624 70.303 -17.685 1.00 15.28 57 ASP C O 1
ATOM 3087 N N . GLY C 1 58 ? 15.220 68.145 -17.081 1.00 16.58 58 GLY C N 1
ATOM 3088 C CA . GLY C 1 58 ? 13.784 68.303 -16.901 1.00 19.00 58 GLY C CA 1
ATOM 3089 C C . GLY C 1 58 ? 12.980 67.144 -17.444 1.00 22.20 58 GLY C C 1
ATOM 3090 O O . GLY C 1 58 ? 13.528 66.231 -18.053 1.00 21.07 58 GLY C O 1
ATOM 3091 N N . PRO C 1 59 ? 11.665 67.176 -17.235 1.00 24.83 59 PRO C N 1
ATOM 3092 C CA . PRO C 1 59 ? 10.778 66.116 -17.742 1.00 27.16 59 PRO C CA 1
ATOM 3093 C C . PRO C 1 59 ? 10.632 66.177 -19.257 1.00 29.82 59 PRO C C 1
ATOM 3094 O O . PRO C 1 59 ? 10.991 67.219 -19.835 1.00 30.17 59 PRO C O 1
ATOM 3098 N N . PRO C 1 60 ? 10.133 65.096 -19.876 1.00 32.65 60 PRO C N 1
ATOM 3099 C CA . PRO C 1 60 ? 9.942 64.994 -21.343 1.00 33.73 60 PRO C CA 1
ATOM 3100 C C . PRO C 1 60 ? 9.612 66.254 -22.125 1.00 33.50 60 PRO C C 1
ATOM 3101 O O . PRO C 1 60 ? 10.279 66.475 -23.164 1.00 34.92 60 PRO C O 1
ATOM 3105 N N . GLY C 1 61 ? 8.632 67.040 -21.673 1.00 32.94 61 GLY C N 1
ATOM 3106 C CA . GLY C 1 61 ? 8.203 68.220 -22.411 1.00 31.07 61 GLY C CA 1
ATOM 3107 C C . GLY C 1 61 ? 8.880 69.523 -22.046 1.00 30.88 61 GLY C C 1
ATOM 3108 O O . GLY C 1 61 ? 8.548 70.586 -22.596 1.00 31.83 61 GLY C O 1
ATOM 3109 N N . ALA C 1 62 ? 9.813 69.481 -21.087 1.00 28.53 62 ALA C N 1
ATOM 3110 C CA . ALA C 1 62 ? 10.327 70.729 -20.518 1.00 25.70 62 ALA C CA 1
ATOM 3111 C C . ALA C 1 62 ? 11.800 70.685 -20.099 1.00 23.42 62 ALA C C 1
ATOM 3112 O O . ALA C 1 62 ? 12.133 70.842 -18.906 1.00 24.44 62 ALA C O 1
ATOM 3114 N N . GLY C 1 63 ? 12.670 70.566 -21.079 1.00 21.57 63 GLY C N 1
ATOM 3115 C CA . GLY C 1 63 ? 14.099 70.628 -20.856 1.00 19.53 63 GLY C CA 1
ATOM 3116 C C . GLY C 1 63 ? 14.649 72.030 -20.739 1.00 18.67 63 GLY C C 1
ATOM 3117 O O . GLY C 1 63 ? 14.552 72.796 -21.674 1.00 17.66 63 GLY C O 1
ATOM 3118 N N . SER C 1 64 ? 15.253 72.359 -19.588 1.00 16.87 64 SER C N 1
ATOM 3119 C CA . SER C 1 64 ? 15.767 73.703 -19.367 1.00 15.23 64 SER C CA 1
ATOM 3120 C C . SER C 1 64 ? 17.184 73.922 -19.970 1.00 14.40 64 SER C C 1
ATOM 3121 O O . SER C 1 64 ? 17.658 75.061 -20.092 1.00 11.88 64 SER C O 1
ATOM 3124 N N . GLY C 1 65 ? 17.854 72.829 -20.331 1.00 12.89 65 GLY C N 1
ATOM 3125 C CA . GLY C 1 65 ? 19.268 72.877 -20.669 1.00 12.95 65 GLY C CA 1
ATOM 3126 C C . GLY C 1 65 ? 20.176 72.776 -19.433 1.00 12.81 65 GLY C C 1
ATOM 3127 O O . GLY C 1 65 ? 21.367 72.526 -19.582 1.00 12.77 65 GLY C O 1
ATOM 3128 N N . VAL C 1 66 ? 19.626 72.935 -18.221 1.00 12.67 66 VAL C N 1
ATOM 3129 C CA . VAL C 1 66 ? 20.472 72.863 -16.995 1.00 11.48 66 VAL C CA 1
ATOM 3130 C C . VAL C 1 66 ? 20.758 71.367 -16.661 1.00 11.88 66 VAL C C 1
ATOM 3131 O O . VAL C 1 66 ? 19.812 70.627 -16.430 1.00 12.54 66 VAL C O 1
ATOM 3135 N N . PRO C 1 67 ? 22.010 70.877 -16.726 1.00 12.10 67 PRO C N 1
ATOM 3136 C CA . PRO C 1 67 ? 22.290 69.494 -16.314 1.00 11.02 67 PRO C CA 1
ATOM 3137 C C . PRO C 1 67 ? 22.327 69.378 -14.777 1.00 11.43 67 PRO C C 1
ATOM 3138 O O . PRO C 1 67 ? 23.238 69.937 -14.175 1.00 12.27 67 PRO C O 1
ATOM 3142 N N . TYR C 1 68 ? 21.333 68.710 -14.195 1.00 10.79 68 TYR C N 1
ATOM 3143 C CA . TYR C 1 68 ? 21.288 68.398 -12.766 1.00 11.93 68 TYR C CA 1
ATOM 3144 C C . TYR C 1 68 ? 21.827 67.012 -12.552 1.00 11.31 68 TYR C C 1
ATOM 3145 O O . TYR C 1 68 ? 21.628 66.129 -13.392 1.00 10.65 68 TYR C O 1
ATOM 3154 N N . PHE C 1 69 ? 22.471 66.826 -11.393 1.00 11.08 69 PHE C N 1
ATOM 3155 C CA . PHE C 1 69 ? 23.074 65.546 -10.995 1.00 10.94 69 PHE C CA 1
ATOM 3156 C C . PHE C 1 69 ? 22.593 65.234 -9.592 1.00 11.29 69 PHE C C 1
ATOM 3157 O O . PHE C 1 69 ? 22.283 66.142 -8.818 1.00 10.44 69 PHE C O 1
ATOM 3165 N N . TYR C 1 70 ? 22.642 63.948 -9.246 1.00 11.98 70 TYR C N 1
ATOM 3166 C CA . TYR C 1 70 ? 22.401 63.502 -7.853 1.00 12.67 70 TYR C CA 1
ATOM 3167 C C . TYR C 1 70 ? 23.653 62.756 -7.402 1.00 12.44 70 TYR C C 1
ATOM 3168 O O . TYR C 1 70 ? 23.959 61.691 -7.906 1.00 13.46 70 TYR C O 1
ATOM 3177 N N . LEU C 1 71 ? 24.387 63.320 -6.449 1.00 12.85 71 LEU C N 1
ATOM 3178 C CA . LEU C 1 71 ? 25.747 62.861 -6.157 1.00 12.23 71 LEU C CA 1
ATOM 3179 C C . LEU C 1 71 ? 25.909 62.562 -4.667 1.00 12.48 71 LEU C C 1
ATOM 3180 O O . LEU C 1 71 ? 25.141 63.075 -3.887 1.00 12.62 71 LEU C O 1
ATOM 3185 N N . SER C 1 72 ? 26.932 61.786 -4.305 1.00 12.80 72 SER C N 1
ATOM 3186 C CA . SER C 1 72 ? 27.258 61.425 -2.898 1.00 14.56 72 SER C CA 1
ATOM 3187 C C . SER C 1 72 ? 28.708 61.872 -2.621 1.00 14.35 72 SER C C 1
ATOM 3188 O O . SER C 1 72 ? 29.567 61.770 -3.518 1.00 13.90 72 SER C O 1
ATOM 3191 N N . PRO C 1 73 ? 29.023 62.314 -1.409 1.00 15.18 73 PRO C N 1
ATOM 3192 C CA . PRO C 1 73 ? 30.434 62.593 -1.069 1.00 15.95 73 PRO C CA 1
ATOM 3193 C C . PRO C 1 73 ? 31.371 61.386 -1.192 1.00 17.03 73 PRO C C 1
ATOM 3194 O O . PRO C 1 73 ? 32.581 61.586 -1.198 1.00 18.59 73 PRO C O 1
ATOM 3198 N N . LEU C 1 74 ? 30.839 60.169 -1.270 1.00 16.91 74 LEU C N 1
ATOM 3199 C CA . LEU C 1 74 ? 31.655 58.958 -1.486 1.00 17.49 74 LEU C CA 1
ATOM 3200 C C . LEU C 1 74 ? 32.196 58.828 -2.934 1.00 17.99 74 LEU C C 1
ATOM 3201 O O . LEU C 1 74 ? 33.148 58.077 -3.211 1.0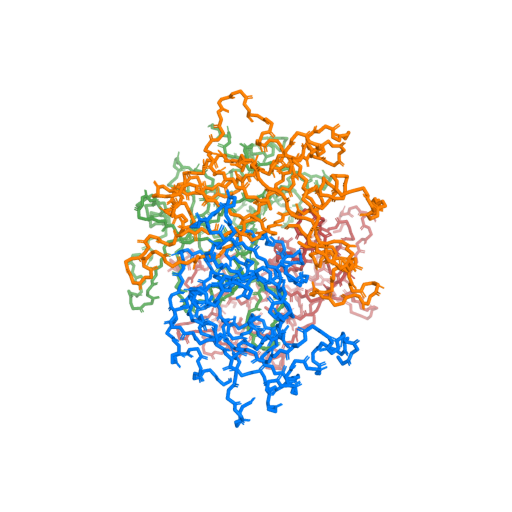0 18.60 74 LEU C O 1
ATOM 3206 N N . GLN C 1 75 ? 31.587 59.552 -3.859 1.00 16.15 75 GLN C N 1
ATOM 3207 C CA . GLN C 1 75 ? 31.877 59.348 -5.265 1.00 15.43 75 GLN C CA 1
ATOM 3208 C C . GLN C 1 75 ? 33.244 59.914 -5.619 1.00 13.79 75 GLN C C 1
ATOM 3209 O O . GLN C 1 75 ? 33.574 61.019 -5.217 1.00 12.43 75 GLN C O 1
ATOM 3215 N N . LEU C 1 76 ? 34.043 59.124 -6.327 1.00 12.76 76 LEU C N 1
ATOM 3216 C CA . LEU C 1 76 ? 35.327 59.613 -6.889 1.00 13.01 76 LEU C CA 1
ATOM 3217 C C . LEU C 1 76 ? 35.215 60.984 -7.585 1.00 12.63 76 LEU C C 1
ATOM 3218 O O . LEU C 1 76 ? 36.104 61.851 -7.420 1.00 12.87 76 LEU C O 1
ATOM 3223 N N . SER C 1 77 ? 34.181 61.192 -8.408 1.00 10.84 77 SER C N 1
ATOM 3224 C CA . SER C 1 77 ? 34.075 62.485 -9.095 1.00 12.43 77 SER C CA 1
ATOM 3225 C C . SER C 1 77 ? 33.789 63.598 -8.146 1.00 11.65 77 SER C C 1
ATOM 3226 O O . SER C 1 77 ? 34.250 64.713 -8.349 1.00 10.71 77 SER C O 1
ATOM 3229 N N . VAL C 1 78 ? 33.000 63.327 -7.105 1.00 11.89 78 VAL C N 1
ATOM 3230 C CA . VAL C 1 78 ? 32.717 64.372 -6.091 1.00 11.38 78 VAL C CA 1
ATOM 3231 C C . VAL C 1 78 ? 33.966 64.677 -5.216 1.00 11.85 78 VAL C C 1
ATOM 3232 O O . VAL C 1 78 ? 34.196 65.823 -4.834 1.00 10.71 78 VAL C O 1
ATOM 3236 N N . SER C 1 79 ? 34.757 63.672 -4.875 1.00 12.22 79 SER C N 1
ATOM 3237 C CA . SER C 1 79 ? 36.025 63.979 -4.162 1.00 13.51 79 SER C CA 1
ATOM 3238 C C . SER C 1 79 ? 36.873 64.929 -5.021 1.00 12.98 79 SER C C 1
ATOM 3239 O O . SER C 1 79 ? 37.441 65.921 -4.484 1.00 12.48 79 SER C O 1
ATOM 3243 N N . ASN C 1 80 ? 36.887 64.704 -6.346 1.00 13.19 80 ASN C N 1
ATOM 3244 C CA . ASN C 1 80 ? 37.603 65.589 -7.281 1.00 12.11 80 ASN C CA 1
ATOM 3245 C C . ASN C 1 80 ? 37.045 66.998 -7.296 1.00 12.52 80 ASN C C 1
ATOM 3246 O O . ASN C 1 80 ? 37.814 67.986 -7.209 1.00 11.86 80 ASN C O 1
ATOM 3251 N N . LEU C 1 81 ? 35.706 67.088 -7.383 1.00 12.98 81 LEU C N 1
ATOM 3252 C CA . LEU C 1 81 ? 34.999 68.364 -7.409 1.00 12.37 81 LEU C CA 1
ATOM 3253 C C . LEU C 1 81 ? 35.162 69.204 -6.140 1.00 12.23 81 LEU C C 1
ATOM 3254 O O . LEU C 1 81 ? 35.207 70.451 -6.227 1.00 13.20 81 LEU C O 1
ATOM 3259 N N . GLN C 1 82 ? 35.231 68.543 -4.987 1.00 13.18 82 GLN C N 1
ATOM 3260 C CA . GLN C 1 82 ? 35.501 69.210 -3.713 1.00 13.46 82 GLN C CA 1
ATOM 3261 C C . GLN C 1 82 ? 36.863 69.928 -3.708 1.00 13.32 82 GLN C C 1
ATOM 3262 O O . GLN C 1 82 ? 37.049 70.847 -2.932 1.00 13.12 82 GLN C O 1
ATOM 3268 N N . GLU C 1 83 ? 37.818 69.476 -4.541 1.00 13.64 83 GLU C N 1
ATOM 3269 C CA . GLU C 1 83 ? 39.126 70.145 -4.631 1.00 12.79 83 GLU C CA 1
ATOM 3270 C C . GLU C 1 83 ? 39.260 71.128 -5.794 1.00 12.87 83 GLU C C 1
ATOM 3271 O O . GLU C 1 83 ? 40.001 72.151 -5.701 1.00 12.12 83 GLU C O 1
ATOM 3277 N N . ASN C 1 84 ? 38.519 70.863 -6.864 1.00 12.23 84 ASN C N 1
ATOM 3278 C CA . ASN C 1 84 ? 38.491 71.733 -8.046 1.00 11.43 84 ASN C CA 1
ATOM 3279 C C . ASN C 1 84 ? 37.185 71.489 -8.801 1.00 11.66 84 ASN C C 1
ATOM 3280 O O . ASN C 1 84 ? 36.998 70.420 -9.396 1.00 11.47 84 ASN C O 1
ATOM 3285 N N . PRO C 1 85 ? 36.272 72.457 -8.731 1.00 11.91 85 PRO C N 1
ATOM 3286 C CA . PRO C 1 85 ? 34.891 72.276 -9.237 1.00 10.86 85 PRO C CA 1
ATOM 3287 C C . PRO C 1 85 ? 34.755 72.394 -10.769 1.00 10.23 85 PRO C C 1
ATOM 3288 O O . PRO C 1 85 ? 33.664 72.228 -11.329 1.00 7.62 85 PRO C O 1
ATOM 3292 N N . TYR C 1 86 ? 35.864 72.673 -11.441 1.00 11.13 86 TYR C N 1
ATOM 3293 C CA . TYR C 1 86 ? 35.859 72.716 -12.897 1.00 12.20 86 TYR C CA 1
ATOM 3294 C C . TYR C 1 86 ? 35.685 71.298 -13.449 1.00 11.62 86 TYR C C 1
ATOM 3295 O O . TYR C 1 86 ? 36.274 70.334 -12.946 1.00 11.42 86 TYR C O 1
ATOM 3304 N N . ALA C 1 87 ? 34.830 71.184 -14.459 1.00 10.69 87 ALA C N 1
ATOM 3305 C CA . ALA C 1 87 ? 34.525 69.912 -15.049 1.00 11.35 87 ALA C CA 1
ATOM 3306 C C . ALA C 1 87 ? 34.045 70.157 -16.475 1.00 11.48 87 ALA C C 1
ATOM 3307 O O . ALA C 1 87 ? 33.662 71.266 -16.839 1.00 11.17 87 ALA C O 1
ATOM 3309 N N . THR C 1 88 ? 34.128 69.114 -17.295 1.00 12.02 88 THR C N 1
ATOM 3310 C CA . THR C 1 88 ? 33.540 69.166 -18.619 1.00 11.04 88 THR C CA 1
ATOM 3311 C C . THR C 1 88 ? 32.667 67.937 -18.860 1.00 11.44 88 THR C C 1
ATOM 3312 O O . THR C 1 88 ? 33.098 66.794 -18.616 1.00 10.83 88 THR C O 1
ATOM 3316 N N . LEU C 1 89 ? 31.475 68.180 -19.412 1.00 10.84 89 LEU C N 1
ATOM 3317 C CA . LEU C 1 89 ? 30.490 67.121 -19.582 1.00 11.04 89 LEU C CA 1
ATOM 3318 C C . LEU C 1 89 ? 30.369 66.872 -21.068 1.00 11.46 89 LEU C C 1
ATOM 3319 O O . LEU C 1 89 ? 30.204 67.805 -21.844 1.00 11.04 89 LEU C O 1
ATOM 3324 N N . THR C 1 90 ? 30.456 65.626 -21.461 1.00 12.48 90 THR C N 1
ATOM 3325 C CA . THR C 1 90 ? 30.221 65.319 -22.855 1.00 10.81 90 THR C CA 1
ATOM 3326 C C . THR C 1 90 ? 29.088 64.336 -23.036 1.00 10.82 90 THR C C 1
ATOM 3327 O O . THR C 1 90 ? 28.979 63.372 -22.289 1.00 10.22 90 THR C O 1
ATOM 3339 N N . THR C 1 92 ? 26.630 62.304 -26.281 1.00 11.45 92 THR C N 1
ATOM 3340 C CA . THR C 1 92 ? 26.516 61.954 -27.708 1.00 12.35 92 THR C CA 1
ATOM 3341 C C . THR C 1 92 ? 25.199 61.338 -28.058 1.00 12.52 92 THR C C 1
ATOM 3342 O O . THR C 1 92 ? 24.575 60.638 -27.258 1.00 13.96 92 THR C O 1
ATOM 3346 N N . LEU C 1 93 ? 24.739 61.629 -29.269 1.00 14.40 93 LEU C N 1
ATOM 3347 C CA . LEU C 1 93 ? 23.567 60.967 -29.775 1.00 14.65 93 LEU C CA 1
ATOM 3348 C C . LEU C 1 93 ? 23.808 59.483 -29.948 1.00 15.15 93 LEU C C 1
ATOM 3349 O O . LEU C 1 93 ? 22.833 58.728 -30.048 1.00 16.09 93 LEU C O 1
ATOM 3354 N N . ALA C 1 94 ? 25.070 59.044 -29.911 1.00 13.89 94 ALA C N 1
ATOM 3355 C CA . ALA C 1 94 ? 25.325 57.593 -29.955 1.00 14.54 94 ALA C CA 1
ATOM 3356 C C . ALA C 1 94 ? 24.714 56.896 -28.716 1.00 15.65 94 ALA C C 1
ATOM 3357 O O . ALA C 1 94 ? 24.563 55.681 -28.716 1.00 15.16 94 ALA C O 1
ATOM 3359 N N . GLN C 1 95 ? 24.333 57.677 -27.695 1.00 15.34 95 GLN C N 1
ATOM 3360 C CA . GLN C 1 95 ? 23.576 57.134 -26.554 1.00 16.08 95 GLN C CA 1
ATOM 3361 C C . GLN C 1 95 ? 22.119 56.770 -26.915 1.00 17.67 95 GLN C C 1
ATOM 3362 O O . GLN C 1 95 ? 21.429 56.061 -26.177 1.00 17.53 95 GLN C O 1
ATOM 3368 N N . THR C 1 96 ? 21.647 57.270 -28.042 1.00 19.38 96 THR C N 1
ATOM 3369 C CA . THR C 1 96 ? 20.321 56.894 -28.516 1.00 21.42 96 THR C CA 1
ATOM 3370 C C . THR C 1 96 ? 20.560 55.880 -29.610 1.00 23.23 96 THR C C 1
ATOM 3371 O O . THR C 1 96 ? 21.697 55.410 -29.794 1.00 24.46 96 THR C O 1
ATOM 3375 N N . ASN C 1 97 ? 19.501 55.568 -30.351 1.00 24.31 97 ASN C N 1
ATOM 3376 C CA . ASN C 1 97 ? 19.630 54.798 -31.602 1.00 25.52 97 ASN C CA 1
ATOM 3377 C C . ASN C 1 97 ? 19.929 55.657 -32.833 1.00 25.16 97 ASN C C 1
ATOM 3378 O O . ASN C 1 97 ? 20.067 55.124 -33.939 1.00 24.75 97 ASN C O 1
ATOM 3383 N N . PHE C 1 98 ? 20.027 56.978 -32.658 1.00 23.94 98 PHE C N 1
ATOM 3384 C CA . PHE C 1 98 ? 20.138 57.899 -33.809 1.00 24.21 98 PHE C CA 1
ATOM 3385 C C . PHE C 1 98 ? 21.315 57.572 -34.733 1.00 24.15 98 PHE C C 1
ATOM 3386 O O . PHE C 1 98 ? 21.159 57.549 -35.962 1.00 23.92 98 PHE C O 1
ATOM 3394 N N . CYS C 1 99 ? 22.487 57.334 -34.150 1.00 22.98 99 CYS C N 1
ATOM 3395 C CA . CYS C 1 99 ? 23.685 57.138 -34.963 1.00 23.38 99 CYS C CA 1
ATOM 3396 C C . CYS C 1 99 ? 23.661 55.759 -35.686 1.00 24.18 99 CYS C C 1
ATOM 3397 O O . CYS C 1 99 ? 23.978 55.692 -36.878 1.00 25.10 99 CYS C O 1
ATOM 3400 N N . LYS C 1 100 ? 23.268 54.698 -34.974 1.00 25.18 100 LYS C N 1
ATOM 3401 C CA . LYS C 1 100 ? 23.054 53.372 -35.566 1.00 26.97 100 LYS C CA 1
ATOM 3402 C C . LYS C 1 100 ? 22.077 53.415 -36.759 1.00 27.69 100 LYS C C 1
ATOM 3403 O O . LYS C 1 100 ? 22.368 52.863 -37.811 1.00 27.74 100 LYS C O 1
ATOM 3409 N N . LYS C 1 101 ? 20.940 54.083 -36.574 1.00 28.96 101 LYS C N 1
ATOM 3410 C CA . LYS C 1 101 ? 19.876 54.178 -37.560 1.00 30.95 101 LYS C CA 1
ATOM 3411 C C . LYS C 1 101 ? 20.381 54.737 -38.892 1.00 31.43 101 LYS C C 1
ATOM 3412 O O . LYS C 1 101 ? 20.020 54.233 -39.954 1.00 32.08 101 LYS C O 1
ATOM 3418 N N . HIS C 1 102 ? 21.229 55.764 -38.823 1.00 30.69 102 HIS C N 1
ATOM 3419 C CA . HIS C 1 102 ? 21.801 56.403 -40.017 1.00 31.07 102 HIS C CA 1
ATOM 3420 C C . HIS C 1 102 ? 23.189 55.874 -40.397 1.00 30.47 102 HIS C C 1
ATOM 3421 O O . HIS C 1 102 ? 23.779 56.336 -41.366 1.00 31.23 102 HIS C O 1
ATOM 3428 N N . GLY C 1 103 ? 23.691 54.895 -39.649 1.00 29.61 103 GLY C N 1
ATOM 3429 C CA . GLY C 1 103 ? 25.038 54.388 -39.858 1.00 28.88 103 GLY C CA 1
ATOM 3430 C C . GLY C 1 103 ? 26.152 55.434 -39.700 1.00 28.10 103 GLY C C 1
ATOM 3431 O O . GLY C 1 103 ? 27.212 55.317 -40.340 1.00 27.90 103 GLY C O 1
ATOM 3432 N N . PHE C 1 104 ? 25.923 56.451 -38.859 1.00 26.71 104 PHE C N 1
ATOM 3433 C CA . PHE C 1 104 ? 26.973 57.443 -38.545 1.00 25.19 104 PHE C CA 1
ATOM 3434 C C . PHE C 1 104 ? 27.932 56.834 -37.516 1.00 23.52 104 PHE C C 1
ATOM 3435 O O . PHE C 1 104 ? 27.486 56.281 -36.489 1.00 22.78 104 PHE C O 1
ATOM 3443 N N . ASP C 1 105 ? 29.233 56.890 -37.800 1.00 21.16 105 ASP C N 1
ATOM 3444 C CA . ASP C 1 105 ? 30.237 56.470 -36.826 1.00 20.25 105 ASP C CA 1
ATOM 3445 C C . ASP C 1 105 ? 30.116 57.356 -35.565 1.00 19.39 105 ASP C C 1
ATOM 3446 O O . ASP C 1 105 ? 29.838 58.549 -35.676 1.00 18.97 105 ASP C O 1
ATOM 3451 N N . PRO C 1 106 ? 30.303 56.791 -34.375 1.00 19.10 106 PRO C N 1
ATOM 3452 C CA . PRO C 1 106 ? 30.229 57.624 -33.148 1.00 19.27 106 PRO C CA 1
ATOM 3453 C C . PRO C 1 106 ? 31.139 58.864 -33.205 1.00 19.08 106 PRO C C 1
ATOM 3454 O O . PRO C 1 106 ? 30.797 59.862 -32.595 1.00 19.43 106 PRO C O 1
ATOM 3458 N N . GLN C 1 107 ? 32.267 58.788 -33.927 1.00 19.46 107 GLN C N 1
ATOM 3459 C CA . GLN C 1 107 ? 33.254 59.851 -33.969 1.00 20.00 107 GLN C CA 1
ATOM 3460 C C . GLN C 1 107 ? 32.976 60.845 -35.136 1.00 21.26 107 GLN C C 1
ATOM 3461 O O . GLN C 1 107 ? 33.599 61.931 -35.232 1.00 21.97 107 GLN C O 1
ATOM 3467 N N . SER C 1 108 ? 32.034 60.479 -36.007 1.00 21.04 108 SER C N 1
ATOM 3468 C CA . SER C 1 108 ? 31.586 61.362 -37.087 1.00 21.40 108 SER C CA 1
ATOM 3469 C C . SER C 1 108 ? 30.831 62.546 -36.490 1.00 21.63 108 SER C C 1
ATOM 3470 O O . SER C 1 108 ? 29.988 62.331 -35.614 1.00 20.17 108 SER C O 1
ATOM 3473 N N . PRO C 1 109 ? 31.102 63.773 -36.956 1.00 21.32 109 PRO C N 1
ATOM 3474 C CA . PRO C 1 109 ? 30.334 64.936 -36.499 1.00 22.05 109 PRO C CA 1
ATOM 3475 C C . PRO C 1 109 ? 28.845 64.854 -36.892 1.00 22.34 109 PRO C C 1
ATOM 3476 O O . PRO C 1 109 ? 28.027 65.551 -36.309 1.00 21.63 109 PRO C O 1
ATOM 3480 N N . LEU C 1 110 ? 28.493 63.968 -37.826 1.00 21.75 110 LEU C N 1
ATOM 3481 C CA . LEU C 1 110 ? 27.077 63.702 -38.104 1.00 21.04 110 LEU C CA 1
ATOM 3482 C C . LEU C 1 110 ? 26.405 62.976 -36.911 1.00 19.29 110 LEU C C 1
ATOM 3483 O O . LEU C 1 110 ? 25.223 63.212 -36.632 1.00 18.30 110 LEU C O 1
ATOM 3488 N N . CYS C 1 111 ? 27.173 62.146 -36.201 1.00 17.85 111 CYS C N 1
ATOM 3489 C CA . CYS C 1 111 ? 26.739 61.624 -34.903 1.00 18.24 111 CYS C CA 1
ATOM 3490 C C . CYS C 1 111 ? 26.957 62.714 -33.876 1.00 18.49 111 CYS C C 1
ATOM 3491 O O . CYS C 1 111 ? 28.044 62.805 -33.247 1.00 19.35 111 CYS C O 1
ATOM 3494 N N . VAL C 1 112 ? 25.952 63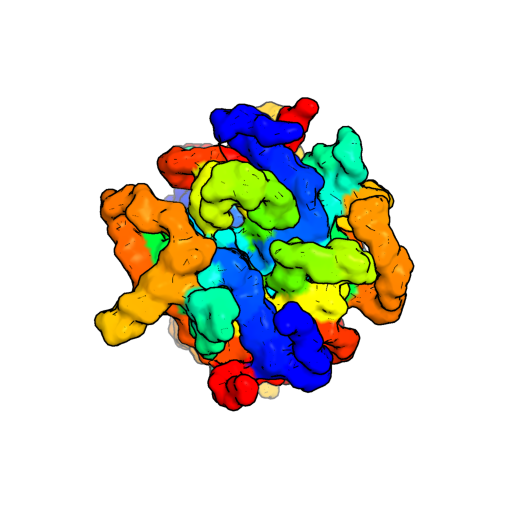.565 -33.724 1.00 18.05 112 VAL C N 1
ATOM 3495 C CA . VAL C 1 112 ? 26.100 64.747 -32.857 1.00 18.63 112 VAL C CA 1
ATOM 3496 C C . VAL C 1 112 ? 26.584 64.467 -31.401 1.00 17.46 112 VAL C C 1
ATOM 3497 O O . VAL C 1 112 ? 26.033 63.620 -30.680 1.00 16.76 112 VAL C O 1
ATOM 3501 N N . HIS C 1 113 ? 27.664 65.153 -31.022 1.00 16.57 113 HIS C N 1
ATOM 3502 C CA . HIS C 1 113 ? 28.045 65.252 -29.614 1.00 16.55 113 HIS C CA 1
ATOM 3503 C C . HIS C 1 113 ? 28.425 66.668 -29.237 1.00 15.64 113 HIS C C 1
ATOM 3504 O O . HIS C 1 113 ? 28.916 67.444 -30.075 1.00 15.08 113 HIS C O 1
ATOM 3517 N N . ILE C 1 114 ? 28.173 67.006 -27.971 1.00 15.64 114 ILE C N 1
ATOM 3518 C CA . ILE C 1 114 ? 28.498 68.321 -27.449 1.00 14.95 114 ILE C CA 1
ATOM 3519 C C . ILE C 1 114 ? 29.393 68.225 -26.199 1.00 15.06 114 ILE C C 1
ATOM 3520 O O . ILE C 1 114 ? 29.450 67.193 -25.554 1.00 14.35 114 ILE C O 1
ATOM 3533 N N . LEU C 1 116 ? 30.104 70.484 -22.554 1.00 15.94 116 LEU C N 1
ATOM 3534 C CA . LEU C 1 116 ? 29.688 71.620 -21.743 1.00 14.82 116 LEU C CA 1
ATOM 3535 C C . LEU C 1 116 ? 30.718 71.749 -20.640 1.00 14.45 116 LEU C C 1
ATOM 3536 O O . LEU C 1 116 ? 30.914 70.823 -19.820 1.00 14.01 116 LEU C O 1
ATOM 3541 N N . SER C 1 117 ? 31.445 72.862 -20.645 1.00 14.31 117 SER C N 1
ATOM 3542 C CA . SER C 1 117 ? 32.402 73.090 -19.568 1.00 13.43 117 SER C CA 1
ATOM 3543 C C . SER C 1 117 ? 31.941 74.191 -18.579 1.00 13.66 117 SER C C 1
ATOM 3544 O O . SER C 1 117 ? 31.263 75.161 -18.956 1.00 14.66 117 SER C O 1
ATOM 3547 N N . GLY C 1 118 ? 32.317 74.027 -17.321 1.00 12.34 118 GLY C N 1
ATOM 3548 C CA . GLY C 1 118 ? 31.958 74.993 -16.310 1.00 12.99 118 GLY C CA 1
ATOM 3549 C C . GLY C 1 118 ? 32.253 74.404 -14.958 1.00 13.13 118 GLY C C 1
ATOM 3550 O O . GLY C 1 118 ? 33.195 73.664 -14.836 1.00 13.20 118 GLY C O 1
ATOM 3551 N N . THR C 1 119 ? 31.468 74.765 -13.943 1.00 13.46 119 THR C N 1
ATOM 3552 C CA . THR C 1 119 ? 31.674 74.262 -12.582 1.00 11.66 119 THR C CA 1
ATOM 3553 C C . THR C 1 119 ? 30.474 73.461 -12.098 1.00 12.31 119 THR C C 1
ATOM 3554 O O . THR C 1 119 ? 29.326 73.754 -12.472 1.00 11.15 119 THR C O 1
ATOM 3558 N N . VAL C 1 120 ? 30.736 72.480 -11.225 1.00 11.25 120 VAL C N 1
ATOM 3559 C CA . VAL C 1 120 ? 29.644 71.715 -10.650 1.00 11.18 120 VAL C CA 1
ATOM 3560 C C . VAL C 1 120 ? 29.489 72.143 -9.210 1.00 11.26 120 VAL C C 1
ATOM 3561 O O . VAL C 1 120 ? 30.452 72.044 -8.410 1.00 11.63 120 VAL C O 1
ATOM 3565 N N . THR C 1 121 ? 28.299 72.640 -8.902 1.00 10.90 121 THR C N 1
ATOM 3566 C CA . THR C 1 121 ? 28.011 73.149 -7.567 1.00 11.02 121 THR C CA 1
ATOM 3567 C C . THR C 1 121 ? 26.777 72.541 -6.978 1.00 11.90 121 THR C C 1
ATOM 3568 O O . THR C 1 121 ? 25.918 72.066 -7.682 1.00 8.81 121 THR C O 1
ATOM 3572 N N . LYS C 1 122 ? 26.688 72.578 -5.638 1.00 13.28 122 LYS C N 1
ATOM 3573 C CA . LYS C 1 122 ? 25.472 72.095 -4.996 1.00 15.30 122 LYS C CA 1
ATOM 3574 C C . LYS C 1 122 ? 24.336 73.049 -5.283 1.00 17.80 122 LYS C C 1
ATOM 3575 O O . LYS C 1 122 ? 24.494 74.249 -5.171 1.00 18.02 122 LYS C O 1
ATOM 3581 N N . VAL C 1 123 ? 23.192 72.489 -5.661 1.00 19.04 123 VAL C N 1
ATOM 3582 C CA . VAL C 1 123 ? 21.955 73.234 -5.868 1.00 19.76 123 VAL C CA 1
ATOM 3583 C C . VAL C 1 123 ? 21.432 73.763 -4.497 1.00 20.42 123 VAL C C 1
ATOM 3584 O O . VAL C 1 123 ? 21.438 73.034 -3.517 1.00 20.66 123 VAL C O 1
ATOM 3588 N N . ASN C 1 124 ? 20.968 75.006 -4.426 1.00 21.58 124 ASN C N 1
ATOM 3589 C CA . ASN C 1 124 ? 20.505 75.492 -3.114 1.00 22.83 124 ASN C CA 1
ATOM 3590 C C . ASN C 1 124 ? 19.020 75.236 -2.816 1.00 22.02 124 ASN C C 1
ATOM 3591 O O . ASN C 1 124 ? 18.318 74.712 -3.680 1.00 19.94 124 ASN C O 1
ATOM 3596 N N . GLU C 1 125 ? 18.549 75.556 -1.594 1.00 22.82 125 GLU C N 1
ATOM 3597 C CA . GLU C 1 125 ? 17.186 75.187 -1.201 1.00 23.34 125 GLU C CA 1
ATOM 3598 C C . GLU C 1 125 ? 16.103 75.729 -2.148 1.00 21.85 125 GLU C C 1
ATOM 3599 O O . GLU C 1 125 ? 15.069 75.075 -2.309 1.00 21.04 125 GLU C O 1
ATOM 3605 N N . THR C 1 126 ? 16.351 76.884 -2.782 1.00 19.75 126 THR C N 1
ATOM 3606 C CA . THR C 1 126 ? 15.372 77.476 -3.727 1.00 19.29 126 THR C CA 1
ATOM 3607 C C . THR C 1 126 ? 15.248 76.769 -5.062 1.00 19.32 126 THR C C 1
ATOM 3608 O O . THR C 1 126 ? 14.295 77.007 -5.801 1.00 19.20 126 THR C O 1
ATOM 3612 N N . GLU C 1 127 ? 16.196 75.891 -5.363 1.00 19.08 127 GLU C N 1
ATOM 3613 C CA . GLU C 1 127 ? 16.217 75.224 -6.651 1.00 19.55 127 GLU C CA 1
ATOM 3614 C C . GLU C 1 127 ? 16.118 73.681 -6.453 1.00 19.51 127 GLU C C 1
ATOM 3615 O O . GLU C 1 127 ? 15.887 72.953 -7.414 1.00 18.66 127 GLU C O 1
ATOM 3633 N N . ASP C 1 129 ? 13.854 71.649 -5.489 1.00 18.24 129 ASP C N 1
ATOM 3634 C CA . ASP C 1 129 ? 12.672 70.948 -5.935 1.00 17.68 129 ASP C CA 1
ATOM 3635 C C . ASP C 1 129 ? 12.598 70.767 -7.429 1.00 16.35 129 ASP C C 1
ATOM 3636 O O . ASP C 1 129 ? 12.134 69.722 -7.907 1.00 15.31 129 ASP C O 1
ATOM 3641 N N . ILE C 1 130 ? 13.077 71.753 -8.171 1.00 15.66 130 ILE C N 1
ATOM 3642 C CA . ILE C 1 130 ? 13.206 71.562 -9.617 1.00 16.69 130 ILE C CA 1
ATOM 3643 C C . ILE C 1 130 ? 14.264 70.486 -9.966 1.00 16.66 130 ILE C C 1
ATOM 3644 O O . ILE C 1 130 ? 14.027 69.656 -10.843 1.00 17.27 130 ILE C O 1
ATOM 3653 N N . ALA C 1 131 ? 15.421 70.505 -9.294 1.00 16.45 131 ALA C N 1
ATOM 3654 C CA . ALA C 1 131 ? 16.435 69.500 -9.587 1.00 15.06 131 ALA C CA 1
ATOM 3655 C C . ALA C 1 131 ? 15.872 68.116 -9.275 1.00 15.27 131 ALA C C 1
ATOM 3656 O O . ALA C 1 131 ? 16.008 67.166 -10.080 1.00 13.89 131 ALA C O 1
ATOM 3658 N N . LYS C 1 132 ? 15.194 68.005 -8.133 1.00 14.43 132 LYS C N 1
ATOM 3659 C CA . LYS C 1 132 ? 14.678 66.706 -7.719 1.00 15.01 132 LYS C CA 1
ATOM 3660 C C . LYS C 1 132 ? 13.623 66.212 -8.713 1.00 15.55 132 LYS C C 1
ATOM 3661 O O . LYS C 1 132 ? 13.608 65.043 -9.096 1.00 14.23 132 LYS C O 1
ATOM 3667 N N . HIS C 1 133 ? 12.758 67.111 -9.169 1.00 16.18 133 HIS C N 1
ATOM 3668 C CA . HIS C 1 133 ? 11.669 66.654 -10.007 1.00 18.12 133 HIS C CA 1
ATOM 3669 C C . HIS C 1 133 ? 12.214 66.251 -11.383 1.00 16.78 133 HIS C C 1
ATOM 3670 O O . HIS C 1 133 ? 11.863 65.208 -11.917 1.00 16.97 133 HIS C O 1
ATOM 3677 N N . SER C 1 134 ? 13.085 67.083 -11.934 1.00 15.79 134 SER C N 1
ATOM 3678 C CA . SER C 1 134 ? 13.757 66.778 -13.208 1.00 14.72 134 SER C CA 1
ATOM 3679 C C . SER C 1 134 ? 14.491 65.442 -13.128 1.00 13.90 134 SER C C 1
ATOM 3680 O O . SER C 1 134 ? 14.383 64.639 -14.057 1.00 14.26 134 SER C O 1
ATOM 3683 N N . LEU C 1 135 ? 15.201 65.181 -12.016 1.00 11.83 135 LEU C N 1
ATOM 3684 C CA . LEU C 1 135 ? 16.011 63.951 -11.932 1.00 11.17 135 LEU C CA 1
ATOM 3685 C C . LEU C 1 135 ? 15.148 62.761 -11.642 1.00 11.02 135 LEU C C 1
ATOM 3686 O O . LEU C 1 135 ? 15.247 61.710 -12.312 1.00 12.80 135 LEU C O 1
ATOM 3691 N N . PHE C 1 136 ? 14.324 62.859 -10.607 1.00 12.37 136 PHE C N 1
ATOM 3692 C CA . PHE C 1 136 ? 13.654 61.626 -10.120 1.00 12.64 136 PHE C CA 1
ATOM 3693 C C . PHE C 1 136 ? 12.639 61.099 -11.140 1.00 13.97 136 PHE C C 1
ATOM 3694 O O . PHE C 1 136 ? 12.477 59.893 -11.251 1.00 13.12 136 PHE C O 1
ATOM 3702 N N . ILE C 1 137 ? 11.983 61.994 -11.898 1.00 14.83 137 ILE C N 1
ATOM 3703 C CA . ILE C 1 137 ? 11.078 61.529 -12.956 1.00 15.38 137 ILE C CA 1
ATOM 3704 C C . ILE C 1 137 ? 11.819 60.760 -14.093 1.00 16.09 137 ILE C C 1
ATOM 3705 O O . ILE C 1 137 ? 11.250 59.849 -14.710 1.00 16.41 137 ILE C O 1
ATOM 3714 N N . ARG C 1 138 ? 13.056 61.145 -14.368 1.00 15.30 138 ARG C N 1
ATOM 3715 C CA . ARG C 1 138 ? 13.827 60.576 -15.477 1.00 16.94 138 ARG C CA 1
ATOM 3716 C C . ARG C 1 138 ? 14.580 59.370 -14.957 1.00 15.37 138 ARG C C 1
ATOM 3717 O O . ARG C 1 138 ? 14.849 58.444 -15.707 1.00 14.14 138 ARG C O 1
ATOM 3725 N N . HIS C 1 139 ? 14.830 59.361 -13.646 1.00 14.96 139 HIS C N 1
ATOM 3726 C CA . HIS C 1 139 ? 15.643 58.346 -12.978 1.00 15.36 139 HIS C CA 1
ATOM 3727 C C . HIS C 1 139 ? 14.963 57.823 -11.696 1.00 14.32 139 HIS C C 1
ATOM 3728 O O . HIS C 1 139 ? 15.412 58.146 -10.600 1.00 13.13 139 HIS C O 1
ATOM 3735 N N . PRO C 1 140 ? 13.890 57.033 -11.822 1.00 14.90 140 PRO C N 1
ATOM 3736 C CA . PRO C 1 140 ? 13.142 56.546 -10.646 1.00 15.00 140 PRO C CA 1
ATOM 3737 C C . PRO C 1 140 ? 13.961 55.771 -9.615 1.00 14.46 140 PRO C C 1
ATOM 3738 O O . PRO C 1 140 ? 13.588 55.775 -8.443 1.00 14.75 140 PRO C O 1
ATOM 3742 N N . GLU C 1 141 ? 15.051 55.132 -10.016 1.00 13.08 141 GLU C N 1
ATOM 3743 C CA . GLU C 1 141 ? 15.832 54.338 -9.063 1.00 14.03 141 GLU C CA 1
ATOM 3744 C C . GLU C 1 141 ? 16.382 55.198 -7.948 1.00 13.28 141 GLU C C 1
ATOM 3745 O O . GLU C 1 141 ? 16.651 54.723 -6.873 1.00 13.63 141 GLU C O 1
ATOM 3759 N N . LYS C 1 143 ? 15.061 57.486 -6.015 1.00 17.52 143 LYS C N 1
ATOM 3760 C CA . LYS C 1 143 ? 14.227 57.471 -4.809 1.00 18.71 143 LYS C CA 1
ATOM 3761 C C . LYS C 1 143 ? 14.668 56.333 -3.888 1.00 17.89 143 LYS C C 1
ATOM 3762 O O . LYS C 1 143 ? 14.620 56.501 -2.699 1.00 18.90 143 LYS C O 1
ATOM 3768 N N . THR C 1 144 ? 15.135 55.212 -4.449 1.00 18.01 144 THR C N 1
ATOM 3769 C CA . THR C 1 144 ? 15.567 54.039 -3.646 1.00 17.64 144 THR C CA 1
ATOM 3770 C C . THR C 1 144 ? 17.046 54.013 -3.222 1.00 18.06 144 THR C C 1
ATOM 3771 O O . THR C 1 144 ? 17.431 53.089 -2.451 1.00 16.38 144 THR C O 1
ATOM 3775 N N . TRP C 1 145 ? 17.863 54.988 -3.685 1.00 17.03 145 TRP C N 1
ATOM 3776 C CA . TRP C 1 145 ? 19.286 55.023 -3.316 1.00 15.88 145 TRP C CA 1
ATOM 3777 C C . TRP C 1 145 ? 19.421 55.190 -1.791 1.00 17.81 145 TRP C C 1
ATOM 3778 O O . TRP C 1 145 ? 18.560 55.836 -1.198 1.00 18.64 145 TRP C O 1
ATOM 3789 N N . PRO C 1 146 ? 20.431 54.576 -1.151 1.00 18.10 146 PRO C N 1
ATOM 3790 C CA . PRO C 1 146 ? 20.575 54.607 0.326 1.00 20.19 146 PRO C CA 1
ATOM 3791 C C . PRO C 1 146 ? 20.820 55.996 0.955 1.00 20.66 146 PRO C C 1
ATOM 3792 O O . PRO C 1 146 ? 21.838 56.646 0.645 1.00 18.80 146 PRO C O 1
ATOM 3796 N N . SER C 1 147 ? 19.906 56.436 1.830 1.00 22.03 147 SER C N 1
ATOM 3797 C CA . SER C 1 147 ? 20.015 57.771 2.474 1.00 23.33 147 SER C CA 1
ATOM 3798 C C . SER C 1 147 ? 21.312 57.955 3.256 1.00 23.28 147 SER C C 1
ATOM 3799 O O . SER C 1 147 ? 21.802 59.090 3.421 1.00 23.02 147 SER C O 1
ATOM 3802 N N . SER C 1 148 ? 21.882 56.857 3.723 1.00 23.60 148 SER C N 1
ATOM 3803 C CA . SER C 1 148 ? 23.147 56.940 4.449 1.00 24.70 148 SER C CA 1
ATOM 3804 C C . SER C 1 148 ? 24.325 57.435 3.608 1.00 24.60 148 SER C C 1
ATOM 3805 O O . SER C 1 148 ? 25.353 57.836 4.177 1.00 24.87 148 SER C O 1
ATOM 3808 N N . HIS C 1 149 ? 24.203 57.410 2.272 1.00 23.04 149 HIS C N 1
ATOM 3809 C CA . HIS C 1 149 ? 25.266 57.941 1.423 1.00 22.85 149 HIS C CA 1
ATOM 3810 C C . HIS C 1 149 ? 25.231 59.469 1.247 1.00 22.29 149 HIS C C 1
ATOM 3811 O O . HIS C 1 149 ? 26.070 60.036 0.525 1.00 22.08 149 HIS C O 1
ATOM 3818 N N . ASN C 1 150 ? 24.252 60.115 1.873 1.00 21.48 150 ASN C N 1
ATOM 3819 C CA . ASN C 1 150 ? 24.185 61.579 1.934 1.00 22.33 150 ASN C CA 1
ATOM 3820 C C . ASN C 1 150 ? 24.139 62.269 0.572 1.00 20.11 150 ASN C C 1
ATOM 3821 O O . ASN C 1 150 ? 24.935 63.179 0.278 1.00 20.40 150 ASN C O 1
ATOM 3826 N N . TRP C 1 151 ? 23.221 61.809 -0.259 1.00 19.26 151 TRP C N 1
ATOM 3827 C CA . TRP C 1 151 ? 23.026 62.353 -1.587 1.00 17.54 151 TRP C CA 1
ATOM 3828 C C . TRP C 1 151 ? 22.697 63.832 -1.605 1.00 16.48 151 TRP C C 1
ATOM 3829 O O . TRP C 1 151 ? 21.961 64.295 -0.782 1.00 16.32 151 TRP C O 1
ATOM 3840 N N . PHE C 1 152 ? 23.162 64.556 -2.628 1.00 15.32 152 PHE C N 1
ATOM 3841 C CA . PHE C 1 152 ? 22.785 65.955 -2.794 1.00 13.21 152 PHE C CA 1
ATOM 3842 C C . PHE C 1 152 ? 22.534 66.274 -4.234 1.00 13.18 152 PHE C C 1
ATOM 3843 O O . PHE C 1 152 ? 23.053 65.572 -5.115 1.00 11.41 152 PHE C O 1
ATOM 3851 N N . PHE C 1 153 ? 21.729 67.308 -4.480 1.00 11.31 153 PHE C N 1
ATOM 3852 C CA . PHE C 1 153 ? 21.514 67.789 -5.842 1.00 13.38 153 PHE C CA 1
ATOM 3853 C C . PHE C 1 153 ? 22.575 68.788 -6.261 1.00 13.08 153 PHE C C 1
ATOM 3854 O O . PHE C 1 153 ? 22.941 69.711 -5.518 1.00 12.50 153 PHE C O 1
ATOM 3862 N N . ALA C 1 154 ? 23.075 68.600 -7.469 1.00 11.88 154 ALA C N 1
ATOM 3863 C CA . ALA C 1 154 ? 24.118 69.463 -7.953 1.00 10.74 154 ALA C CA 1
ATOM 3864 C C . ALA C 1 154 ? 23.744 69.873 -9.370 1.00 9.70 154 ALA C C 1
ATOM 3865 O O . ALA C 1 154 ? 22.809 69.309 -9.951 1.00 10.58 154 ALA C O 1
ATOM 3867 N N . LYS C 1 155 ? 24.445 70.850 -9.932 1.00 9.44 155 LYS C N 1
ATOM 3868 C CA . LYS C 1 155 ? 24.172 71.207 -11.343 1.00 9.38 155 LYS C CA 1
ATOM 3869 C C . LYS C 1 155 ? 25.468 71.598 -12.013 1.00 9.21 155 LYS C C 1
ATOM 3870 O O . LYS C 1 155 ? 26.404 71.994 -11.349 1.00 9.57 155 LYS C O 1
ATOM 3876 N N . LEU C 1 156 ? 25.514 71.519 -13.344 1.00 9.98 156 LEU C N 1
ATOM 3877 C CA . LEU C 1 156 ? 26.620 72.127 -14.060 1.00 10.47 156 LEU C CA 1
ATOM 3878 C C . LEU C 1 156 ? 26.277 73.589 -14.436 1.00 11.84 156 LEU C C 1
ATOM 3879 O O . LEU C 1 156 ? 25.292 73.866 -15.167 1.00 12.90 156 LEU C O 1
ATOM 3884 N N . ASN C 1 157 ? 27.138 74.506 -13.988 1.00 11.15 157 ASN C N 1
ATOM 3885 C CA . ASN C 1 157 ? 27.082 75.916 -14.360 1.00 11.74 157 ASN C CA 1
ATOM 3886 C C . ASN C 1 157 ? 27.969 76.038 -15.557 1.00 12.67 157 ASN C C 1
ATOM 3887 O O . ASN C 1 157 ? 29.198 75.947 -15.436 1.00 11.82 157 ASN C O 1
ATOM 3892 N N . ILE C 1 158 ? 27.350 76.274 -16.698 1.00 11.72 158 ILE C N 1
ATOM 3893 C CA . ILE C 1 158 ? 28.061 76.202 -17.957 1.00 12.30 158 ILE C CA 1
ATOM 3894 C C . ILE C 1 158 ? 28.750 77.525 -18.290 1.00 13.14 158 ILE C C 1
ATOM 3895 O O . ILE C 1 158 ? 28.105 78.595 -18.213 1.00 12.59 158 ILE C O 1
ATOM 3900 N N . THR C 1 159 ? 30.016 77.478 -18.713 1.00 14.13 159 THR C N 1
ATOM 3901 C CA . THR C 1 159 ? 30.711 78.689 -19.150 1.00 15.23 159 THR C CA 1
ATOM 3902 C C . THR C 1 159 ? 31.077 78.615 -20.642 1.00 15.18 159 THR C C 1
ATOM 3903 O O . THR C 1 159 ? 31.115 79.631 -21.324 1.00 15.78 159 THR C O 1
ATOM 3907 N N . ASN C 1 160 ? 31.342 77.400 -21.143 1.00 15.23 160 ASN C N 1
ATOM 3908 C CA . ASN C 1 160 ? 31.761 77.181 -22.510 1.00 15.53 160 ASN C CA 1
ATOM 3909 C C . ASN C 1 160 ? 31.050 75.952 -23.086 1.00 15.96 160 ASN C C 1
ATOM 3910 O O . ASN C 1 160 ? 30.888 74.932 -22.407 1.00 15.56 160 ASN C O 1
ATOM 3915 N N . ILE C 1 161 ? 30.613 76.078 -24.320 1.00 16.31 161 ILE C N 1
ATOM 3916 C CA . ILE C 1 161 ? 29.936 75.012 -25.039 1.00 17.84 161 ILE C CA 1
ATOM 3917 C C . ILE C 1 161 ? 30.609 74.802 -26.402 1.00 18.48 161 ILE C C 1
ATOM 3918 O O . ILE C 1 161 ? 30.887 75.764 -27.081 1.00 19.71 161 ILE C O 1
ATOM 3923 N N . TRP C 1 162 ? 30.831 73.539 -26.793 1.00 18.15 162 TRP C N 1
ATOM 3924 C CA . TRP C 1 162 ? 31.303 73.202 -28.138 1.00 18.07 162 TRP C CA 1
ATOM 3925 C C . TRP C 1 162 ? 30.321 72.198 -28.708 1.00 17.32 162 TRP C C 1
ATOM 3926 O O . TRP C 1 162 ? 29.994 71.199 -28.058 1.00 16.00 162 TRP C O 1
ATOM 3937 N N . VAL C 1 163 ? 29.839 72.477 -29.909 1.00 17.34 163 VAL C N 1
ATOM 3938 C CA . VAL C 1 163 ? 28.995 71.531 -30.649 1.00 17.90 163 VAL C CA 1
ATOM 3939 C C . VAL C 1 163 ? 29.704 70.952 -31.873 1.00 18.72 163 VAL C C 1
ATOM 3940 O O . VAL C 1 163 ? 30.186 71.696 -32.734 1.00 18.98 163 VAL C O 1
ATOM 3944 N N . LEU C 1 164 ? 29.755 69.626 -31.952 1.00 19.15 164 LEU C N 1
ATOM 3945 C CA . LEU C 1 164 ? 30.181 68.961 -33.168 1.00 20.15 164 LEU C CA 1
ATOM 3946 C C . LEU C 1 164 ? 28.996 68.327 -33.878 1.00 20.60 164 LEU C C 1
ATOM 3947 O O . LEU C 1 164 ? 28.636 67.183 -33.595 1.00 20.12 164 LEU C O 1
ATOM 3952 N N . ASP C 1 165 ? 28.414 69.049 -34.829 1.00 21.69 165 ASP C N 1
ATOM 3953 C CA . ASP C 1 165 ? 27.278 68.511 -35.565 1.00 23.51 165 ASP C CA 1
ATOM 3954 C C . ASP C 1 165 ? 27.419 68.574 -37.083 1.00 25.09 165 ASP C C 1
ATOM 3955 O O . ASP C 1 165 ? 26.470 68.269 -37.786 1.00 25.48 165 ASP C O 1
ATOM 3960 N N . TYR C 1 166 ? 28.591 68.974 -37.576 1.00 26.49 166 TYR C N 1
ATOM 3961 C CA . TYR C 1 166 ? 28.876 69.010 -39.019 1.00 28.02 166 TYR C CA 1
ATOM 3962 C C . TYR C 1 166 ? 30.401 69.099 -39.226 1.00 27.78 166 TYR C C 1
ATOM 3963 O O . TYR C 1 166 ? 31.140 69.364 -38.279 1.00 26.84 166 TYR C O 1
ATOM 3972 N N . PHE C 1 167 ? 30.875 68.863 -40.448 1.00 28.75 167 PHE C N 1
ATOM 3973 C CA . PHE C 1 167 ? 32.308 69.064 -40.779 1.00 29.51 167 PHE C CA 1
ATOM 3974 C C . PHE C 1 167 ? 32.768 70.502 -40.549 1.00 29.43 167 PHE C C 1
ATOM 3975 O O . PHE C 1 167 ? 31.944 71.424 -40.540 1.00 29.95 167 PHE C O 1
ATOM 3983 N N A GLY C 1 168 ? 34.077 70.671 -40.373 0.50 29.61 168 GLY C N 1
ATOM 3984 N N B GLY C 1 168 ? 34.066 70.699 -40.316 0.50 29.52 168 GLY C N 1
ATOM 3985 C CA A GLY C 1 168 ? 34.656 71.919 -39.906 0.50 29.51 168 GLY C CA 1
ATOM 3986 C CA B GLY C 1 168 ? 34.615 72.037 -40.131 0.50 29.35 168 GLY C CA 1
ATOM 3987 C C A GLY C 1 168 ? 35.028 71.789 -38.441 0.50 29.58 168 GLY C C 1
ATOM 3988 C C B GLY C 1 168 ? 34.975 72.455 -38.713 0.50 29.21 168 GLY C C 1
ATOM 3989 O O A GLY C 1 168 ? 35.008 70.698 -37.864 0.50 29.29 168 GLY C O 1
ATOM 3990 O O B GLY C 1 168 ? 35.184 73.642 -38.445 0.50 29.25 168 GLY C O 1
ATOM 3991 N N A GLY C 1 169 ? 35.374 72.897 -37.810 0.50 29.80 169 GLY C N 1
ATOM 3992 N N B GLY C 1 169 ? 35.051 71.491 -37.798 0.50 29.40 169 GLY C N 1
ATOM 3993 C CA A GLY C 1 169 ? 35.664 72.823 -36.392 0.50 30.27 169 GLY C CA 1
ATOM 3994 C CA B GLY C 1 169 ? 35.471 71.776 -36.437 0.50 29.65 169 GLY C CA 1
ATOM 3995 C C A GLY C 1 169 ? 34.435 72.502 -35.549 0.50 30.23 169 GLY C C 1
ATOM 3996 C C B GLY C 1 169 ? 34.441 72.479 -35.557 0.50 30.03 169 GLY C C 1
ATOM 3997 O O A GLY C 1 169 ? 33.314 72.306 -36.064 0.50 30.08 169 GLY C O 1
ATOM 3998 O O B GLY C 1 169 ? 33.483 73.108 -36.053 0.50 30.03 169 GLY C O 1
ATOM 3999 N N . PRO C 1 170 ? 34.659 72.399 -34.240 1.00 30.18 170 PRO C N 1
ATOM 4000 C CA . PRO C 1 170 ? 33.616 72.704 -33.240 1.00 29.04 170 PRO C CA 1
ATOM 4001 C C . PRO C 1 170 ? 32.917 74.042 -33.484 1.00 28.43 170 PRO C C 1
ATOM 4002 O O . PRO C 1 170 ? 33.571 75.044 -33.850 1.00 28.39 170 PRO C O 1
ATOM 4006 N N . LYS C 1 171 ? 31.598 74.056 -33.301 1.00 27.02 171 LYS C N 1
ATOM 4007 C CA . LYS C 1 171 ? 30.845 75.302 -33.293 1.00 26.90 171 LYS C CA 1
ATOM 4008 C C . LYS C 1 171 ? 30.737 75.769 -31.839 1.00 26.26 171 LYS C C 1
ATOM 4009 O O . LYS C 1 171 ? 30.337 74.996 -30.964 1.00 26.84 171 LYS C O 1
ATOM 4015 N N . ILE C 1 172 ? 31.120 77.015 -31.575 1.00 25.09 172 ILE C N 1
ATOM 4016 C CA . ILE C 1 172 ? 31.099 77.567 -30.225 1.00 23.21 172 ILE C CA 1
ATOM 4017 C C . ILE C 1 172 ? 29.767 78.257 -29.996 1.00 22.36 172 ILE C C 1
ATOM 4018 O O . ILE C 1 172 ? 29.341 79.045 -30.817 1.00 21.86 172 ILE C O 1
ATOM 4027 N N . VAL C 1 173 ? 29.101 77.913 -28.889 1.00 21.17 173 VAL C N 1
ATOM 4028 C CA . VAL C 1 173 ? 27.826 78.488 -28.482 1.00 20.31 173 VAL C CA 1
ATOM 4029 C C . VAL C 1 173 ? 28.050 79.194 -27.130 1.00 20.01 173 VAL C C 1
ATOM 4030 O O . VAL C 1 173 ? 28.707 78.651 -26.263 1.00 21.13 173 VAL C O 1
ATOM 4034 N N . THR C 1 174 ? 27.549 80.407 -26.945 1.00 19.50 174 THR C N 1
ATOM 4035 C CA . THR C 1 174 ? 27.638 81.036 -25.640 1.00 18.82 174 THR C CA 1
ATOM 4036 C C . THR C 1 174 ? 26.501 80.515 -24.755 1.00 19.13 174 THR C C 1
ATOM 4037 O O . THR C 1 174 ? 25.435 80.104 -25.248 1.00 19.81 174 THR C O 1
ATOM 4041 N N . PRO C 1 175 ? 26.753 80.481 -23.461 1.00 19.93 175 PRO C N 1
ATOM 4042 C CA . PRO C 1 175 ? 25.734 80.122 -22.484 1.00 20.16 175 PRO C CA 1
ATOM 4043 C C . PRO C 1 175 ? 24.438 80.895 -22.709 1.00 21.73 175 PRO C C 1
ATOM 4044 O O . PRO C 1 175 ? 23.356 80.324 -22.617 1.00 20.62 175 PRO C O 1
ATOM 4048 N N . GLU C 1 176 ? 24.548 82.198 -22.980 1.00 23.10 176 GLU C N 1
ATOM 4049 C CA . GLU C 1 176 ? 23.364 83.016 -23.237 1.00 24.31 176 GLU C CA 1
ATOM 4050 C C . GLU C 1 176 ? 22.589 82.542 -24.488 1.00 23.56 176 GLU C C 1
ATOM 4051 O O . GLU C 1 176 ? 21.351 82.478 -24.472 1.00 22.88 176 GLU C O 1
ATOM 4057 N N . GLU C 1 177 ? 23.290 82.221 -25.575 1.00 22.98 177 GLU C N 1
ATOM 4058 C CA . GLU C 1 177 ? 22.603 81.623 -26.731 1.00 22.05 177 GLU C CA 1
ATOM 4059 C C . GLU C 1 177 ? 21.908 80.313 -26.354 1.00 21.37 177 GLU C C 1
ATOM 4060 O O . GLU C 1 177 ? 20.753 80.116 -26.709 1.00 21.37 177 GLU C O 1
ATOM 4066 N N . TYR C 1 178 ? 22.607 79.441 -25.617 1.00 19.26 178 TYR C N 1
ATOM 4067 C CA . TYR C 1 178 ? 22.138 78.081 -25.296 1.00 18.85 178 TYR C CA 1
ATOM 4068 C C . TYR C 1 178 ? 20.867 78.216 -24.438 1.00 19.34 178 TYR C C 1
ATOM 4069 O O . TYR C 1 178 ? 19.858 77.582 -24.720 1.00 18.47 178 TYR C O 1
ATOM 4078 N N . TYR C 1 179 ? 20.914 79.089 -23.436 1.00 19.79 179 TYR C N 1
ATOM 4079 C CA . TYR C 1 179 ? 19.729 79.345 -22.589 1.00 21.79 179 TYR C CA 1
ATOM 4080 C C . TYR C 1 179 ? 18.643 80.248 -23.201 1.00 24.15 179 TYR C C 1
ATOM 4081 O O . TYR C 1 179 ? 17.542 80.366 -22.638 1.00 24.86 179 TYR C O 1
ATOM 4090 N N . ASN C 1 180 ? 18.937 80.896 -24.329 1.00 27.07 180 ASN C N 1
ATOM 4091 C CA . ASN C 1 180 ? 17.920 81.753 -24.988 1.00 30.38 180 ASN C CA 1
ATOM 4092 C C . ASN C 1 180 ? 17.125 81.009 -26.071 1.00 31.07 180 ASN C C 1
ATOM 4093 O O . ASN C 1 180 ? 16.204 81.567 -26.661 1.00 31.61 180 ASN C O 1
ATOM 4098 N N . VAL C 1 181 ? 17.469 79.746 -26.318 1.00 31.66 181 VAL C N 1
ATOM 4099 C CA . VAL C 1 181 ? 16.585 78.847 -27.049 1.00 33.12 181 VAL C CA 1
ATOM 4100 C C . VAL C 1 181 ? 15.263 78.628 -26.259 1.00 35.26 181 VAL C C 1
ATOM 4101 O O . VAL C 1 181 ? 15.271 78.291 -25.048 1.00 35.99 181 VAL C O 1
ATOM 4105 N N . THR C 1 182 ? 14.152 78.883 -26.943 1.00 37.72 182 THR C N 1
ATOM 4106 C CA . THR C 1 182 ? 12.781 78.604 -26.466 1.00 40.26 182 THR C CA 1
ATOM 4107 C C . THR C 1 182 ? 11.985 77.996 -27.634 1.00 41.05 182 THR C C 1
ATOM 4108 O O . THR C 1 182 ? 11.208 77.041 -27.448 1.00 42.85 182 THR C O 1
ATOM 4112 N N . GLY D 1 11 ? 28.513 35.425 -24.463 1.00 32.17 11 GLY D N 1
ATOM 4113 C CA . GLY D 1 11 ? 28.630 36.929 -24.562 1.00 31.76 11 GLY D CA 1
ATOM 4114 C C . GLY D 1 11 ? 27.824 37.651 -23.480 1.00 31.37 11 GLY D C 1
ATOM 4115 O O . GLY D 1 11 ? 27.199 38.682 -23.735 1.00 31.43 11 GLY D O 1
ATOM 4116 N N . SER D 1 12 ? 27.822 37.089 -22.268 1.00 30.27 12 SER D N 1
ATOM 4117 C CA . SER D 1 12 ? 27.131 37.719 -21.140 1.00 28.86 12 SER D CA 1
ATOM 4118 C C . SER D 1 12 ? 28.122 38.188 -20.080 1.00 27.07 12 SER D C 1
ATOM 4119 O O . SER D 1 12 ? 29.313 37.878 -20.160 1.00 25.76 12 SER D O 1
ATOM 4122 N N . LEU D 1 13 ? 27.632 38.963 -19.111 1.00 23.70 13 LEU D N 1
ATOM 4123 C CA . LEU D 1 13 ? 28.506 39.609 -18.153 1.00 22.29 13 LEU D CA 1
ATOM 4124 C C . LEU D 1 13 ? 29.170 38.574 -17.241 1.00 20.59 13 LEU D C 1
ATOM 4125 O O . LEU D 1 13 ? 28.495 37.712 -16.690 1.00 21.36 13 LEU D O 1
ATOM 4130 N N . PRO D 1 14 ? 30.485 38.655 -17.082 1.00 18.56 14 PRO D N 1
ATOM 4131 C CA . PRO D 1 14 ? 31.176 37.787 -16.145 1.00 17.65 14 PRO D CA 1
ATOM 4132 C C . PRO D 1 14 ? 30.716 38.024 -14.700 1.00 17.37 14 PRO D C 1
ATOM 4133 O O . PRO D 1 14 ? 30.100 39.046 -14.385 1.00 19.36 14 PRO D O 1
ATOM 4137 N N . PRO D 1 15 ? 31.021 37.083 -13.835 1.00 16.82 15 PRO D N 1
ATOM 4138 C CA . PRO D 1 15 ? 30.789 37.256 -12.396 1.00 16.56 15 PRO D CA 1
ATOM 4139 C C . PRO D 1 15 ? 31.375 38.571 -11.923 1.00 16.18 15 PRO D C 1
ATOM 4140 O O . PRO D 1 15 ? 32.545 38.881 -12.196 1.00 15.53 15 PRO D O 1
ATOM 4144 N N . ARG D 1 16 ? 30.587 39.331 -11.171 1.00 14.97 16 ARG D N 1
ATOM 4145 C CA . ARG D 1 16 ? 30.986 40.688 -10.815 1.00 14.46 16 ARG D CA 1
ATOM 4146 C C . ARG D 1 16 ? 32.182 40.726 -9.898 1.00 15.48 16 ARG D C 1
ATOM 4147 O O . ARG D 1 16 ? 32.927 41.709 -9.872 1.00 14.61 16 ARG D O 1
ATOM 4155 N N . GLU D 1 17 ? 32.419 39.641 -9.173 1.00 16.61 17 GLU D N 1
ATOM 4156 C CA . GLU D 1 17 ? 33.591 39.609 -8.307 1.00 18.23 17 GLU D CA 1
ATOM 4157 C C . GLU D 1 17 ? 34.903 39.475 -9.114 1.00 18.23 17 GLU D C 1
ATOM 4158 O O . GLU D 1 17 ? 35.986 39.680 -8.569 1.00 19.17 17 GLU D O 1
ATOM 4164 N N . ASP D 1 18 ? 34.806 39.093 -10.372 1.00 16.40 18 ASP D N 1
ATOM 4165 C CA . ASP D 1 18 ? 36.006 38.962 -11.225 1.00 17.93 18 ASP D CA 1
ATOM 4166 C C . ASP D 1 18 ? 36.247 40.287 -11.978 1.00 17.15 18 ASP D C 1
ATOM 4167 O O . ASP D 1 18 ? 35.943 40.387 -13.174 1.00 18.75 18 ASP D O 1
ATOM 4175 N N . ALA D 1 19 ? 36.788 41.286 -11.266 1.00 17.10 19 ALA D N 1
ATOM 4176 C CA . ALA D 1 19 ? 36.806 42.678 -11.770 1.00 16.88 19 ALA D CA 1
ATOM 4177 C C . ALA D 1 19 ? 37.633 42.727 -13.064 1.00 16.05 19 ALA D C 1
ATOM 4178 O O . ALA D 1 19 ? 37.279 43.406 -14.040 1.00 16.47 19 ALA D O 1
ATOM 4180 N N . ALA D 1 20 ? 38.712 41.946 -13.076 1.00 15.93 20 ALA D N 1
ATOM 4181 C CA . ALA D 1 20 ? 39.551 41.903 -14.260 1.00 15.98 20 ALA D CA 1
ATOM 4182 C C . ALA D 1 20 ? 38.783 41.428 -15.479 1.00 14.94 20 ALA D C 1
ATOM 4183 O O . ALA D 1 20 ? 38.904 42.037 -16.538 1.00 13.55 20 ALA D O 1
ATOM 4185 N N . ARG D 1 21 ? 38.004 40.356 -15.350 1.00 14.81 21 ARG D N 1
ATOM 4186 C CA . ARG D 1 21 ? 37.252 39.824 -16.505 1.00 15.32 21 ARG D CA 1
ATOM 4187 C C . ARG D 1 21 ? 36.105 40.756 -16.922 1.00 14.44 21 ARG D C 1
ATOM 4188 O O . ARG D 1 21 ? 35.791 40.908 -18.118 1.00 13.19 21 ARG D O 1
ATOM 4203 N N . VAL D 1 22 ? 35.440 41.347 -15.920 1.00 14.53 22 VAL D N 1
ATOM 4204 C CA . VAL D 1 22 ? 34.406 42.368 -16.141 1.00 12.95 22 VAL D CA 1
ATOM 4205 C C . VAL D 1 22 ? 35.049 43.553 -16.929 1.00 13.46 22 VAL D C 1
ATOM 4206 O O . VAL D 1 22 ? 34.507 43.999 -17.952 1.00 11.45 22 VAL D O 1
ATOM 4210 N N . ALA D 1 23 ? 36.245 43.991 -16.526 1.00 13.17 23 ALA D N 1
ATOM 4211 C CA . ALA D 1 23 ? 36.864 45.117 -17.240 1.00 13.67 23 ALA D CA 1
ATOM 4212 C C . ALA D 1 23 ? 37.111 44.813 -18.727 1.00 14.29 23 ALA D C 1
ATOM 4213 O O . ALA D 1 23 ? 36.767 45.645 -19.564 1.00 13.75 23 ALA D O 1
ATOM 4215 N N . ARG D 1 24 ? 37.677 43.627 -19.033 1.00 14.41 24 ARG D N 1
ATOM 4216 C CA . ARG D 1 24 ? 37.952 43.222 -20.421 1.00 16.76 24 ARG D CA 1
ATOM 4217 C C . ARG D 1 24 ? 36.684 43.125 -21.212 1.00 16.01 24 ARG D C 1
ATOM 4218 O O . ARG D 1 24 ? 36.644 43.483 -22.386 1.00 17.50 24 ARG D O 1
ATOM 4226 N N . PHE D 1 25 ? 35.635 42.619 -20.560 1.00 15.94 25 PHE D N 1
ATOM 4227 C CA . PHE D 1 25 ? 34.329 42.534 -21.194 1.00 14.58 25 PHE D CA 1
ATOM 4228 C C . PHE D 1 25 ? 33.775 43.878 -21.593 1.00 13.44 25 PHE D C 1
ATOM 4229 O O . PHE D 1 25 ? 33.262 44.027 -22.694 1.00 12.43 25 PHE D O 1
ATOM 4237 N N . VAL D 1 26 ? 33.837 44.863 -20.688 1.00 13.47 26 VAL D N 1
ATOM 4238 C CA . VAL D 1 26 ? 33.371 46.214 -21.030 1.00 13.58 26 VAL D CA 1
ATOM 4239 C C . VAL D 1 26 ? 34.174 46.820 -22.198 1.00 13.51 26 VAL D C 1
ATOM 4240 O O . VAL D 1 26 ? 33.603 47.333 -23.172 1.00 13.34 26 VAL D O 1
ATOM 4244 N N . THR D 1 27 ? 35.493 46.745 -22.088 1.00 13.83 27 THR D N 1
ATOM 4245 C CA . THR D 1 27 ? 36.349 47.300 -23.124 1.00 13.62 27 THR D CA 1
ATOM 4246 C C . THR D 1 27 ? 35.929 46.646 -24.463 1.00 14.35 27 THR D C 1
ATOM 4247 O O . THR D 1 27 ? 35.658 47.331 -25.438 1.00 13.50 27 THR D O 1
ATOM 4251 N N . HIS D 1 28 ? 35.873 45.314 -24.482 1.00 15.16 28 HIS D N 1
ATOM 4252 C CA . HIS D 1 28 ? 35.573 44.596 -25.710 1.00 16.27 28 HIS D CA 1
ATOM 4253 C C . HIS D 1 28 ? 34.193 44.919 -26.327 1.00 16.09 28 HIS D C 1
ATOM 4254 O O . HIS D 1 28 ? 34.080 45.022 -27.532 1.00 16.35 28 HIS D O 1
ATOM 4261 N N . VAL D 1 29 ? 33.147 45.093 -25.505 1.00 16.86 29 VAL D N 1
ATOM 4262 C CA . VAL D 1 29 ? 31.787 45.359 -26.051 1.00 16.31 29 VAL D CA 1
ATOM 4263 C C . VAL D 1 29 ? 31.559 46.815 -26.462 1.00 16.70 29 VAL D C 1
ATOM 4264 O O . VAL D 1 29 ? 30.619 47.138 -27.266 1.00 16.53 29 VAL D O 1
ATOM 4271 N N . SER D 1 30 ? 32.426 47.705 -25.975 1.00 15.92 30 SER D N 1
ATOM 4272 C CA . SER D 1 30 ? 32.252 49.130 -26.333 1.00 16.94 30 SER D CA 1
ATOM 4273 C C . SER D 1 30 ? 32.783 49.471 -27.738 1.00 16.83 30 SER D C 1
ATOM 4274 O O . SER D 1 30 ? 33.890 49.041 -28.111 1.00 17.39 30 SER D O 1
ATOM 4277 N N . ASP D 1 31 ? 32.043 50.288 -28.479 1.00 17.39 31 ASP D N 1
ATOM 4278 C CA . ASP D 1 31 ? 32.495 50.782 -29.770 1.00 18.46 31 ASP D CA 1
ATOM 4279 C C . ASP D 1 31 ? 33.044 52.216 -29.695 1.00 17.39 31 ASP D C 1
ATOM 4280 O O . ASP D 1 31 ? 33.537 52.779 -30.682 1.00 18.34 31 ASP D O 1
ATOM 4285 N N . TRP D 1 32 ? 32.842 52.842 -28.566 1.00 15.91 32 TRP D N 1
ATOM 4286 C CA . TRP D 1 32 ? 33.252 54.236 -28.397 1.00 14.96 32 TRP D CA 1
ATOM 4287 C C . TRP D 1 32 ? 33.436 54.396 -26.893 1.00 14.59 32 TRP D C 1
ATOM 4288 O O . TRP D 1 32 ? 33.167 53.456 -26.159 1.00 14.70 32 TRP D O 1
ATOM 4299 N N . GLY D 1 33 ? 33.960 55.546 -26.453 1.00 13.58 33 GLY D N 1
ATOM 4300 C CA . GLY D 1 33 ? 34.107 55.840 -25.053 1.00 12.69 33 GLY D CA 1
ATOM 4301 C C . GLY D 1 33 ? 34.352 57.338 -24.930 1.00 12.72 33 GLY D C 1
ATOM 4302 O O . GLY D 1 33 ? 34.509 58.037 -25.954 1.00 13.58 33 GLY D O 1
ATOM 4303 N N . ALA D 1 34 ? 34.404 57.830 -23.682 1.00 11.04 34 ALA D N 1
ATOM 4304 C CA . ALA D 1 34 ? 34.746 59.233 -23.418 1.00 9.92 34 ALA D CA 1
ATOM 4305 C C . ALA D 1 34 ? 36.170 59.335 -22.845 1.00 9.69 34 ALA D C 1
ATOM 4306 O O . ALA D 1 34 ? 36.537 58.579 -21.973 1.00 9.79 34 ALA D O 1
ATOM 4308 N N . LEU D 1 35 ? 36.975 60.229 -23.398 1.00 9.19 35 LEU D N 1
ATOM 4309 C CA . LEU D 1 35 ? 38.346 60.388 -22.985 1.00 9.55 35 LEU D CA 1
ATOM 4310 C C . LEU D 1 35 ? 38.494 61.718 -22.304 1.00 8.90 35 LEU D C 1
ATOM 4311 O O . LEU D 1 35 ? 38.075 62.756 -22.820 1.00 9.05 35 LEU D O 1
ATOM 4316 N N . ALA D 1 36 ? 39.107 61.709 -21.113 1.00 10.90 36 ALA D N 1
ATOM 4317 C CA . ALA D 1 36 ? 39.356 62.957 -20.430 1.00 10.02 36 ALA D CA 1
ATOM 4318 C C . ALA D 1 36 ? 40.823 63.317 -20.663 1.00 11.83 36 ALA D C 1
ATOM 4319 O O . ALA D 1 36 ? 41.691 62.460 -20.509 1.00 10.02 36 ALA D O 1
ATOM 4321 N N . THR D 1 37 ? 41.071 64.597 -21.012 1.00 11.22 37 THR D N 1
ATOM 4322 C CA . THR D 1 37 ? 42.433 65.140 -21.175 1.00 12.56 37 THR D CA 1
ATOM 4323 C C . THR D 1 37 ? 42.494 66.520 -20.528 1.00 13.26 37 THR D C 1
ATOM 4324 O O . THR D 1 37 ? 41.462 67.005 -20.009 1.00 13.56 37 THR D O 1
ATOM 4328 N N . ILE D 1 38 ? 43.676 67.156 -20.583 1.00 12.64 38 ILE D N 1
ATOM 4329 C CA . ILE D 1 38 ? 43.834 68.514 -20.033 1.00 14.22 38 ILE D CA 1
ATOM 4330 C C . ILE D 1 38 ? 43.741 69.472 -21.190 1.00 13.81 38 ILE D C 1
ATOM 4331 O O . ILE D 1 38 ? 44.505 69.334 -22.169 1.00 12.99 38 ILE D O 1
ATOM 4336 N N . SER D 1 39 ? 42.812 70.434 -21.111 1.00 13.70 39 SER D N 1
ATOM 4337 C CA . SER D 1 39 ? 42.637 71.373 -22.251 1.00 15.72 39 SER D CA 1
ATOM 4338 C C . SER D 1 39 ? 43.853 72.286 -22.451 1.00 16.33 39 SER D C 1
ATOM 4339 O O . SER D 1 39 ? 44.453 72.750 -21.462 1.00 16.60 39 SER D O 1
ATOM 4342 N N . THR D 1 40 ? 44.200 72.488 -23.723 1.00 17.67 40 THR D N 1
ATOM 4343 C CA . THR D 1 40 ? 45.162 73.494 -24.170 1.00 19.16 40 THR D CA 1
ATOM 4344 C C . THR D 1 40 ? 44.457 74.628 -24.922 1.00 20.40 40 THR D C 1
ATOM 4345 O O . THR D 1 40 ? 45.117 75.421 -25.594 1.00 20.68 40 THR D O 1
ATOM 4349 N N . LEU D 1 41 ? 43.128 74.699 -24.857 1.00 20.99 41 LEU D N 1
ATOM 4350 C CA . LEU D 1 41 ? 42.446 75.869 -25.421 1.00 22.83 41 LEU D CA 1
ATOM 4351 C C . LEU D 1 41 ? 42.613 77.046 -24.476 1.00 23.33 41 LEU D C 1
ATOM 4352 O O . LEU D 1 41 ? 42.445 76.936 -23.229 1.00 23.19 41 LEU D O 1
ATOM 4357 N N . GLU D 1 42 ? 42.992 78.176 -25.064 1.00 24.32 42 GLU D N 1
ATOM 4358 C CA . GLU D 1 42 ? 43.210 79.423 -24.310 1.00 25.75 42 GLU D CA 1
ATOM 4359 C C . GLU D 1 42 ? 42.060 79.745 -23.316 1.00 23.68 42 GLU D C 1
ATOM 4360 O O . GLU D 1 42 ? 42.310 80.005 -22.146 1.00 24.04 42 GLU D O 1
ATOM 4366 N N . ALA D 1 43 ? 40.814 79.707 -23.793 1.00 23.20 43 ALA D N 1
ATOM 4367 C CA . ALA D 1 43 ? 39.631 80.025 -22.965 1.00 22.24 43 ALA D CA 1
ATOM 4368 C C . ALA D 1 43 ? 39.539 79.176 -21.694 1.00 22.36 43 ALA D C 1
ATOM 4369 O O . ALA D 1 43 ? 39.093 79.659 -20.645 1.00 22.30 43 ALA D O 1
ATOM 4371 N N . VAL D 1 44 ? 39.977 77.916 -21.760 1.00 20.79 44 VAL D N 1
ATOM 4372 C CA . VAL D 1 44 ? 39.782 77.015 -20.627 1.00 18.79 44 VAL D CA 1
ATOM 4373 C C . VAL D 1 44 ? 41.071 76.277 -20.336 1.00 18.04 44 VAL D C 1
ATOM 4374 O O . VAL D 1 44 ? 41.086 75.105 -19.960 1.00 17.53 44 VAL D O 1
ATOM 4378 N N . ARG D 1 45 ? 42.180 76.975 -20.493 1.00 18.07 45 ARG D N 1
ATOM 4379 C CA . ARG D 1 45 ? 43.455 76.290 -20.419 1.00 18.91 45 ARG D CA 1
ATOM 4380 C C . ARG D 1 45 ? 43.716 75.641 -19.056 1.00 18.30 45 ARG D C 1
ATOM 4381 O O . ARG D 1 45 ? 43.493 76.268 -18.020 1.00 18.37 45 ARG D O 1
ATOM 4389 N N . GLY D 1 46 ? 44.165 74.382 -19.057 1.00 17.10 46 GLY D N 1
ATOM 4390 C CA . GLY D 1 46 ? 44.343 73.635 -17.806 1.00 15.22 46 GLY D CA 1
ATOM 4391 C C . GLY D 1 46 ? 43.088 72.919 -17.273 1.00 15.71 46 GLY D C 1
ATOM 4392 O O . GLY D 1 46 ? 43.183 72.074 -16.373 1.00 15.09 46 GLY D O 1
ATOM 4393 N N . ARG D 1 47 ? 41.919 73.221 -17.822 1.00 13.90 47 ARG D N 1
ATOM 4394 C CA . ARG D 1 47 ? 40.693 72.557 -17.349 1.00 14.50 47 ARG D CA 1
ATOM 4395 C C . ARG D 1 47 ? 40.594 71.088 -17.788 1.00 13.60 47 ARG D C 1
ATOM 4396 O O . ARG D 1 47 ? 41.046 70.764 -18.902 1.00 12.29 47 ARG D O 1
ATOM 4404 N N . PRO D 1 48 ? 39.949 70.215 -16.999 1.00 12.25 48 PRO D N 1
ATOM 4405 C CA . PRO D 1 48 ? 39.718 68.848 -17.486 1.00 12.93 48 PRO D CA 1
ATOM 4406 C C . PRO D 1 48 ? 38.724 68.951 -18.649 1.00 13.36 48 PRO D C 1
ATOM 4407 O O . PRO D 1 48 ? 37.780 69.753 -18.572 1.00 13.86 48 PRO D O 1
ATOM 4411 N N . PHE D 1 49 ? 38.967 68.203 -19.726 1.00 13.18 49 PHE D N 1
ATOM 4412 C CA . PHE D 1 49 ? 38.164 68.245 -20.912 1.00 13.42 49 PHE D CA 1
ATOM 4413 C C . PHE D 1 49 ? 37.696 66.815 -21.211 1.00 13.12 49 PHE D C 1
ATOM 4414 O O . PHE D 1 49 ? 38.418 65.874 -20.887 1.00 12.73 49 PHE D O 1
ATOM 4422 N N . ALA D 1 50 ? 36.506 66.663 -21.816 1.00 11.98 50 ALA D N 1
ATOM 4423 C CA . ALA D 1 50 ? 35.916 65.355 -22.127 1.00 12.07 50 ALA D CA 1
ATOM 4424 C C . ALA D 1 50 ? 35.454 65.357 -23.576 1.00 13.69 50 ALA D C 1
ATOM 4425 O O . ALA D 1 50 ? 35.023 66.390 -24.069 1.00 12.70 50 ALA D O 1
ATOM 4427 N N . ASP D 1 51 ? 35.528 64.203 -24.231 1.00 15.17 51 ASP D N 1
ATOM 4428 C CA . ASP D 1 51 ? 35.303 64.133 -25.659 1.00 17.13 51 ASP D CA 1
ATOM 4429 C C . ASP D 1 51 ? 34.970 62.696 -26.040 1.00 16.09 51 ASP D C 1
ATOM 4430 O O . ASP D 1 51 ? 35.372 61.757 -25.357 1.00 17.28 51 ASP D O 1
ATOM 4435 N N . VAL D 1 52 ? 34.270 62.526 -27.157 1.00 15.64 52 VAL D N 1
ATOM 4436 C CA . VAL D 1 52 ? 33.822 61.205 -27.588 1.00 15.69 52 VAL D CA 1
ATOM 4437 C C . VAL D 1 52 ? 34.793 60.675 -28.651 1.00 15.24 52 VAL D C 1
ATOM 4438 O O . VAL D 1 52 ? 35.105 61.381 -29.608 1.00 17.10 52 VAL D O 1
ATOM 4442 N N . LEU D 1 53 ? 35.317 59.479 -28.425 1.00 15.18 53 LEU D N 1
ATOM 4443 C CA . LEU D 1 53 ? 36.131 58.776 -29.408 1.00 13.75 53 LEU D CA 1
ATOM 4444 C C . LEU D 1 53 ? 35.591 57.378 -29.652 1.00 14.52 53 LEU D C 1
ATOM 4445 O O . LEU D 1 53 ? 35.153 56.697 -28.734 1.00 15.37 53 LEU D O 1
ATOM 4450 N N . SER D 1 54 ? 35.647 56.961 -30.909 1.00 14.05 54 SER D N 1
ATOM 4451 C CA . SER D 1 54 ? 35.519 55.562 -31.246 1.00 14.07 54 SER D CA 1
ATOM 4452 C C . SER D 1 54 ? 36.731 54.794 -30.810 1.00 12.69 54 SER D C 1
ATOM 4453 O O . SER D 1 54 ? 37.838 55.347 -30.712 1.00 12.98 54 SER D O 1
ATOM 4456 N N . LEU D 1 55 ? 36.527 53.508 -30.556 1.00 11.63 55 LEU D N 1
ATOM 4457 C CA . LEU D 1 55 ? 37.618 52.684 -30.134 1.00 12.12 55 LEU D CA 1
ATOM 4458 C C . LEU D 1 55 ? 37.346 51.214 -30.474 1.00 12.45 55 LEU D C 1
ATOM 4459 O O . LEU D 1 55 ? 36.200 50.846 -30.752 1.00 13.49 55 LEU D O 1
ATOM 4464 N N . SER D 1 56 ? 38.400 50.389 -30.429 1.00 13.47 56 SER D N 1
ATOM 4465 C CA . SER D 1 56 ? 38.272 48.932 -30.552 1.00 13.62 56 SER D CA 1
ATOM 4466 C C . SER D 1 56 ? 39.461 48.269 -29.904 1.00 15.05 56 SER D C 1
ATOM 4467 O O . SER D 1 56 ? 40.596 48.780 -30.025 1.00 16.23 56 SER D O 1
ATOM 4470 N N . ASP D 1 57 ? 39.240 47.122 -29.253 1.00 13.07 57 ASP D N 1
ATOM 4471 C CA . ASP D 1 57 ? 40.362 46.330 -28.766 1.00 13.17 57 ASP D CA 1
ATOM 4472 C C . ASP D 1 57 ? 40.527 45.020 -29.554 1.00 13.76 57 ASP D C 1
ATOM 4473 O O . ASP D 1 57 ? 41.307 44.104 -29.172 1.00 13.75 57 ASP D O 1
ATOM 4478 N N . GLY D 1 58 ? 39.785 44.939 -30.641 1.00 14.13 58 GLY D N 1
ATOM 4479 C CA . GLY D 1 58 ? 39.933 43.832 -31.563 1.00 16.33 58 GLY D CA 1
ATOM 4480 C C . GLY D 1 58 ? 38.650 43.577 -32.336 1.00 16.21 58 GLY D C 1
ATOM 4481 O O . GLY D 1 58 ? 37.649 44.303 -32.193 1.00 16.54 58 GLY D O 1
ATOM 4482 N N . PRO D 1 59 ? 38.648 42.547 -33.182 1.00 17.73 59 PRO D N 1
ATOM 4483 C CA . PRO D 1 59 ? 37.411 42.217 -33.922 1.00 18.04 59 PRO D CA 1
ATOM 4484 C C . PRO D 1 59 ? 36.399 41.590 -32.915 1.00 18.04 59 PRO D C 1
ATOM 4485 O O . PRO D 1 59 ? 36.874 41.120 -31.851 1.00 17.62 59 PRO D O 1
ATOM 4489 N N . PRO D 1 60 ? 35.099 41.604 -33.221 1.00 19.11 60 PRO D N 1
ATOM 4490 C CA . PRO D 1 60 ? 34.054 41.105 -32.312 1.00 19.66 60 PRO D CA 1
ATOM 4491 C C . PRO D 1 60 ? 34.409 39.769 -31.688 1.00 20.10 60 PRO D C 1
ATOM 4492 O O . PRO D 1 60 ? 34.258 39.625 -30.469 1.00 19.32 60 PRO D O 1
ATOM 4496 N N . GLY D 1 61 ? 34.949 38.827 -32.473 1.00 19.29 61 GLY D N 1
ATOM 4497 C CA . GLY D 1 61 ? 35.317 37.537 -31.926 1.00 19.06 61 GLY D CA 1
ATOM 4498 C C . GLY D 1 61 ? 36.381 37.450 -30.841 1.00 19.92 61 GLY D C 1
ATOM 4499 O O . GLY D 1 61 ? 36.420 36.448 -30.126 1.00 19.16 61 GLY D O 1
ATOM 4500 N N . ALA D 1 62 ? 37.234 38.476 -30.693 1.00 20.30 62 ALA D N 1
ATOM 4501 C CA . ALA D 1 62 ? 38.391 38.434 -29.774 1.00 21.61 62 ALA D CA 1
ATOM 4502 C C . ALA D 1 62 ? 39.005 39.825 -29.499 1.00 21.61 62 ALA D C 1
ATOM 4503 O O . ALA D 1 62 ? 39.537 40.466 -30.421 1.00 22.93 62 ALA D O 1
ATOM 4505 N N . GLY D 1 63 ? 38.957 40.283 -28.251 1.00 20.74 63 GLY D N 1
ATOM 4506 C CA . GLY D 1 63 ? 39.597 41.538 -27.918 1.00 19.26 63 GLY D CA 1
ATOM 4507 C C . GLY D 1 63 ? 40.823 41.256 -27.104 1.00 18.51 63 GLY D C 1
ATOM 4508 O O . GLY D 1 63 ? 40.888 40.251 -26.419 1.00 19.77 63 GLY D O 1
ATOM 4509 N N . SER D 1 64 ? 41.797 42.136 -27.172 1.00 16.89 64 SER D N 1
ATOM 4510 C CA . SER D 1 64 ? 43.037 41.994 -26.426 1.00 16.57 64 SER D CA 1
ATOM 4511 C C . SER D 1 64 ? 42.990 42.865 -25.175 1.00 15.36 64 SER D C 1
ATOM 4512 O O . SER D 1 64 ? 43.890 42.824 -24.354 1.00 16.40 64 SER D O 1
ATOM 4515 N N . GLY D 1 65 ? 41.950 43.675 -25.063 1.00 16.01 65 GLY D N 1
ATOM 4516 C CA . GLY D 1 65 ? 41.879 44.702 -24.038 1.00 15.29 65 GLY D CA 1
ATOM 4517 C C . GLY D 1 65 ? 42.564 46.049 -24.313 1.00 15.69 65 GLY D C 1
ATOM 4518 O O . GLY D 1 65 ? 42.361 46.998 -23.539 1.00 14.51 65 GLY D O 1
ATOM 4519 N N . VAL D 1 66 ? 43.440 46.114 -25.330 1.00 14.73 66 VAL D N 1
ATOM 4520 C CA . VAL D 1 66 ? 44.110 47.382 -25.678 1.00 14.31 66 VAL D CA 1
ATOM 4521 C C . VAL D 1 66 ? 43.151 48.263 -26.475 1.00 14.14 66 VAL D C 1
ATOM 4522 O O . VAL D 1 66 ? 42.674 47.873 -27.530 1.00 14.44 66 VAL D O 1
ATOM 4529 N N . PRO D 1 67 ? 42.810 49.446 -25.935 1.00 14.89 67 PRO D N 1
ATOM 4530 C CA . PRO D 1 67 ? 41.965 50.372 -26.676 1.00 13.80 67 PRO D CA 1
ATOM 4531 C C . PRO D 1 67 ? 42.764 51.064 -27.764 1.00 15.26 67 PRO D C 1
ATOM 4532 O O . PRO D 1 67 ? 43.704 51.838 -27.503 1.00 15.72 67 PRO D O 1
ATOM 4536 N N . TYR D 1 68 ? 42.327 50.837 -28.989 1.00 14.05 68 TYR D N 1
ATOM 4537 C CA . TYR D 1 68 ? 42.878 51.541 -30.113 1.00 15.35 68 TYR D CA 1
ATOM 4538 C C . TYR D 1 68 ? 41.954 52.611 -30.576 1.00 15.25 68 TYR D C 1
ATOM 4539 O O . TYR D 1 68 ? 40.733 52.454 -30.516 1.00 14.75 68 TYR D O 1
ATOM 4548 N N . PHE D 1 69 ? 42.558 53.678 -31.104 1.00 15.01 69 PHE D N 1
ATOM 4549 C CA . PHE D 1 69 ? 41.855 54.842 -31.583 1.00 15.12 69 PHE D CA 1
ATOM 4550 C C . PHE D 1 69 ? 42.374 55.191 -32.968 1.00 15.48 69 PHE D C 1
ATOM 4551 O O . PHE D 1 69 ? 43.528 54.928 -33.273 1.00 16.18 69 PHE D O 1
ATOM 4559 N N . TYR D 1 70 ? 41.506 55.791 -33.786 1.00 16.36 70 TYR D N 1
ATOM 4560 C CA . TYR D 1 70 ? 41.910 56.451 -35.007 1.00 16.21 70 TYR D CA 1
ATOM 4561 C C . TYR D 1 70 ? 41.697 57.969 -34.863 1.00 15.54 70 TYR D C 1
ATOM 4562 O O . TYR D 1 70 ? 40.564 58.448 -34.830 1.00 14.84 70 TYR D O 1
ATOM 4571 N N . LEU D 1 71 ? 42.794 58.726 -34.826 1.00 16.01 71 LEU D N 1
ATOM 4572 C CA . LEU D 1 71 ? 42.768 60.155 -34.456 1.00 15.53 71 LEU D CA 1
ATOM 4573 C C . LEU D 1 71 ? 43.392 61.081 -35.499 1.00 17.51 71 LEU D C 1
ATOM 4574 O O . LEU D 1 71 ? 44.327 60.693 -36.225 1.00 16.70 71 LEU D O 1
ATOM 4579 N N . SER D 1 72 ? 42.936 62.329 -35.488 1.00 18.59 72 SER D N 1
ATOM 4580 C CA . SER D 1 72 ? 43.467 63.382 -36.344 1.00 19.78 72 SER D CA 1
ATOM 4581 C C . SER D 1 72 ? 44.061 64.506 -35.507 1.00 18.68 72 SER D C 1
ATOM 4582 O O . SER D 1 72 ? 43.455 64.882 -34.534 1.00 19.05 72 SER D O 1
ATOM 4585 N N . PRO D 1 73 ? 45.188 65.110 -35.906 1.00 19.50 73 PRO D N 1
ATOM 4586 C CA . PRO D 1 73 ? 45.674 66.297 -35.173 1.00 19.77 73 PRO D CA 1
ATOM 4587 C C . PRO D 1 73 ? 44.662 67.443 -35.133 1.00 20.18 73 PRO D C 1
ATOM 4588 O O . PRO D 1 73 ? 44.857 68.328 -34.277 1.00 19.96 73 PRO D O 1
ATOM 4592 N N . LEU D 1 74 ? 43.630 67.426 -36.007 1.00 19.67 74 LEU D N 1
ATOM 4593 C CA . LEU D 1 74 ? 42.608 68.452 -35.988 1.00 20.49 74 LEU D CA 1
ATOM 4594 C C . LEU D 1 74 ? 41.683 68.307 -34.769 1.00 19.88 74 LEU D C 1
ATOM 4595 O O . LEU D 1 74 ? 40.977 69.235 -34.455 1.00 20.13 74 LEU D O 1
ATOM 4600 N N . GLN D 1 75 ? 41.685 67.145 -34.106 1.00 18.37 75 GLN D N 1
ATOM 4601 C CA . GLN D 1 75 ? 40.841 66.949 -32.917 1.00 18.21 75 GLN D CA 1
ATOM 4602 C C . GLN D 1 75 ? 41.294 67.681 -31.697 1.00 17.82 75 GLN D C 1
ATOM 4603 O O . GLN D 1 75 ? 42.490 67.727 -31.388 1.00 17.49 75 GLN D O 1
ATOM 4609 N N . LEU D 1 76 ? 40.304 68.171 -30.962 1.00 17.19 76 LEU D N 1
ATOM 4610 C CA . LEU D 1 76 ? 40.517 68.895 -29.707 1.00 16.71 76 LEU D CA 1
ATOM 4611 C C . LEU D 1 76 ? 41.313 68.046 -28.700 1.00 16.42 76 LEU D C 1
ATOM 4612 O O . LEU D 1 76 ? 42.274 68.517 -28.105 1.00 16.59 76 LEU D O 1
ATOM 4617 N N . SER D 1 77 ? 40.921 66.786 -28.543 1.00 15.74 77 SER D N 1
ATOM 4618 C CA . SER D 1 77 ? 41.669 65.819 -27.720 1.00 16.77 77 SER D CA 1
ATOM 4619 C C . SER D 1 77 ? 43.145 65.633 -28.062 1.00 15.68 77 SER D C 1
ATOM 4620 O O . SER D 1 77 ? 44.000 65.515 -27.178 1.00 16.10 77 SER D O 1
ATOM 4623 N N . VAL D 1 78 ? 43.435 65.582 -29.344 1.00 15.94 78 VAL D N 1
ATOM 4624 C CA . VAL D 1 78 ? 44.797 65.357 -29.806 1.00 15.82 78 VAL D CA 1
ATOM 4625 C C . VAL D 1 78 ? 45.687 66.547 -29.538 1.00 15.90 78 VAL D C 1
ATOM 4626 O O . VAL D 1 78 ? 46.833 66.376 -29.051 1.00 15.36 78 VAL D O 1
ATOM 4630 N N . SER D 1 79 ? 45.177 67.757 -29.812 1.00 15.95 79 SER D N 1
ATOM 4631 C CA . SER D 1 79 ? 45.928 68.940 -29.406 1.00 17.16 79 SER D CA 1
ATOM 4632 C C . SER D 1 79 ? 46.276 68.875 -27.928 1.00 16.49 79 SER D C 1
ATOM 4633 O O . SER D 1 79 ? 47.402 69.218 -27.540 1.00 15.79 79 SER D O 1
ATOM 4636 N N . ASN D 1 80 ? 45.329 68.409 -27.100 1.00 14.65 80 ASN D N 1
ATOM 4637 C CA . ASN D 1 80 ? 45.595 68.326 -25.656 1.00 14.47 80 ASN D CA 1
ATOM 4638 C C . ASN D 1 80 ? 46.665 67.303 -25.358 1.00 14.04 80 ASN D C 1
ATOM 4639 O O . ASN D 1 80 ? 47.583 67.556 -24.544 1.00 15.03 80 ASN D O 1
ATOM 4644 N N . LEU D 1 81 ? 46.556 66.147 -26.006 1.00 14.79 81 LEU D N 1
ATOM 4645 C CA . LEU D 1 81 ? 47.485 65.033 -25.784 1.00 14.78 81 LEU D CA 1
ATOM 4646 C C . LEU D 1 81 ? 48.924 65.351 -26.226 1.00 15.14 81 LEU D C 1
ATOM 4647 O O . LEU D 1 81 ? 49.874 64.764 -25.704 1.00 14.54 81 LEU D O 1
ATOM 4652 N N . GLN D 1 82 ? 49.066 66.244 -27.184 1.00 16.06 82 GLN D N 1
ATOM 4653 C CA . GLN D 1 82 ? 50.402 66.657 -27.616 1.00 17.28 82 GLN D CA 1
ATOM 4654 C C . GLN D 1 82 ? 51.142 67.527 -26.588 1.00 17.55 82 GLN D C 1
ATOM 4655 O O . GLN D 1 82 ? 52.376 67.499 -26.510 1.00 18.56 82 GLN D O 1
ATOM 4666 N N . GLU D 1 83 ? 50.390 68.223 -25.738 1.00 16.32 83 GLU D N 1
ATOM 4667 C CA . GLU D 1 83 ? 50.995 68.918 -24.622 1.00 16.76 83 GLU D CA 1
ATOM 4668 C C . GLU D 1 83 ? 51.142 68.061 -23.362 1.00 16.31 83 GLU D C 1
ATOM 4669 O O . GLU D 1 83 ? 51.976 68.349 -22.502 1.00 17.04 83 GLU D O 1
ATOM 4675 N N . ASN D 1 84 ? 50.326 67.019 -23.235 1.00 15.42 84 ASN D N 1
ATOM 4676 C CA . ASN D 1 84 ? 50.297 66.176 -22.020 1.00 14.27 84 ASN D CA 1
ATOM 4677 C C . ASN D 1 84 ? 49.546 64.910 -22.405 1.00 13.47 84 ASN D C 1
ATOM 4678 O O . ASN D 1 84 ? 48.323 64.954 -22.586 1.00 12.26 84 ASN D O 1
ATOM 4683 N N . PRO D 1 85 ? 50.283 63.828 -22.581 1.00 12.77 85 PRO D N 1
ATOM 4684 C CA . PRO D 1 85 ? 49.728 62.600 -23.153 1.00 13.23 85 PRO D CA 1
ATOM 4685 C C . PRO D 1 85 ? 48.893 61.751 -22.144 1.00 13.39 85 PRO D C 1
ATOM 4686 O O . PRO D 1 85 ? 48.331 60.717 -22.528 1.00 13.54 85 PRO D O 1
ATOM 4690 N N . TYR D 1 86 ? 48.781 62.225 -20.916 1.00 13.24 86 TYR D N 1
ATOM 4691 C CA . TYR D 1 86 ? 47.930 61.525 -19.939 1.00 15.12 86 TYR D CA 1
ATOM 4692 C C . TYR D 1 86 ? 46.469 61.662 -20.258 1.00 13.12 86 TYR D C 1
ATOM 4693 O O . TYR D 1 86 ? 45.974 62.744 -20.612 1.00 11.91 86 TYR D O 1
ATOM 4710 N N . ALA D 1 87 ? 45.768 60.542 -20.160 1.00 12.80 87 ALA D N 1
ATOM 4711 C CA . ALA D 1 87 ? 44.341 60.589 -20.345 1.00 12.91 87 ALA D CA 1
ATOM 4712 C C . ALA D 1 87 ? 43.632 59.494 -19.536 1.00 12.97 87 ALA D C 1
ATOM 4713 O O . ALA D 1 87 ? 44.284 58.562 -19.062 1.00 13.47 87 ALA D O 1
ATOM 4715 N N . THR D 1 88 ? 42.309 59.636 -19.399 1.00 11.98 88 THR D N 1
ATOM 4716 C CA . THR D 1 88 ? 41.482 58.600 -18.791 1.00 12.38 88 THR D CA 1
ATOM 4717 C C . THR D 1 88 ? 40.296 58.347 -19.681 1.00 12.40 88 THR D C 1
ATOM 4718 O O . THR D 1 88 ? 39.602 59.294 -20.104 1.00 13.61 88 THR D O 1
ATOM 4722 N N . LEU D 1 89 ? 40.031 57.063 -19.920 1.00 11.61 89 LEU D N 1
ATOM 4723 C CA . LEU D 1 89 ? 38.960 56.613 -20.800 1.00 11.48 89 LEU D CA 1
ATOM 4724 C C . LEU D 1 89 ? 37.895 55.991 -19.905 1.00 11.69 89 LEU D C 1
ATOM 4725 O O . LEU D 1 89 ? 38.248 55.210 -19.001 1.00 11.86 89 LEU D O 1
ATOM 4730 N N . THR D 1 90 ? 36.643 56.373 -20.107 1.00 11.70 90 THR D N 1
ATOM 4731 C CA . THR D 1 90 ? 35.526 55.700 -19.419 1.00 11.71 90 THR D CA 1
ATOM 4732 C C . THR D 1 90 ? 34.522 55.096 -20.398 1.00 11.86 90 THR D C 1
ATOM 4733 O O . THR D 1 90 ? 34.204 55.694 -21.394 1.00 11.14 90 THR D O 1
ATOM 4745 N N . THR D 1 92 ? 30.691 52.653 -20.315 1.00 11.31 92 THR D N 1
ATOM 4746 C CA . THR D 1 92 ? 29.614 52.080 -19.502 1.00 13.05 92 THR D CA 1
ATOM 4747 C C . THR D 1 92 ? 28.775 51.133 -20.315 1.00 13.50 92 THR D C 1
ATOM 4748 O O . THR D 1 92 ? 28.632 51.312 -21.520 1.00 13.85 92 THR D O 1
ATOM 4752 N N . LEU D 1 93 ? 28.243 50.113 -19.653 1.00 12.68 93 LEU D N 1
ATOM 4753 C CA . LEU D 1 93 ? 27.267 49.254 -20.274 1.00 13.60 93 LEU D CA 1
ATOM 4754 C C . LEU D 1 93 ? 25.976 49.947 -20.676 1.00 13.21 93 LEU D C 1
ATOM 4755 O O . LEU D 1 93 ? 25.170 49.360 -21.399 1.00 13.24 93 LEU D O 1
ATOM 4760 N N . ALA D 1 94 ? 25.780 51.204 -20.269 1.00 12.81 94 ALA D N 1
ATOM 4761 C CA . ALA D 1 94 ? 24.616 51.983 -20.750 1.00 13.51 94 ALA D CA 1
ATOM 4762 C C . ALA D 1 94 ? 24.690 52.308 -22.252 1.00 15.41 94 ALA D C 1
ATOM 4763 O O . ALA D 1 94 ? 23.718 52.759 -22.846 1.00 14.57 94 ALA D O 1
ATOM 4765 N N . GLN D 1 95 ? 25.871 52.131 -22.845 1.00 16.15 95 GLN D N 1
ATOM 4766 C CA . GLN D 1 95 ? 26.034 52.228 -24.286 1.00 17.18 95 GLN D CA 1
ATOM 4767 C C . GLN D 1 95 ? 25.457 50.982 -24.971 1.00 18.24 95 GLN D C 1
ATOM 4768 O O . GLN D 1 95 ? 25.318 50.950 -26.190 1.00 18.00 95 GLN D O 1
ATOM 4774 N N . THR D 1 96 ? 25.117 49.949 -24.195 1.00 19.21 96 THR D N 1
ATOM 4775 C CA . THR D 1 96 ? 24.403 48.815 -24.791 1.00 19.70 96 THR D CA 1
ATOM 4776 C C . THR D 1 96 ? 22.967 48.867 -24.325 1.00 20.24 96 THR D C 1
ATOM 4777 O O . THR D 1 96 ? 22.537 49.859 -23.765 1.00 19.87 96 THR D O 1
ATOM 4781 N N . ASN D 1 97 ? 22.228 47.800 -24.555 1.00 20.91 97 ASN D N 1
ATOM 4782 C CA . ASN D 1 97 ? 20.852 47.719 -24.038 1.00 21.81 97 ASN D CA 1
ATOM 4783 C C . ASN D 1 97 ? 20.755 47.101 -22.624 1.00 21.23 97 ASN D C 1
ATOM 4784 O O . ASN D 1 97 ? 19.636 46.985 -22.081 1.00 21.07 97 ASN D O 1
ATOM 4793 N N . PHE D 1 98 ? 21.925 46.748 -22.039 1.00 19.37 98 PHE D N 1
ATOM 4794 C CA . PHE D 1 98 ? 22.049 45.977 -20.798 1.00 19.48 98 PHE D CA 1
ATOM 4795 C C . PHE D 1 98 ? 21.433 46.677 -19.587 1.00 18.65 98 PHE D C 1
ATOM 4796 O O . PHE D 1 98 ? 20.747 46.039 -18.778 1.00 18.45 98 PHE D O 1
ATOM 4804 N N . CYS D 1 99 ? 21.700 47.965 -19.436 1.00 17.64 99 CYS D N 1
ATOM 4805 C CA . CYS D 1 99 ? 21.146 48.667 -18.268 1.00 17.79 99 CYS D CA 1
ATOM 4806 C C . CYS D 1 99 ? 19.664 48.934 -18.470 1.00 18.66 99 CYS D C 1
ATOM 4807 O O . CYS D 1 99 ? 18.889 48.736 -17.548 1.00 19.53 99 CYS D O 1
ATOM 4810 N N . LYS D 1 100 ? 19.264 49.310 -19.683 1.00 20.48 100 LYS D N 1
ATOM 4811 C CA . LYS D 1 100 ? 17.829 49.511 -19.959 1.00 22.68 100 LYS D CA 1
ATOM 4812 C C . LYS D 1 100 ? 17.027 48.217 -19.716 1.00 23.56 100 LYS D C 1
ATOM 4813 O O . LYS D 1 100 ? 15.951 48.238 -19.104 1.00 24.46 100 LYS D O 1
ATOM 4819 N N . LYS D 1 101 ? 17.578 47.091 -20.145 1.00 22.95 101 LYS D N 1
ATOM 4820 C CA . LYS D 1 101 ? 16.882 45.811 -20.018 1.00 23.99 101 LYS D CA 1
ATOM 4821 C C . LYS D 1 101 ? 16.677 45.403 -18.553 1.00 22.21 101 LYS D C 1
ATOM 4822 O O . LYS D 1 101 ? 15.636 44.881 -18.173 1.00 20.80 101 LYS D O 1
ATOM 4828 N N . HIS D 1 102 ? 17.653 45.684 -17.705 1.00 21.20 102 HIS D N 1
ATOM 4829 C CA . HIS D 1 102 ? 17.533 45.251 -16.314 1.00 19.93 102 HIS D CA 1
ATOM 4830 C C . HIS D 1 102 ? 16.974 46.341 -15.421 1.00 19.20 102 HIS D C 1
ATOM 4831 O O . HIS D 1 102 ? 16.781 46.123 -14.251 1.00 19.31 102 HIS D O 1
ATOM 4844 N N . GLY D 1 103 ? 16.753 47.534 -15.972 1.00 19.10 103 GLY D N 1
ATOM 4845 C CA . GLY D 1 103 ? 16.246 48.682 -15.221 1.00 17.57 103 GLY D CA 1
ATOM 4846 C C . GLY D 1 103 ? 17.284 49.268 -14.263 1.00 17.57 103 GLY D C 1
ATOM 4847 O O . GLY D 1 103 ? 16.925 49.896 -13.265 1.00 17.40 103 GLY D O 1
ATOM 4848 N N . PHE D 1 104 ? 18.564 49.038 -14.560 1.00 16.47 104 PHE D N 1
ATOM 4849 C CA . PHE D 1 104 ? 19.688 49.583 -13.802 1.00 14.67 104 PHE D CA 1
ATOM 4850 C C . PHE D 1 104 ? 19.944 51.011 -14.259 1.00 14.77 104 PHE D C 1
ATOM 4851 O O . PHE D 1 104 ? 20.160 51.279 -15.493 1.00 14.65 104 PHE D O 1
ATOM 4859 N N . ASP D 1 105 ? 19.910 51.932 -13.307 1.00 14.02 105 ASP D N 1
ATOM 4860 C CA . ASP D 1 105 ? 20.202 53.342 -13.600 1.00 14.22 105 ASP D CA 1
ATOM 4861 C C . ASP D 1 105 ? 21.636 53.463 -14.121 1.00 13.15 105 ASP D C 1
ATOM 4862 O O . ASP D 1 105 ? 22.507 52.752 -13.601 1.00 13.04 105 ASP D O 1
ATOM 4867 N N . PRO D 1 106 ? 21.900 54.340 -15.092 1.00 12.88 106 PRO D N 1
ATOM 4868 C CA . PRO D 1 106 ? 23.273 54.530 -15.618 1.00 13.49 106 PRO D CA 1
ATOM 4869 C C . PRO D 1 106 ? 24.339 54.751 -14.540 1.00 13.41 106 PRO D C 1
ATOM 4870 O O . PRO D 1 106 ? 25.495 54.364 -14.755 1.00 12.40 106 PRO D O 1
ATOM 4874 N N . GLN D 1 107 ? 23.985 55.384 -13.401 1.00 12.82 107 GLN D N 1
ATOM 4875 C CA . GLN D 1 107 ? 24.973 55.664 -12.341 1.00 12.44 107 GLN D CA 1
ATOM 4876 C C . GLN D 1 107 ? 25.054 54.553 -11.272 1.00 13.73 107 GLN D C 1
ATOM 4877 O O . GLN D 1 107 ? 25.847 54.610 -10.330 1.00 14.18 107 GLN D O 1
ATOM 4883 N N . SER D 1 108 ? 24.191 53.565 -11.385 1.00 13.54 108 SER D N 1
ATOM 4884 C CA . SER D 1 108 ? 24.232 52.448 -10.450 1.00 13.91 108 SER D CA 1
ATOM 4885 C C . SER D 1 108 ? 25.450 51.605 -10.830 1.00 13.36 108 SER D C 1
ATOM 4886 O O . SER D 1 108 ? 25.675 51.384 -11.992 1.00 11.39 108 SER D O 1
ATOM 4889 N N . PRO D 1 109 ? 26.227 51.107 -9.869 1.00 14.26 109 PRO D N 1
ATOM 4890 C CA . PRO D 1 109 ? 27.336 50.205 -10.253 1.00 14.21 109 PRO D CA 1
ATOM 4891 C C . PRO D 1 109 ? 26.869 48.895 -10.916 1.00 14.93 109 PRO D C 1
ATOM 4892 O O . PRO D 1 109 ? 27.700 48.188 -11.477 1.00 12.67 109 PRO D O 1
ATOM 4896 N N . LEU D 1 110 ? 25.569 48.566 -10.851 1.00 14.18 110 LEU D N 1
ATOM 4897 C CA . LEU D 1 110 ? 25.046 47.430 -11.598 1.00 14.13 110 LEU D CA 1
ATOM 4898 C C . LEU D 1 110 ? 25.076 47.696 -13.096 1.00 14.41 110 LEU D C 1
ATOM 4899 O O . LEU D 1 110 ? 25.236 46.765 -13.889 1.00 14.84 110 LEU D O 1
ATOM 4904 N N . CYS D 1 111 ? 24.958 48.973 -13.489 1.00 13.28 111 CYS D N 1
ATOM 4905 C CA . CYS D 1 111 ? 25.184 49.362 -14.866 1.00 13.44 111 CYS D CA 1
ATOM 4906 C C . CYS D 1 111 ? 26.676 49.600 -14.959 1.00 12.21 111 CYS D C 1
ATOM 4907 O O . CYS D 1 111 ? 27.175 50.704 -14.670 1.00 11.48 111 CYS D O 1
ATOM 4910 N N . VAL D 1 112 ? 27.391 48.526 -15.273 1.00 11.47 112 VAL D N 1
ATOM 4911 C CA . VAL D 1 112 ? 28.844 48.489 -15.016 1.00 11.06 112 VAL D CA 1
ATOM 4912 C C . VAL D 1 112 ? 29.494 49.620 -15.791 1.00 10.01 112 VAL D C 1
ATOM 4913 O O . VAL D 1 112 ? 29.176 49.798 -16.981 1.00 9.71 112 VAL D O 1
ATOM 4917 N N . HIS D 1 113 ? 30.352 50.404 -15.144 1.00 10.48 113 HIS D N 1
ATOM 4918 C CA . HIS D 1 113 ? 31.266 51.269 -15.942 1.00 11.72 113 HIS D CA 1
ATOM 4919 C C . HIS D 1 113 ? 32.677 51.118 -15.409 1.00 10.89 113 HIS D C 1
ATOM 4920 O O . HIS D 1 113 ? 32.905 50.797 -14.223 1.00 11.79 113 HIS D O 1
ATOM 4927 N N . ILE D 1 114 ? 33.644 51.364 -16.288 1.00 12.17 114 ILE D N 1
ATOM 4928 C CA . ILE D 1 114 ? 35.035 51.249 -15.892 1.00 12.10 114 ILE D CA 1
ATOM 4929 C C . ILE D 1 114 ? 35.790 52.507 -16.358 1.00 12.73 114 ILE D C 1
ATOM 4930 O O . ILE D 1 114 ? 35.344 53.188 -17.280 1.00 13.10 114 ILE D O 1
ATOM 4943 N N . LEU D 1 116 ? 39.860 53.455 -17.487 1.00 14.00 116 LEU D N 1
ATOM 4944 C CA . LEU D 1 116 ? 41.226 53.072 -17.769 1.00 12.49 116 LEU D CA 1
ATOM 4945 C C . LEU D 1 116 ? 42.067 54.350 -17.953 1.00 12.98 116 LEU D C 1
ATOM 4946 O O . LEU D 1 116 ? 41.749 55.233 -18.756 1.00 11.69 116 LEU D O 1
ATOM 4951 N N . SER D 1 117 ? 43.145 54.450 -17.200 1.00 13.29 117 SER D N 1
ATOM 4952 C CA . SER D 1 117 ? 43.959 55.631 -17.261 1.00 14.70 117 SER D CA 1
ATOM 4953 C C . SER D 1 117 ? 45.380 55.263 -17.676 1.00 15.65 117 SER D C 1
ATOM 4954 O O . SER D 1 117 ? 45.843 54.163 -17.392 1.00 16.51 117 SER D O 1
ATOM 4957 N N . GLY D 1 118 ? 46.065 56.189 -18.339 1.00 16.08 118 GLY D N 1
ATOM 4958 C CA . GLY D 1 118 ? 47.439 55.939 -18.797 1.00 16.20 118 GLY D CA 1
ATOM 4959 C C . GLY D 1 118 ? 47.859 57.051 -19.723 1.00 14.49 118 GLY D C 1
ATOM 4960 O O . GLY D 1 118 ? 47.485 58.190 -19.504 1.00 14.25 118 GLY D O 1
ATOM 4961 N N . THR D 1 119 ? 48.593 56.709 -20.782 1.00 15.85 119 THR D N 1
ATOM 4962 C CA . THR D 1 119 ? 48.945 57.694 -21.778 1.00 14.88 119 THR D CA 1
ATOM 4963 C C . THR D 1 119 ? 48.451 57.231 -23.118 1.00 14.63 119 THR D C 1
ATOM 4964 O O . THR D 1 119 ? 48.381 56.047 -23.388 1.00 13.49 119 THR D O 1
ATOM 4968 N N . VAL D 1 120 ? 48.137 58.195 -23.964 1.00 14.55 120 VAL D N 1
ATOM 4969 C CA . VAL D 1 120 ? 47.802 57.910 -25.333 1.00 16.11 120 VAL D CA 1
ATOM 4970 C C . VAL D 1 120 ? 48.998 58.266 -26.227 1.00 17.91 120 VAL D C 1
ATOM 4971 O O . VAL D 1 120 ? 49.478 59.394 -26.172 1.00 16.44 120 VAL D O 1
ATOM 4975 N N . THR D 1 121 ? 49.428 57.308 -27.048 1.00 18.38 121 THR D N 1
ATOM 4976 C CA . THR D 1 121 ? 50.558 57.464 -27.964 1.00 20.22 121 THR D CA 1
ATOM 4977 C C . THR D 1 121 ? 50.200 56.888 -29.360 1.00 20.21 121 THR D C 1
ATOM 4978 O O . THR D 1 121 ? 49.429 55.941 -29.465 1.00 19.62 121 THR D O 1
ATOM 4982 N N . LYS D 1 122 ? 50.781 57.448 -30.421 1.00 20.92 122 LYS D N 1
ATOM 4983 C CA . LYS D 1 122 ? 50.675 56.869 -31.762 1.00 22.65 122 LYS D CA 1
ATOM 4984 C C . LYS D 1 122 ? 51.283 55.462 -31.723 1.00 23.87 122 LYS D C 1
ATOM 4985 O O . LYS D 1 122 ? 52.307 55.251 -31.076 1.00 23.44 122 LYS D O 1
ATOM 4991 N N . VAL D 1 123 ? 50.642 54.503 -32.396 1.00 25.83 123 VAL D N 1
ATOM 4992 C CA . VAL D 1 123 ? 51.122 53.131 -32.393 1.00 29.29 123 VAL D CA 1
ATOM 4993 C C . VAL D 1 123 ? 52.251 52.948 -33.394 1.00 31.92 123 VAL D C 1
ATOM 4994 O O . VAL D 1 123 ? 52.249 53.523 -34.495 1.00 31.84 123 VAL D O 1
ATOM 4998 N N . ASN D 1 124 ? 53.205 52.132 -32.964 1.00 35.31 124 ASN D N 1
ATOM 4999 C CA . ASN D 1 124 ? 54.329 51.741 -33.777 1.00 38.40 124 ASN D CA 1
ATOM 5000 C C . ASN D 1 124 ? 53.933 50.796 -34.873 1.00 38.99 124 ASN D C 1
ATOM 5001 O O . ASN D 1 124 ? 53.063 49.947 -34.676 1.00 39.58 124 ASN D O 1
ATOM 5006 N N . GLU D 1 125 ? 54.518 51.027 -36.046 1.00 39.69 125 GLU D N 1
ATOM 5007 C CA . GLU D 1 125 ? 54.844 49.978 -37.011 1.00 40.65 125 GLU D CA 1
ATOM 5008 C C . GLU D 1 125 ? 54.048 48.685 -36.896 1.00 40.03 125 GLU D C 1
ATOM 5009 O O . GLU D 1 125 ? 53.033 48.482 -37.570 1.00 39.31 125 GLU D O 1
ATOM 5015 N N . THR D 1 126 ? 54.565 47.810 -36.035 1.00 39.96 126 THR D N 1
ATOM 5016 C CA . THR D 1 126 ? 54.149 46.421 -35.944 1.00 40.11 126 THR D CA 1
ATOM 5017 C C . THR D 1 126 ? 52.682 46.305 -35.581 1.00 39.69 126 THR D C 1
ATOM 5018 O O . THR D 1 126 ? 51.985 45.461 -36.136 1.00 40.36 126 THR D O 1
ATOM 5022 N N . GLU D 1 127 ? 52.225 47.170 -34.669 1.00 37.71 127 GLU D N 1
ATOM 5023 C CA . GLU D 1 127 ? 50.856 47.159 -34.162 1.00 36.24 127 GLU D CA 1
ATOM 5024 C C . GLU D 1 127 ? 49.840 47.866 -35.093 1.00 35.41 127 GLU D C 1
ATOM 5025 O O . GLU D 1 127 ? 48.619 47.659 -34.975 1.00 35.79 127 GLU D O 1
ATOM 5039 N N . ASP D 1 129 ? 48.803 47.670 -38.212 1.00 30.79 129 ASP D N 1
ATOM 5040 C CA . ASP D 1 129 ? 47.857 46.859 -38.986 1.00 30.75 129 ASP D CA 1
ATOM 5041 C C . ASP D 1 129 ? 46.867 46.117 -38.078 1.00 28.81 129 ASP D C 1
ATOM 5042 O O . ASP D 1 129 ? 45.724 45.912 -38.468 1.00 28.82 129 ASP D O 1
ATOM 5047 N N . ILE D 1 130 ? 47.308 45.725 -36.887 1.00 28.87 130 ILE D N 1
ATOM 5048 C CA . ILE D 1 130 ? 46.399 45.124 -35.888 1.00 28.96 130 ILE D CA 1
ATOM 5049 C C . ILE D 1 130 ? 45.329 46.151 -35.489 1.00 28.10 130 ILE D C 1
ATOM 5050 O O . ILE D 1 130 ? 44.137 45.881 -35.642 1.00 28.80 130 ILE D O 1
ATOM 5055 N N . ALA D 1 131 ? 45.770 47.331 -35.029 1.00 26.27 131 ALA D N 1
ATOM 5056 C CA . ALA D 1 131 ? 44.876 48.449 -34.694 1.00 23.98 131 ALA D CA 1
ATOM 5057 C C . ALA D 1 131 ? 43.936 48.727 -35.835 1.00 23.58 131 ALA D C 1
ATOM 5058 O O . ALA D 1 131 ? 42.727 48.862 -35.640 1.00 22.72 131 ALA D O 1
ATOM 5060 N N . LYS D 1 132 ? 44.498 48.852 -37.037 1.00 21.54 132 LYS D N 1
ATOM 5061 C CA . LYS D 1 132 ? 43.669 49.148 -38.171 1.00 21.30 132 LYS D CA 1
ATOM 5062 C C . LYS D 1 132 ? 42.616 48.081 -38.421 1.00 21.02 132 LYS D C 1
ATOM 5063 O O . LYS D 1 132 ? 41.510 48.428 -38.783 1.00 21.45 132 LYS D O 1
ATOM 5069 N N . HIS D 1 133 ? 42.963 46.788 -38.298 1.00 21.03 133 HIS D N 1
ATOM 5070 C CA . HIS D 1 133 ? 41.932 45.778 -38.568 1.00 20.99 133 HIS D CA 1
ATOM 5071 C C . HIS D 1 133 ? 40.933 45.808 -37.442 1.00 20.22 133 HIS D C 1
ATOM 5072 O O . HIS D 1 133 ? 39.748 45.860 -37.714 1.00 20.67 133 HIS D O 1
ATOM 5079 N N . SER D 1 134 ? 41.419 45.832 -36.191 1.00 20.52 134 SER D N 1
ATOM 5080 C CA . SER D 1 134 ? 40.528 45.990 -35.020 1.00 19.77 134 SER D CA 1
ATOM 5081 C C . SER D 1 134 ? 39.501 47.113 -35.177 1.00 19.56 134 SER D C 1
ATOM 5082 O O . SER D 1 134 ? 38.306 46.917 -34.909 1.00 18.20 134 SER D O 1
ATOM 5085 N N . LEU D 1 135 ? 39.968 48.300 -35.588 1.00 19.01 135 LEU D N 1
ATOM 5086 C CA . LEU D 1 135 ? 39.085 49.456 -35.727 1.00 20.36 135 LEU D CA 1
ATOM 5087 C C . LEU D 1 135 ? 38.203 49.415 -36.961 1.00 20.22 135 LEU D C 1
ATOM 5088 O O . LEU D 1 135 ? 36.983 49.540 -36.861 1.00 21.30 135 LEU D O 1
ATOM 5093 N N . PHE D 1 136 ? 38.818 49.247 -38.141 1.00 20.02 136 PHE D N 1
ATOM 5094 C CA . PHE D 1 136 ? 38.070 49.326 -39.382 1.00 20.15 136 PHE D CA 1
ATOM 5095 C C . PHE D 1 136 ? 36.971 48.280 -39.539 1.00 20.23 136 PHE D C 1
ATOM 5096 O O . PHE D 1 136 ? 35.948 48.571 -40.169 1.00 18.98 136 PHE D O 1
ATOM 5104 N N . ILE D 1 137 ? 37.207 47.081 -39.009 1.00 20.47 137 ILE D N 1
ATOM 5105 C CA . ILE D 1 137 ? 36.215 46.003 -39.067 1.00 23.24 137 ILE D CA 1
ATOM 5106 C C . ILE D 1 137 ? 34.970 46.315 -38.215 1.00 23.68 137 ILE D C 1
ATOM 5107 O O . ILE D 1 137 ? 33.886 45.848 -38.509 1.00 24.97 137 ILE D O 1
ATOM 5112 N N . ARG D 1 138 ? 35.117 47.145 -37.194 1.00 23.45 138 ARG D N 1
ATOM 5113 C CA . ARG D 1 138 ? 33.943 47.499 -36.394 1.00 23.94 138 ARG D CA 1
ATOM 5114 C C . ARG D 1 138 ? 33.467 48.911 -36.669 1.00 23.30 138 ARG D C 1
ATOM 5115 O O . ARG D 1 138 ? 32.352 49.288 -36.301 1.00 24.00 138 ARG D O 1
ATOM 5123 N N . HIS D 1 139 ? 34.326 49.673 -37.340 1.00 23.26 139 HIS D N 1
ATOM 5124 C CA . HIS D 1 139 ? 33.991 51.020 -37.767 1.00 23.16 139 HIS D CA 1
ATOM 5125 C C . HIS D 1 139 ? 34.254 51.204 -39.287 1.00 23.42 139 HIS D C 1
ATOM 5126 O O . HIS D 1 139 ? 35.168 51.916 -39.663 1.00 22.46 139 HIS D O 1
ATOM 5133 N N . PRO D 1 140 ? 33.452 50.568 -40.145 1.00 25.24 140 PRO D N 1
ATOM 5134 C CA . PRO D 1 140 ? 33.621 50.645 -41.617 1.00 24.98 140 PRO D CA 1
ATOM 5135 C C . PRO D 1 140 ? 33.694 52.056 -42.236 1.00 25.93 140 PRO D C 1
ATOM 5136 O O . PRO D 1 140 ? 34.180 52.220 -43.376 1.00 26.31 140 PRO D O 1
ATOM 5140 N N . GLU D 1 141 ? 33.201 53.063 -41.515 1.00 25.59 141 GLU D N 1
ATOM 5141 C CA . GLU D 1 141 ? 33.123 54.417 -42.070 1.00 25.22 141 GLU D CA 1
ATOM 5142 C C . GLU D 1 141 ? 34.516 55.024 -42.125 1.00 23.88 141 GLU D C 1
ATOM 5143 O O . GLU D 1 141 ? 34.796 55.872 -42.970 1.00 22.57 141 GLU D O 1
ATOM 5157 N N . LYS D 1 143 ? 37.274 53.970 -43.197 1.00 26.38 143 LYS D N 1
ATOM 5158 C CA . LYS D 1 143 ? 37.855 53.828 -44.548 1.00 28.30 143 LYS D CA 1
ATOM 5159 C C . LYS D 1 143 ? 37.575 55.014 -45.485 1.00 28.70 143 LYS D C 1
ATOM 5160 O O . LYS D 1 143 ? 38.330 55.240 -46.444 1.00 28.96 143 LYS D O 1
ATOM 5166 N N . THR D 1 144 ? 36.499 55.751 -45.235 1.00 29.24 144 THR D N 1
ATOM 5167 C CA . THR D 1 144 ? 36.136 56.890 -46.103 1.00 30.21 144 THR D CA 1
ATOM 5168 C C . THR D 1 144 ? 36.566 58.268 -45.547 1.00 30.61 144 THR D C 1
ATOM 5169 O O . THR D 1 144 ? 36.417 59.303 -46.215 1.00 30.87 144 THR D O 1
ATOM 5173 N N . TRP D 1 145 ? 37.113 58.277 -44.332 1.00 29.80 145 TRP D N 1
ATOM 5174 C CA . TRP D 1 145 ? 37.466 59.532 -43.673 1.00 29.65 145 TRP D CA 1
ATOM 5175 C C . TRP D 1 145 ? 38.536 60.279 -44.482 1.00 30.15 145 TRP D C 1
ATOM 5176 O O . TRP D 1 145 ? 39.468 59.638 -45.000 1.00 30.42 145 TRP D O 1
ATOM 5187 N N . PRO D 1 146 ? 38.398 61.608 -44.619 1.00 31.01 146 PRO D N 1
ATOM 5188 C CA . PRO D 1 146 ? 39.303 62.400 -45.482 1.00 31.18 146 PRO D CA 1
ATOM 5189 C C . PRO D 1 146 ? 40.788 62.317 -45.117 1.00 32.03 146 PRO D C 1
ATOM 5190 O O . PRO D 1 146 ? 41.211 62.567 -43.972 1.00 31.96 146 PRO D O 1
ATOM 5194 N N . SER D 1 147 ? 41.576 61.948 -46.121 1.00 33.25 147 SER D N 1
ATOM 5195 C CA . SER D 1 147 ? 43.031 61.834 -46.028 1.00 34.31 147 SER D CA 1
ATOM 5196 C C . SER D 1 147 ? 43.707 63.120 -45.548 1.00 33.75 147 SER D C 1
ATOM 5197 O O . SER D 1 147 ? 44.752 63.068 -44.899 1.00 34.02 147 SER D O 1
ATOM 5200 N N . SER D 1 148 ? 43.090 64.255 -45.839 1.00 33.31 148 SER D N 1
ATOM 5201 C CA . SER D 1 148 ? 43.635 65.573 -45.475 1.00 34.15 148 SER D CA 1
ATOM 5202 C C . SER D 1 148 ? 43.863 65.734 -43.962 1.00 33.16 148 SER D C 1
ATOM 5203 O O . SER D 1 148 ? 44.723 66.521 -43.518 1.00 33.39 148 SER D O 1
ATOM 5206 N N . HIS D 1 149 ? 43.087 64.980 -43.176 1.00 31.96 149 HIS D N 1
ATOM 5207 C CA . HIS D 1 149 ? 43.115 65.107 -41.731 1.00 28.80 149 HIS D CA 1
ATOM 5208 C C . HIS D 1 149 ? 44.286 64.364 -41.091 1.00 27.32 149 HIS D C 1
ATOM 5209 O O . HIS D 1 149 ? 44.435 64.385 -39.882 1.00 24.96 149 HIS D O 1
ATOM 5216 N N . ASN D 1 150 ? 45.129 63.731 -41.908 1.00 24.94 150 ASN D N 1
ATOM 5217 C CA . ASN D 1 150 ? 46.341 63.113 -41.385 1.00 24.83 150 ASN D CA 1
ATOM 5218 C C . ASN D 1 150 ? 46.067 62.141 -40.217 1.00 23.53 150 ASN D C 1
ATOM 5219 O O . ASN D 1 150 ? 46.656 62.260 -39.158 1.00 23.04 150 ASN D O 1
ATOM 5224 N N . TRP D 1 151 ? 45.156 61.205 -40.445 1.00 22.74 151 TRP D N 1
ATOM 5225 C CA . TRP D 1 151 ? 44.790 60.166 -39.485 1.00 20.96 151 TRP D CA 1
ATOM 5226 C C . TRP D 1 151 ? 45.965 59.307 -39.086 1.00 20.34 151 TRP D C 1
ATOM 5227 O O . TRP D 1 151 ? 46.804 58.978 -39.925 1.00 19.39 151 TRP D O 1
ATOM 5238 N N . PHE D 1 152 ? 46.058 58.973 -37.796 1.00 17.61 152 PHE D N 1
ATOM 5239 C CA . PHE D 1 152 ? 47.038 57.998 -37.345 1.00 17.29 152 PHE D CA 1
ATOM 5240 C C . PHE D 1 152 ? 46.391 57.071 -36.325 1.00 17.83 152 PHE D C 1
ATOM 5241 O O . PHE D 1 152 ? 45.376 57.430 -35.696 1.00 17.41 152 PHE D O 1
ATOM 5249 N N . PHE D 1 153 ? 46.998 55.904 -36.115 1.00 17.73 153 PHE D N 1
ATOM 5250 C CA . PHE D 1 153 ? 46.478 55.007 -35.126 1.00 17.91 153 PHE D CA 1
ATOM 5251 C C . PHE D 1 153 ? 47.146 55.239 -33.796 1.00 18.02 153 PHE D C 1
ATOM 5252 O O . PHE D 1 153 ? 48.372 55.452 -33.718 1.00 19.15 153 PHE D O 1
ATOM 5260 N N . ALA D 1 154 ? 46.349 55.189 -32.728 1.00 17.87 154 ALA D N 1
ATOM 5261 C CA . ALA D 1 154 ? 46.844 55.422 -31.388 1.00 16.08 154 ALA D CA 1
ATOM 5262 C C . ALA D 1 154 ? 46.320 54.356 -30.435 1.00 15.46 154 ALA D C 1
ATOM 5263 O O . ALA D 1 154 ? 45.357 53.689 -30.735 1.00 16.34 154 ALA D O 1
ATOM 5265 N N . LYS D 1 155 ? 46.970 54.223 -29.292 1.00 15.37 155 LYS D N 1
ATOM 5266 C CA . LYS D 1 155 ? 46.492 53.351 -28.230 1.00 15.78 155 LYS D CA 1
ATOM 5267 C C . LYS D 1 155 ? 46.592 54.005 -26.853 1.00 16.01 155 LYS D C 1
ATOM 5268 O O . LYS D 1 155 ? 47.406 54.935 -26.648 1.00 16.99 155 LYS D O 1
ATOM 5274 N N . LEU D 1 156 ? 45.805 53.486 -25.904 1.00 14.45 156 LEU D N 1
ATOM 5275 C CA . LEU D 1 156 ? 45.930 53.839 -24.510 1.00 13.91 156 LEU D CA 1
ATOM 5276 C C . LEU D 1 156 ? 46.863 52.802 -23.867 1.00 14.59 156 LEU D C 1
ATOM 5277 O O . LEU D 1 156 ? 46.571 51.604 -23.856 1.00 14.98 156 LEU D O 1
ATOM 5282 N N . ASN D 1 157 ? 48.006 53.267 -23.358 1.00 14.70 157 ASN D N 1
ATOM 5283 C CA . ASN D 1 157 ? 48.899 52.454 -22.547 1.00 15.68 157 ASN D CA 1
ATOM 5284 C C . ASN D 1 157 ? 48.399 52.504 -21.115 1.00 15.38 157 ASN D C 1
ATOM 5285 O O . ASN D 1 157 ? 48.549 53.504 -20.479 1.00 16.58 157 ASN D O 1
ATOM 5290 N N . ILE D 1 158 ? 47.784 51.434 -20.606 1.00 15.78 158 ILE D N 1
ATOM 5291 C CA . ILE D 1 158 ? 47.070 51.520 -19.333 1.00 15.70 158 ILE D CA 1
ATOM 5292 C C . ILE D 1 158 ? 47.997 51.319 -18.097 1.00 16.66 158 ILE D C 1
ATOM 5293 O O . ILE D 1 158 ? 48.708 50.309 -17.989 1.00 15.88 158 ILE D O 1
ATOM 5298 N N . THR D 1 159 ? 47.985 52.268 -17.175 1.00 16.44 159 THR D N 1
ATOM 5299 C CA . THR D 1 159 ? 48.662 52.071 -15.905 1.00 17.42 159 THR D CA 1
ATOM 5300 C C . THR D 1 159 ? 47.708 51.920 -14.721 1.00 17.31 159 THR D C 1
ATOM 5301 O O . THR D 1 159 ? 48.132 51.515 -13.650 1.00 16.63 159 THR D O 1
ATOM 5305 N N . ASN D 1 160 ? 46.435 52.290 -14.875 1.00 17.13 160 ASN D N 1
ATOM 5306 C CA . ASN D 1 160 ? 45.512 52.288 -13.725 1.00 17.25 160 ASN D CA 1
ATOM 5307 C C . ASN D 1 160 ? 44.106 51.920 -14.190 1.00 16.91 160 ASN D C 1
ATOM 5308 O O . ASN D 1 160 ? 43.692 52.367 -15.267 1.00 15.48 160 ASN D O 1
ATOM 5313 N N . ILE D 1 161 ? 43.395 51.118 -13.386 1.00 16.51 161 ILE D N 1
ATOM 5314 C CA . ILE D 1 161 ? 42.048 50.599 -13.729 1.00 17.26 161 ILE D CA 1
ATOM 5315 C C . ILE D 1 161 ? 41.133 50.608 -12.514 1.00 17.12 161 ILE D C 1
ATOM 5316 O O . ILE D 1 161 ? 41.516 50.136 -11.427 1.00 18.70 161 ILE D O 1
ATOM 5321 N N . TRP D 1 162 ? 39.931 51.164 -12.713 1.00 16.86 162 TRP D N 1
ATOM 5322 C CA . TRP D 1 162 ? 38.864 51.096 -11.732 1.00 15.97 162 TRP D CA 1
ATOM 5323 C C . TRP D 1 162 ? 37.677 50.445 -12.389 1.00 14.35 162 TRP D C 1
ATOM 5324 O O . TRP D 1 162 ? 37.329 50.769 -13.523 1.00 14.88 162 TRP D O 1
ATOM 5335 N N . VAL D 1 163 ? 37.022 49.550 -11.646 1.00 13.99 163 VAL D N 1
ATOM 5336 C CA . VAL D 1 163 ? 35.800 48.897 -12.110 1.00 11.41 163 VAL D CA 1
ATOM 5337 C C . VAL D 1 163 ? 34.705 49.209 -11.095 1.00 12.97 163 VAL D C 1
ATOM 5338 O O . VAL D 1 163 ? 34.911 48.994 -9.877 1.00 11.60 163 VAL D O 1
ATOM 5342 N N . LEU D 1 164 ? 33.589 49.739 -11.580 1.00 11.81 164 LEU D N 1
ATOM 5343 C CA . LEU D 1 164 ? 32.411 49.914 -10.764 1.00 14.21 164 LEU D CA 1
ATOM 5344 C C . LEU D 1 164 ? 31.433 48.867 -11.241 1.00 13.70 164 LEU D C 1
ATOM 5345 O O . LEU D 1 164 ? 30.823 49.019 -12.326 1.00 12.55 164 LEU D O 1
ATOM 5350 N N . ASP D 1 165 ? 31.282 47.808 -10.452 1.00 13.30 165 ASP D N 1
ATOM 5351 C CA . ASP D 1 165 ? 30.350 46.750 -10.835 1.00 14.53 165 ASP D CA 1
ATOM 5352 C C . ASP D 1 165 ? 29.480 46.132 -9.713 1.00 15.19 165 ASP D C 1
ATOM 5353 O O . ASP D 1 165 ? 28.703 45.176 -9.963 1.00 15.52 165 ASP D O 1
ATOM 5358 N N . TYR D 1 166 ? 29.587 46.672 -8.505 1.00 15.44 166 TYR D N 1
ATOM 5359 C CA . TYR D 1 166 ? 28.793 46.175 -7.367 1.00 18.54 166 TYR D CA 1
ATOM 5360 C C . TYR D 1 166 ? 28.817 47.232 -6.294 1.00 20.08 166 TYR D C 1
ATOM 5361 O O . TYR D 1 166 ? 29.585 48.204 -6.392 1.00 20.10 166 TYR D O 1
ATOM 5370 N N . PHE D 1 167 ? 28.021 47.058 -5.238 1.00 22.19 167 PHE D N 1
ATOM 5371 C CA . PHE D 1 167 ? 28.202 48.001 -4.141 1.00 24.01 167 PHE D CA 1
ATOM 5372 C C . PHE D 1 167 ? 29.560 47.788 -3.429 1.00 25.10 167 PHE D C 1
ATOM 5373 O O . PHE D 1 167 ? 30.306 46.832 -3.734 1.00 25.95 167 PHE D O 1
ATOM 5388 N N . GLY D 1 168 ? 29.948 48.733 -2.586 1.00 24.96 168 GLY D N 1
ATOM 5389 C CA . GLY D 1 168 ? 31.180 48.592 -1.849 1.00 26.08 168 GLY D CA 1
ATOM 5390 C C . GLY D 1 168 ? 32.285 49.481 -2.401 1.00 26.30 168 GLY D C 1
ATOM 5391 O O . GLY D 1 168 ? 33.361 49.519 -1.829 1.00 27.40 168 GLY D O 1
ATOM 5392 N N . GLY D 1 169 ? 32.032 50.182 -3.508 1.00 25.92 169 GLY D N 1
ATOM 5393 C CA . GLY D 1 169 ? 33.036 51.083 -4.065 1.00 24.68 169 GLY D CA 1
ATOM 5394 C C . GLY D 1 169 ? 33.811 50.553 -5.258 1.00 23.29 169 GLY D C 1
ATOM 5395 O O . GLY D 1 169 ? 33.553 49.456 -5.729 1.00 21.68 169 GLY D O 1
ATOM 5396 N N . PRO D 1 170 ? 34.720 51.372 -5.794 1.00 23.04 170 PRO D N 1
ATOM 5397 C CA . PRO D 1 170 ? 35.476 50.983 -6.985 1.00 21.91 170 PRO D CA 1
ATOM 5398 C C . PRO D 1 170 ? 36.384 49.823 -6.686 1.00 21.51 170 PRO D C 1
ATOM 5399 O O . PRO D 1 170 ? 36.949 49.725 -5.579 1.00 21.04 170 PRO D O 1
ATOM 5403 N N . LYS D 1 171 ? 36.498 48.932 -7.654 1.00 19.74 171 LYS D N 1
ATOM 5404 C CA . LYS D 1 171 ? 37.434 47.850 -7.542 1.00 20.92 171 LYS D CA 1
ATOM 5405 C C . LYS D 1 171 ? 38.685 48.184 -8.385 1.00 20.80 171 LYS D C 1
ATOM 5406 O O . LYS D 1 171 ? 38.577 48.525 -9.561 1.00 19.16 171 LYS D O 1
ATOM 5412 N N . ILE D 1 172 ? 39.855 48.116 -7.752 1.00 21.55 172 ILE D N 1
ATOM 5413 C CA . ILE D 1 172 ? 41.110 48.383 -8.454 1.00 22.19 172 ILE D CA 1
ATOM 5414 C C . ILE D 1 172 ? 41.663 47.108 -9.079 1.00 21.71 172 ILE D C 1
ATOM 5415 O O . ILE D 1 172 ? 41.768 46.059 -8.418 1.00 20.82 172 ILE D O 1
ATOM 5421 N N . VAL D 1 173 ? 41.999 47.212 -10.360 1.00 20.19 173 VAL D N 1
ATOM 5422 C CA . VAL D 1 173 ? 42.572 46.109 -11.116 1.00 19.16 173 VAL D CA 1
ATOM 5423 C C . VAL D 1 173 ? 43.974 46.539 -11.592 1.00 19.53 173 VAL D C 1
ATOM 5424 O O . VAL D 1 173 ? 44.162 47.676 -12.033 1.00 18.34 173 VAL D O 1
ATOM 5428 N N . THR D 1 174 ? 44.968 45.670 -11.497 1.00 19.39 174 THR D N 1
ATOM 5429 C CA . THR D 1 174 ? 46.274 46.054 -12.076 1.00 20.05 174 THR D CA 1
ATOM 5430 C C . THR D 1 174 ? 46.296 45.756 -13.570 1.00 19.18 174 THR D C 1
ATOM 5431 O O . THR D 1 174 ? 45.571 44.883 -14.043 1.00 19.45 174 THR D O 1
ATOM 5435 N N . PRO D 1 175 ? 47.126 46.487 -14.321 1.00 19.78 175 PRO D N 1
ATOM 5436 C CA . PRO D 1 175 ? 47.343 46.219 -15.746 1.00 19.93 175 PRO D CA 1
ATOM 5437 C C . PRO D 1 175 ? 47.676 44.744 -16.013 1.00 20.68 175 PRO D C 1
ATOM 5438 O O . PRO D 1 175 ? 47.108 44.174 -16.947 1.00 19.47 175 PRO D O 1
ATOM 5442 N N . GLU D 1 176 ? 48.511 44.135 -15.176 1.00 20.76 176 GLU D N 1
ATOM 5443 C CA . GLU D 1 176 ? 48.886 42.737 -15.420 1.00 22.54 176 GLU D CA 1
ATOM 5444 C C . GLU D 1 176 ? 47.662 41.808 -15.350 1.00 22.34 176 GLU D C 1
ATOM 5445 O O . GLU D 1 176 ? 47.475 40.956 -16.233 1.00 21.75 176 GLU D O 1
ATOM 5456 N N . GLU D 1 177 ? 46.850 42.009 -14.308 1.00 21.54 177 GLU D N 1
ATOM 5457 C CA . GLU D 1 177 ? 45.632 41.250 -14.045 1.00 22.40 177 GLU D CA 1
ATOM 5458 C C . GLU D 1 177 ? 44.716 41.368 -15.248 1.00 21.55 177 GLU D C 1
ATOM 5459 O O . GLU D 1 177 ? 44.276 40.363 -15.846 1.00 21.93 177 GLU D O 1
ATOM 5465 N N . TYR D 1 178 ? 44.426 42.615 -15.601 1.00 21.18 178 TYR D N 1
ATOM 5466 C CA . TYR D 1 178 ? 43.646 42.965 -16.799 1.00 21.59 178 TYR D CA 1
ATOM 5467 C C . TYR D 1 178 ? 44.097 42.276 -18.086 1.00 22.75 178 TYR D C 1
ATOM 5468 O O . TYR D 1 178 ? 43.267 41.821 -18.884 1.00 23.16 178 TYR D O 1
ATOM 5477 N N . TYR D 1 179 ? 45.406 42.244 -18.316 1.00 24.49 179 TYR D N 1
ATOM 5478 C CA . TYR D 1 179 ? 45.955 41.636 -19.550 1.00 26.56 179 TYR D CA 1
ATOM 5479 C C . TYR D 1 179 ? 46.089 40.108 -19.520 1.00 28.80 179 TYR D C 1
ATOM 5480 O O . TYR D 1 179 ? 46.068 39.449 -20.564 1.00 28.95 179 TYR D O 1
ATOM 5489 N N . ASN D 1 180 ? 46.227 39.549 -18.328 1.00 31.70 180 ASN D N 1
ATOM 5490 C CA . ASN D 1 180 ? 46.456 38.115 -18.214 1.00 34.50 180 ASN D CA 1
ATOM 5491 C C . ASN D 1 180 ? 45.170 37.301 -18.138 1.00 35.53 180 ASN D C 1
ATOM 5492 O O . ASN D 1 180 ? 45.223 36.090 -17.959 1.00 36.08 180 ASN D O 1
ATOM 5497 N N . VAL D 1 181 ? 44.022 37.973 -18.272 1.00 36.24 181 VAL D N 1
ATOM 5498 C CA . VAL D 1 181 ? 42.701 37.338 -18.184 1.00 36.89 181 VAL D CA 1
ATOM 5499 C C . VAL D 1 181 ? 42.522 36.141 -19.136 1.00 38.43 181 VAL D C 1
ATOM 5500 O O . VAL D 1 181 ? 42.672 36.265 -20.342 1.00 38.09 181 VAL D O 1
ATOM 5504 N N . THR D 1 182 ? 42.199 34.981 -18.558 1.00 40.61 182 THR D N 1
ATOM 5505 C CA . THR D 1 182 ? 41.814 33.792 -19.324 1.00 42.59 182 THR D CA 1
ATOM 5506 C C . THR D 1 182 ? 40.501 34.030 -20.089 1.00 42.91 182 THR D C 1
ATOM 5507 O O . THR D 1 182 ? 40.503 34.223 -21.311 1.00 43.49 182 THR D O 1
#

Sequence (670 aa):
GSLPPREDAARVARFVTHVSDWGALATISTLEAVRGRPFADVLSLSDGPPGAGSGVPYFYLSPLQLSVSNLQENPYATLTTLAQTNFCKKHGFDPQSPLCVHILSGTVTKVNETEDIAKHSLFIRHPEKTWPSSHNWFFAKLNITNIWVLDYFGGPKIVTPEEYYNVTSLPPREDAARVARFVTHVSDWGALATISTLEAVRGRPFADVLSLSDGPPGAGSGVPYFYLSPLQLSVSNLQENPYATLTTLAQTNFCKKHGFDPQSPLCVHILSGTVTKVNETEDIAKHSLFIRHPEKTWPSSHNWFFAKLNITNIWVLDYFGGPKIVTPEEYYNVTSLPPREDAARVARFVTHVSDWGALATISTLEAVRGRPFADVLSLSDGPPGAGSGVPYFYLSPLQLSVSNLQENPYATLTTLAQTNFCKKHGFDPQSPLCVHILSGTVTKVNETEDIAKHSLFIRHPEKTWPSSHNWFFAKLNITNIWVLDYFGGGGPKIVTPEEYYNVTGSLPPREDAARVARFVTHVSDWGALATISTLEAVRGRPFADVLSLSDGPPGAGSGVPYFYLSPLQLSVSNLQENPYATLTTLAQTNFCKKHGFDPQSPLCVHILSGTVTKVNETEDIAKHSLFIRHPEKTWPSSHNWFFAKLNITNIWVLDYFGGPKIVTPEEYYNVT

InterPro domains:
  IPR012349 FMN-binding split barrel [G3DSA:2.30.110.10] (53-220)
  IPR014631 Cellular repressor of E1A-stimulated genes (CREG) [PIRSF036911] (1-219)
  IPR055343 CREG-like, beta-barrel [PF13883] (50-216)

CATH classification: 2.30.110.10

Nearest PDB structures (foldseek):
  1xhn-assembly2_C  TM=1.003E+00  e=1.092E-34  Homo sapiens
  5bnc-assembly1_B  TM=7.688E-01  e=1.306E-10  Mycolicibacterium smegmatis MC2 155
  6vna-assembly2_B-2  TM=7.947E-01  e=1.415E-09  Paracoccus denitrificans PD1222
  3b5m-assembly2_C  TM=4.868E-01  e=5.187E-03  Rhodopirellula baltica SH 1
  7asn-assembly1_N  TM=3.491E-01  e=1.072E+00  Staphylococcus aureus